Protein AF-A0A416RUB3-F1 (afdb_monomer_lite)

Foldseek 3Di:
DVDDPPPDDPCPLVVVLVVVLVVLVVLLVVLCVVADPVCNVVLVVLSVVLSVLVVVLSVQLVVLVPQFDDCVVLPPVRGPVVSVVVSVVSNVVSVVSVVVSVVSSVVSNCGRVDQQDLLDPCSLVVLVVVLVVLVLVLVLQVQQQVVCVVPVASPPRPSDDPVVRVVLVVLCPDPPNDDSTSDDPVNSVVSVVVSVVSVVVSVVSVLCVQLDADKAAFVQWIWDCDSVVQKGWTAGNDDDDPVLVVLLVVLPWDQDPVVNTTIDGNDLSNQVSQQSRPRRAHPVNDGSNVVSVVSSVVSVVVVVVVVPDPDQKKKWKKAFDDDPVCPVLPLDAPVVCVVVVHALELVRIDTQDMDGDDPPDDPVNVLCCQAPPDDPSGDDHRDHQNMWMWICPPNDIWIWGHGPPGTDTRVVRVDPDDPVVVVCCVVVVVVVPPPPDDDDQDALVVQVVCVVVVHDDDPVSSVVNVVVVVVVVVPPDDDDDDPVVVVVVVVVVVVVVVVVVVVVVVVVD

Sequence (509 aa):
DMNSFSDYKQGSATAEYRHYVDEAVQLAERQKQRVDPMYHDKIDSLLDTYARKLAANMNKGYEIDARVPSILIAGGSNFPTRKKEKQNAARDSNYREWQDIQGLLDKIRSTGMGGISADDPQAVQKLEKKLESLEKSQETMKAVNAYYRKHKTLDGCPHLPPEELEKLKADMASSWHLEDKPFATWALSNNSAEIRRVKDRIKSLSQQKEIGFVGWKFDGGKVEANTEANRLQIFFEDKPDEATREALKSNGFRWSPKAGAWQRQLTSNAYYAADYVKAIAPLTGEKPTELQRAHIRQQKVAAQEQEAPQDKDTFSIYQIKDGNETRDLRFEPYDRLTTTGQRVDPKNYALVYSAPLTPGTSLEDIYTRFNIDHPKDFKGHSLSVSDVVVLHQNGQDTAHYVDSFGYKDVSEFLQPENYLKAAEQTTEQNYNMIDGQINNTPTAAELEEKAKAGEQISLAEYAKALKTDKERGKSAKQEKPSIRAQLKAAKEQTTKKQARQKTQDLERS

Radius of gyration: 44.84 Å; chains: 1; bounding box: 83×82×138 Å

Secondary structure (DSSP, 8-state):
-TT-GGGPPTTHHHHHHHHHHHHHHHHHHHHHHHS-GGGHHHHHHHHHHHHHHHHHHHHHHHHHHTTS--HHHH-TTT--HHHHHHHHHHHHHHHHHHHHHHHHHHHHHHTT-SPPPTT-TTHHHHHHHHHHHHHHHHHHHHHHHHHHHHHSS-TT-TTS-HHHHHHHHHHHHSTT--SSSSS-HHHHHHHHHHHHHHHHHHHHHHHHHHH----EEETTEEEEEETTTTEEEEEESSPPPHHHHHHHHHTT-EEETTTTEEEEE-SHHHHHHHHT-GGG-BTTSS-HHHHHHHHHHHHHHHHHHHSS-S---EEEEEEE-SSSTTGGGTT--HHHHHHTT----GGGEEEEEEEEPPTT--HHHHHHHTTTS--TT--SPPP-TT-EEEEEETTEEEEEEE-SSSEEE-GGGG--S-HHHHHHHHHHGGGGTTSS-------HHHHHHHHHTT----HHHHHHHHHHHHHHTTS----PPPHHHHHHHHHHHHHHHHHHHHHHHTT--

Structure (mmCIF, N/CA/C/O backbone):
data_AF-A0A416RUB3-F1
#
_entry.id   AF-A0A416RUB3-F1
#
loop_
_atom_site.group_PDB
_atom_site.id
_atom_site.type_symbol
_atom_site.label_atom_id
_atom_site.label_alt_id
_atom_site.label_comp_id
_atom_site.label_asym_id
_atom_site.label_entity_id
_atom_site.label_seq_id
_atom_site.pdbx_PDB_ins_code
_atom_site.Cartn_x
_atom_site.Cartn_y
_atom_site.Cartn_z
_atom_site.occupancy
_atom_site.B_iso_or_equiv
_atom_site.auth_seq_id
_atom_site.auth_comp_id
_atom_site.auth_asym_id
_atom_site.auth_atom_id
_atom_site.pdbx_PDB_model_num
ATOM 1 N N . ASP A 1 1 ? -10.770 13.709 -47.943 1.00 42.78 1 ASP A N 1
ATOM 2 C CA . ASP A 1 1 ? -11.535 12.485 -48.267 1.00 42.78 1 ASP A CA 1
ATOM 3 C C . ASP A 1 1 ? -11.924 11.615 -47.064 1.00 42.78 1 ASP A C 1
ATOM 5 O O . ASP A 1 1 ? -11.789 10.405 -47.116 1.00 42.78 1 ASP A O 1
ATOM 9 N N . MET A 1 2 ? -12.467 12.171 -45.971 1.00 39.16 2 MET A N 1
ATOM 10 C CA . MET A 1 2 ? -12.683 11.391 -44.728 1.00 39.16 2 MET A CA 1
ATOM 11 C C . MET A 1 2 ? -13.950 10.513 -44.677 1.00 39.16 2 MET A C 1
ATOM 13 O O . MET A 1 2 ? -14.207 9.919 -43.643 1.00 39.16 2 MET A O 1
ATOM 17 N N . ASN A 1 3 ? -14.752 10.422 -45.743 1.00 51.38 3 ASN A N 1
ATOM 18 C CA . ASN A 1 3 ? -15.963 9.580 -45.778 1.00 51.38 3 ASN A CA 1
ATOM 19 C C . ASN A 1 3 ? -16.254 9.050 -47.199 1.00 51.38 3 ASN A C 1
ATOM 21 O O . ASN A 1 3 ? -17.411 9.007 -47.621 1.00 51.38 3 ASN A O 1
ATOM 25 N N . SER A 1 4 ? -15.216 8.724 -47.980 1.00 53.94 4 SER A N 1
ATOM 26 C CA . SER A 1 4 ? -15.417 8.048 -49.268 1.00 53.94 4 SER A CA 1
ATOM 27 C C . SER A 1 4 ? -15.536 6.541 -49.048 1.00 53.94 4 SER A C 1
ATOM 29 O O . SER A 1 4 ? -14.632 5.917 -48.500 1.00 53.94 4 SER A O 1
ATOM 31 N N . PHE A 1 5 ? -16.636 5.945 -49.508 1.00 57.16 5 PHE A N 1
ATOM 32 C CA . PHE A 1 5 ? -16.803 4.488 -49.529 1.00 57.16 5 PHE A CA 1
ATOM 33 C C . PHE A 1 5 ? -15.965 3.806 -50.624 1.00 57.16 5 PHE A C 1
ATOM 35 O O . PHE A 1 5 ? -15.869 2.582 -50.618 1.00 57.16 5 PHE A O 1
ATOM 42 N N . SER A 1 6 ? -15.357 4.569 -51.546 1.00 64.56 6 SER A N 1
ATOM 43 C CA . SER A 1 6 ? -14.573 4.023 -52.668 1.00 64.56 6 SER A CA 1
ATOM 44 C C . SER A 1 6 ? -13.384 3.175 -52.221 1.00 64.56 6 SER A C 1
ATOM 46 O O . SER A 1 6 ? -13.027 2.222 -52.907 1.00 64.56 6 SER A O 1
ATOM 48 N N . ASP A 1 7 ? -12.812 3.497 -51.059 1.00 69.38 7 ASP A N 1
ATOM 49 C CA . ASP A 1 7 ? -11.554 2.911 -50.589 1.00 69.38 7 ASP A CA 1
ATOM 50 C C . ASP A 1 7 ? -11.778 1.914 -49.438 1.00 69.38 7 ASP A C 1
ATOM 52 O O . ASP A 1 7 ? -10.824 1.420 -48.826 1.00 69.38 7 ASP A O 1
ATOM 56 N N . TYR A 1 8 ? -13.041 1.604 -49.117 1.00 73.50 8 TYR A N 1
ATOM 57 C CA . TYR A 1 8 ? -13.368 0.680 -48.038 1.00 73.50 8 TYR A CA 1
ATOM 58 C C . TYR A 1 8 ? -12.961 -0.753 -48.401 1.00 73.50 8 TYR A C 1
ATOM 60 O O . TYR A 1 8 ? -13.481 -1.360 -49.337 1.00 73.50 8 TYR A O 1
ATOM 68 N N . LYS A 1 9 ? -12.057 -1.328 -47.604 1.00 81.75 9 LYS A N 1
ATOM 69 C CA . LYS A 1 9 ? -11.673 -2.741 -47.692 1.00 81.75 9 LYS A CA 1
ATOM 70 C C . LYS A 1 9 ? -12.522 -3.565 -46.729 1.00 81.75 9 LYS A C 1
ATOM 72 O O . LYS A 1 9 ? -12.533 -3.288 -45.532 1.00 81.75 9 LYS A O 1
ATOM 77 N N . GLN A 1 10 ? -13.202 -4.597 -47.229 1.00 84.06 10 GLN A N 1
ATOM 78 C CA . GLN A 1 10 ? -13.990 -5.501 -46.388 1.00 84.06 10 GLN A CA 1
ATOM 79 C C . GLN A 1 10 ? -13.133 -6.065 -45.242 1.00 84.06 10 GLN A C 1
ATOM 81 O O . GLN A 1 10 ? -12.032 -6.562 -45.464 1.00 84.06 10 GLN A O 1
ATOM 86 N N . GLY A 1 11 ? -13.641 -5.973 -44.011 1.00 86.62 11 GLY A N 1
ATOM 87 C CA . GLY A 1 11 ? -12.942 -6.447 -42.812 1.00 86.62 11 GLY A CA 1
ATOM 88 C C . GLY A 1 11 ? -11.912 -5.474 -42.225 1.00 86.62 11 GLY A C 1
ATOM 89 O O . GLY A 1 11 ? -11.350 -5.783 -41.176 1.00 86.62 11 GLY A O 1
ATOM 90 N N . SER A 1 12 ? -11.697 -4.297 -42.826 1.00 86.31 12 SER A N 1
ATOM 91 C CA . SER A 1 12 ? -10.766 -3.279 -42.308 1.00 86.31 12 SER A CA 1
ATOM 92 C C . SER A 1 12 ? -11.101 -2.839 -40.881 1.00 86.31 12 SER A C 1
ATOM 94 O O . SER A 1 12 ? -10.216 -2.815 -40.037 1.00 86.31 12 SER A O 1
ATOM 96 N N . ALA A 1 13 ? -12.380 -2.598 -40.582 1.00 85.06 13 ALA A N 1
ATOM 97 C CA . ALA A 1 13 ? -12.861 -2.224 -39.248 1.00 85.06 13 ALA A CA 1
ATOM 98 C C . ALA A 1 13 ? -12.567 -3.300 -38.186 1.00 85.06 13 ALA A C 1
ATOM 100 O O . ALA A 1 13 ? -12.165 -3.007 -37.063 1.00 85.06 13 ALA A O 1
ATOM 101 N N . THR A 1 14 ? -12.739 -4.576 -38.545 1.00 90.62 14 THR A N 1
ATOM 102 C CA . THR A 1 14 ? -12.417 -5.696 -37.651 1.00 90.62 14 THR A CA 1
ATOM 103 C C . THR A 1 14 ? -10.909 -5.842 -37.466 1.00 90.62 14 THR A C 1
ATOM 105 O O . THR A 1 14 ? -10.464 -6.171 -36.369 1.00 90.62 14 THR A O 1
ATOM 108 N N . ALA A 1 15 ? -10.120 -5.600 -38.514 1.00 92.50 15 ALA A N 1
ATOM 109 C CA . ALA A 1 15 ? -8.663 -5.602 -38.430 1.00 92.50 15 ALA A CA 1
ATOM 110 C C . ALA A 1 15 ? -8.142 -4.456 -37.547 1.00 92.50 15 ALA A C 1
ATOM 112 O O . ALA A 1 15 ? -7.266 -4.686 -36.721 1.00 92.50 15 ALA A O 1
ATOM 113 N N . GLU A 1 16 ? -8.724 -3.262 -37.661 1.00 91.44 16 GLU A N 1
ATOM 114 C CA . GLU A 1 16 ? -8.408 -2.099 -36.825 1.00 91.44 16 GLU A CA 1
ATOM 115 C C . GLU A 1 16 ? -8.725 -2.364 -35.347 1.00 91.44 16 GLU A C 1
ATOM 117 O O . GLU A 1 16 ? -7.877 -2.157 -34.482 1.00 91.44 16 GLU A O 1
ATOM 122 N N . TYR A 1 17 ? -9.906 -2.915 -35.051 1.00 95.00 17 TYR A N 1
ATOM 123 C CA . TYR A 1 17 ? -10.250 -3.338 -33.693 1.00 95.00 17 TYR A CA 1
ATOM 124 C C . TYR A 1 17 ? -9.244 -4.352 -33.130 1.00 95.00 17 TYR A C 1
ATOM 126 O O . TYR A 1 17 ? -8.765 -4.188 -32.007 1.00 95.00 17 TYR A O 1
ATOM 134 N N . ARG A 1 18 ? -8.908 -5.392 -33.909 1.00 95.38 18 ARG A N 1
ATOM 135 C CA . ARG A 1 18 ? -7.937 -6.417 -33.494 1.00 95.38 18 ARG A CA 1
ATOM 136 C C . ARG A 1 18 ? -6.575 -5.810 -33.203 1.00 95.38 18 ARG A C 1
ATOM 138 O O . ARG A 1 18 ? -6.026 -6.100 -32.154 1.00 95.38 18 ARG A O 1
ATOM 145 N N . HIS A 1 19 ? -6.094 -4.915 -34.062 1.00 96.31 19 HIS A N 1
ATOM 146 C CA . HIS A 1 19 ? -4.828 -4.222 -33.854 1.00 96.31 19 HIS A CA 1
ATOM 147 C C . HIS A 1 19 ? -4.777 -3.514 -32.491 1.00 96.31 19 HIS A C 1
ATOM 149 O O . HIS A 1 19 ? -3.844 -3.727 -31.722 1.00 96.31 19 HIS A O 1
ATOM 155 N N . TYR A 1 20 ? -5.804 -2.730 -32.147 1.00 96.62 20 TYR A N 1
ATOM 156 C CA . TYR A 1 20 ? -5.862 -2.057 -30.845 1.00 96.62 20 TYR A CA 1
ATOM 157 C C . TYR A 1 20 ? -5.912 -3.032 -29.662 1.00 96.62 20 TYR A C 1
ATOM 159 O O . TYR A 1 20 ? -5.293 -2.786 -28.626 1.00 96.62 20 TYR A O 1
ATOM 167 N N . VAL A 1 21 ? -6.646 -4.138 -29.796 1.00 97.50 21 VAL A N 1
ATOM 168 C CA . VAL A 1 21 ? -6.705 -5.166 -28.749 1.00 97.50 21 VAL A CA 1
ATOM 169 C C . VAL A 1 21 ? -5.360 -5.876 -28.603 1.00 97.50 21 VAL A C 1
ATOM 171 O O . VAL A 1 21 ? -4.909 -6.050 -27.476 1.00 97.50 21 VAL A O 1
ATOM 174 N N . ASP A 1 22 ? -4.688 -6.219 -29.698 1.00 97.81 22 ASP A N 1
ATOM 175 C CA . ASP A 1 22 ? -3.379 -6.878 -29.682 1.00 97.81 22 ASP A CA 1
ATOM 176 C C . ASP A 1 22 ? -2.316 -5.982 -29.022 1.00 97.81 22 ASP A C 1
ATOM 178 O O . ASP A 1 22 ? -1.547 -6.439 -28.172 1.00 97.81 22 ASP A O 1
ATOM 182 N N . GLU A 1 23 ? -2.316 -4.678 -29.319 1.00 97.62 23 GLU A N 1
ATOM 183 C CA . GLU A 1 23 ? -1.459 -3.705 -28.628 1.00 97.62 23 GLU A CA 1
ATOM 184 C C . GLU A 1 23 ? -1.760 -3.633 -27.123 1.00 97.62 23 GLU A C 1
ATOM 186 O O . GLU A 1 23 ? -0.842 -3.571 -26.295 1.00 97.62 23 GLU A O 1
ATOM 191 N N . ALA A 1 24 ? -3.042 -3.661 -26.749 1.00 97.69 24 ALA A N 1
ATOM 192 C CA . ALA A 1 24 ? -3.467 -3.662 -25.354 1.00 97.69 24 ALA A CA 1
ATOM 193 C C . ALA A 1 24 ? -3.074 -4.961 -24.625 1.00 97.69 24 ALA A C 1
ATOM 195 O O . ALA A 1 24 ? -2.669 -4.903 -23.462 1.00 97.69 24 ALA A O 1
ATOM 196 N N . VAL A 1 25 ? -3.122 -6.114 -25.301 1.00 98.12 25 VAL A N 1
ATOM 197 C CA . VAL A 1 25 ? -2.654 -7.410 -24.780 1.00 98.12 25 VAL A CA 1
ATOM 198 C C . VAL A 1 25 ? -1.153 -7.352 -24.507 1.00 98.12 25 VAL A C 1
ATOM 200 O O . VAL A 1 25 ? -0.727 -7.611 -23.383 1.00 98.12 25 VAL A O 1
ATOM 203 N N . GLN A 1 26 ? -0.348 -6.907 -25.474 1.00 97.88 26 GLN A N 1
ATOM 204 C CA . GLN A 1 26 ? 1.101 -6.758 -25.285 1.00 97.88 26 GLN A CA 1
ATOM 205 C C . GLN A 1 26 ? 1.442 -5.769 -24.163 1.00 97.88 26 GLN A C 1
ATOM 207 O O . GLN A 1 26 ? 2.443 -5.910 -23.454 1.00 97.88 26 GLN A O 1
ATOM 212 N N . LEU A 1 27 ? 0.640 -4.715 -24.000 1.00 97.31 27 LEU A N 1
ATOM 213 C CA . LEU A 1 27 ? 0.781 -3.781 -22.888 1.00 97.31 27 LEU A CA 1
ATOM 214 C C . LEU A 1 27 ? 0.504 -4.460 -21.540 1.00 97.31 27 LEU A C 1
ATOM 216 O O . LEU A 1 27 ? 1.281 -4.280 -20.601 1.00 97.31 27 LEU A O 1
ATOM 220 N N . ALA A 1 28 ? -0.572 -5.240 -21.453 1.00 97.38 28 ALA A N 1
ATOM 221 C CA . ALA A 1 28 ? -0.940 -5.992 -20.260 1.00 97.38 28 ALA A CA 1
ATOM 222 C C . ALA A 1 28 ? 0.127 -7.035 -19.893 1.00 97.38 28 ALA A C 1
ATOM 224 O O . ALA A 1 28 ? 0.545 -7.089 -18.738 1.00 97.38 28 ALA A O 1
ATOM 225 N N . GLU A 1 29 ? 0.633 -7.800 -20.861 1.00 97.38 29 GLU A N 1
ATOM 226 C CA . GLU A 1 29 ? 1.697 -8.792 -20.657 1.00 97.38 29 GLU A CA 1
ATOM 227 C C . GLU A 1 29 ? 2.987 -8.154 -20.136 1.00 97.38 29 GLU A C 1
ATOM 229 O O . GLU A 1 29 ? 3.530 -8.588 -19.117 1.00 97.38 29 GLU A O 1
ATOM 234 N N . ARG A 1 30 ? 3.441 -7.064 -20.772 1.00 96.50 30 ARG A N 1
ATOM 235 C CA . ARG A 1 30 ? 4.598 -6.294 -20.290 1.00 96.50 30 ARG A CA 1
ATOM 236 C C . ARG A 1 30 ? 4.393 -5.793 -18.869 1.00 96.50 30 ARG A C 1
ATOM 238 O O . ARG A 1 30 ? 5.337 -5.781 -18.084 1.00 96.50 30 ARG A O 1
ATOM 245 N N . GLN A 1 31 ? 3.178 -5.372 -18.524 1.00 95.25 31 GLN A N 1
ATOM 246 C CA . GLN A 1 31 ? 2.897 -4.930 -17.168 1.00 95.25 31 GLN A CA 1
ATOM 247 C C . GLN A 1 31 ? 2.936 -6.092 -16.174 1.00 95.25 31 GLN A C 1
ATOM 249 O O . GLN A 1 31 ? 3.585 -5.961 -15.139 1.00 95.25 31 GLN A O 1
ATOM 254 N N . LYS A 1 32 ? 2.325 -7.240 -16.491 1.00 95.06 32 LYS A N 1
ATOM 255 C CA . LYS A 1 32 ? 2.342 -8.444 -15.642 1.00 95.06 32 LYS A CA 1
ATOM 256 C C . LYS A 1 32 ? 3.753 -8.944 -15.336 1.00 95.06 32 LYS A C 1
ATOM 258 O O . LYS A 1 32 ? 3.987 -9.412 -14.231 1.00 95.06 32 LYS A O 1
ATOM 263 N N . GLN A 1 33 ? 4.696 -8.802 -16.268 1.00 93.94 33 GLN A N 1
ATOM 264 C CA . GLN A 1 33 ? 6.107 -9.147 -16.038 1.00 93.94 33 GLN A CA 1
ATOM 265 C C . GLN A 1 33 ? 6.789 -8.248 -14.995 1.00 93.94 33 GLN A C 1
ATOM 267 O O . GLN A 1 33 ? 7.763 -8.654 -14.367 1.00 93.94 33 GLN A O 1
ATOM 272 N N . ARG A 1 34 ? 6.304 -7.014 -14.819 1.00 89.38 34 ARG A N 1
ATOM 273 C CA . ARG A 1 34 ? 6.899 -6.012 -13.921 1.00 89.38 34 ARG A CA 1
ATOM 274 C C . ARG A 1 34 ? 6.270 -6.001 -12.535 1.00 89.38 34 ARG A C 1
ATOM 276 O O . ARG A 1 34 ? 6.876 -5.468 -11.608 1.00 89.38 34 ARG A O 1
ATOM 283 N N . VAL A 1 35 ? 5.052 -6.518 -12.408 1.00 87.25 35 VAL A N 1
ATOM 284 C CA . VAL A 1 35 ? 4.259 -6.427 -11.182 1.00 87.25 35 VAL A CA 1
ATOM 285 C C . VAL A 1 35 ? 3.971 -7.796 -10.596 1.00 87.25 35 VAL A C 1
ATOM 287 O O . VAL A 1 35 ? 3.972 -8.816 -11.279 1.00 87.25 35 VAL A O 1
ATOM 290 N N . ASP A 1 36 ? 3.695 -7.790 -9.301 1.00 82.25 36 ASP A N 1
ATOM 291 C CA . ASP A 1 36 ? 3.348 -8.983 -8.544 1.00 82.25 36 ASP A CA 1
ATOM 292 C C . ASP A 1 36 ? 2.110 -9.713 -9.124 1.00 82.25 36 ASP A C 1
ATOM 294 O O . ASP A 1 36 ? 1.165 -9.031 -9.551 1.00 82.25 36 ASP A O 1
ATOM 298 N N . PRO A 1 37 ? 2.076 -11.065 -9.102 1.00 87.44 37 PRO A N 1
ATOM 299 C CA . PRO A 1 37 ? 0.938 -11.868 -9.559 1.00 87.44 37 PRO A CA 1
ATOM 300 C C . PRO A 1 37 ? -0.424 -11.444 -9.004 1.00 87.44 37 PRO A C 1
ATOM 302 O O . PRO A 1 37 ? -1.426 -11.551 -9.705 1.00 87.44 37 PRO A O 1
ATOM 305 N N . MET A 1 38 ? -0.476 -10.873 -7.796 1.00 82.81 38 MET A N 1
ATOM 306 C CA . MET A 1 38 ? -1.710 -10.349 -7.199 1.00 82.81 38 MET A CA 1
ATOM 307 C C . MET A 1 38 ? -2.434 -9.316 -8.087 1.00 82.81 38 MET A C 1
ATOM 309 O O . MET A 1 38 ? -3.649 -9.149 -7.990 1.00 82.81 38 MET A O 1
ATOM 313 N N . TYR A 1 39 ? -1.714 -8.596 -8.953 1.00 87.50 39 TYR A N 1
ATOM 314 C CA . TYR A 1 39 ? -2.305 -7.591 -9.841 1.00 87.50 39 TYR A CA 1
ATOM 315 C C . TYR A 1 39 ? -2.749 -8.145 -11.199 1.00 87.50 39 TYR A C 1
ATOM 317 O O . TYR A 1 39 ? -3.373 -7.406 -11.965 1.00 87.50 39 TYR A O 1
ATOM 325 N N . HIS A 1 40 ? -2.440 -9.405 -11.520 1.00 92.56 40 HIS A N 1
ATOM 326 C CA . HIS A 1 40 ? -2.672 -9.971 -12.852 1.00 92.56 40 HIS A CA 1
ATOM 327 C C . HIS A 1 40 ? -4.162 -10.034 -13.186 1.00 92.56 40 HIS A C 1
ATOM 329 O O . HIS A 1 40 ? -4.552 -9.506 -14.226 1.00 92.56 40 HIS A O 1
ATOM 335 N N . ASP A 1 41 ? -4.999 -10.509 -12.260 1.00 92.50 41 ASP A N 1
ATOM 336 C CA . ASP A 1 41 ? -6.459 -10.554 -12.437 1.00 92.50 41 ASP A CA 1
ATOM 337 C C . ASP A 1 41 ? -7.054 -9.163 -12.683 1.00 92.50 41 ASP A C 1
ATOM 339 O O . ASP A 1 41 ? -7.954 -8.968 -13.502 1.00 92.50 41 ASP A O 1
ATOM 343 N N . LYS A 1 42 ? -6.526 -8.148 -11.988 1.00 92.31 42 LYS A N 1
ATOM 344 C CA . LYS A 1 42 ? -6.963 -6.763 -12.176 1.00 92.31 42 LYS A CA 1
ATOM 345 C C . LYS A 1 42 ? -6.574 -6.253 -13.560 1.00 92.31 42 LYS A C 1
ATOM 347 O O . LYS A 1 42 ? -7.397 -5.608 -14.208 1.00 92.31 42 LYS A O 1
ATOM 352 N N . ILE A 1 43 ? -5.352 -6.529 -14.008 1.00 96.19 43 ILE A N 1
ATOM 353 C CA . ILE A 1 43 ? -4.885 -6.169 -15.351 1.00 96.19 43 ILE A CA 1
ATOM 354 C C . ILE A 1 43 ? -5.765 -6.840 -16.413 1.00 96.19 43 ILE A C 1
ATOM 356 O O . ILE A 1 43 ? -6.227 -6.155 -17.325 1.00 96.19 43 ILE A O 1
ATOM 360 N N . ASP A 1 44 ? -6.085 -8.122 -16.244 1.00 97.25 44 ASP A N 1
ATOM 361 C CA . ASP A 1 44 ? -6.962 -8.863 -17.156 1.00 97.25 44 ASP A CA 1
ATOM 362 C C . ASP A 1 44 ? -8.379 -8.298 -17.186 1.00 97.25 44 ASP A C 1
ATOM 364 O O . ASP A 1 44 ? -8.941 -8.081 -18.258 1.00 97.25 44 ASP A O 1
ATOM 368 N N . SER A 1 45 ? -8.935 -7.952 -16.024 1.00 96.88 45 SER A N 1
ATOM 369 C CA . SER A 1 45 ? -10.259 -7.327 -15.948 1.00 96.88 45 SER A CA 1
ATOM 370 C C . SER A 1 45 ? -10.316 -5.967 -16.661 1.00 96.88 45 SER A C 1
ATOM 372 O O . SER A 1 45 ? -11.333 -5.612 -17.268 1.00 96.88 45 SER A O 1
ATOM 374 N N . LEU A 1 46 ? -9.222 -5.196 -16.614 1.00 97.56 46 LEU A N 1
ATOM 375 C CA . LEU A 1 46 ? -9.106 -3.912 -17.305 1.00 97.56 46 LEU A CA 1
ATOM 376 C C . LEU A 1 46 ? -8.981 -4.106 -18.816 1.00 97.56 46 LEU A C 1
ATOM 378 O O . LEU A 1 46 ? -9.635 -3.379 -19.563 1.00 97.56 46 LEU A O 1
ATOM 382 N N . LEU A 1 47 ? -8.187 -5.087 -19.249 1.00 98.12 47 LEU A N 1
ATOM 383 C CA . LEU A 1 47 ? -8.024 -5.447 -20.654 1.00 98.12 47 LEU A CA 1
ATOM 384 C C . LEU A 1 47 ? -9.347 -5.924 -21.267 1.00 98.12 47 LEU A C 1
ATOM 386 O O . LEU A 1 47 ? -9.745 -5.433 -22.322 1.00 98.12 47 LEU A O 1
ATOM 390 N N . ASP A 1 48 ? -10.073 -6.803 -20.577 1.00 97.94 48 ASP A N 1
ATOM 391 C CA . ASP A 1 48 ? -11.391 -7.271 -21.013 1.00 97.94 48 ASP A CA 1
ATOM 392 C C . ASP A 1 48 ? -12.400 -6.112 -21.101 1.00 97.94 48 ASP A C 1
ATOM 394 O O . ASP A 1 48 ? -13.119 -5.948 -22.092 1.00 97.94 48 ASP A O 1
ATOM 398 N N . THR A 1 49 ? -12.399 -5.223 -20.102 1.00 97.94 49 THR A N 1
ATOM 399 C CA . THR A 1 49 ? -13.242 -4.019 -20.124 1.00 97.94 49 THR A CA 1
ATOM 400 C C . THR A 1 49 ? -12.889 -3.102 -21.299 1.00 97.94 49 THR A C 1
ATOM 402 O O . THR A 1 49 ? -13.797 -2.564 -21.938 1.00 97.94 49 THR A O 1
ATOM 405 N N . TYR A 1 50 ? -11.599 -2.925 -21.597 1.00 98.31 50 TYR A N 1
ATOM 406 C CA . TYR A 1 50 ? -11.122 -2.144 -22.737 1.00 98.31 50 TYR A CA 1
ATOM 407 C C . TYR A 1 50 ? -11.611 -2.740 -24.056 1.00 98.31 50 TYR A C 1
ATOM 409 O O . TYR A 1 50 ? -12.289 -2.049 -24.814 1.00 98.31 50 TYR A O 1
ATOM 417 N N . ALA A 1 51 ? -11.359 -4.031 -24.287 1.00 97.88 51 ALA A N 1
ATOM 418 C CA . ALA A 1 51 ? -11.736 -4.718 -25.517 1.00 97.88 51 ALA A CA 1
ATOM 419 C C . ALA A 1 51 ? -13.250 -4.651 -25.767 1.00 97.88 51 ALA A C 1
ATOM 421 O O . ALA A 1 51 ? -13.689 -4.377 -26.888 1.00 97.88 51 ALA A O 1
ATOM 422 N N . ARG A 1 52 ? -14.061 -4.841 -24.719 1.00 98.06 52 ARG A N 1
ATOM 423 C CA . ARG A 1 52 ? -15.525 -4.792 -24.814 1.00 98.06 52 ARG A CA 1
ATOM 424 C C . ARG A 1 52 ? -16.045 -3.385 -25.105 1.00 98.06 52 ARG A C 1
ATOM 426 O O . ARG A 1 52 ? -16.901 -3.213 -25.972 1.00 98.06 52 ARG A O 1
ATOM 433 N N . LYS A 1 53 ? -15.546 -2.375 -24.383 1.00 97.94 53 LYS A N 1
ATOM 434 C CA . LYS A 1 53 ? -15.985 -0.986 -24.572 1.00 97.94 53 LYS A CA 1
ATOM 435 C C . LYS A 1 53 ? -15.522 -0.416 -25.907 1.00 97.94 53 LYS A C 1
ATOM 437 O O . LYS A 1 53 ? -16.302 0.271 -26.557 1.00 97.94 53 LYS A O 1
ATOM 442 N N . LEU A 1 54 ? -14.302 -0.736 -26.337 1.00 97.69 54 LEU A N 1
ATOM 443 C CA . LEU A 1 54 ? -13.779 -0.311 -27.632 1.00 97.69 54 LEU A CA 1
ATOM 444 C C . LEU A 1 54 ? -14.649 -0.843 -28.775 1.00 97.69 54 LEU A C 1
ATOM 446 O O . LEU A 1 54 ? -15.059 -0.065 -29.631 1.00 97.69 54 LEU A O 1
ATOM 450 N N . ALA A 1 55 ? -15.012 -2.130 -28.743 1.00 96.44 55 ALA A N 1
ATOM 451 C CA . ALA A 1 55 ? -15.903 -2.716 -29.745 1.00 96.44 55 ALA A CA 1
ATOM 452 C C . ALA A 1 55 ? -17.261 -1.996 -29.797 1.00 96.44 55 ALA A C 1
ATOM 454 O O . ALA A 1 55 ? -17.748 -1.648 -30.874 1.00 96.44 55 ALA A O 1
ATOM 455 N N . ALA A 1 56 ? -17.867 -1.738 -28.632 1.00 97.12 56 ALA A N 1
ATOM 456 C CA . ALA A 1 56 ? -19.140 -1.026 -28.544 1.00 97.12 56 ALA A CA 1
ATOM 457 C C . ALA A 1 56 ? -19.041 0.408 -29.094 1.00 97.12 56 ALA A C 1
ATOM 459 O O . ALA A 1 56 ? -19.902 0.827 -29.867 1.00 97.12 56 ALA A O 1
ATOM 460 N N . ASN A 1 57 ? -17.977 1.133 -28.746 1.00 97.44 57 ASN A N 1
ATOM 461 C CA . ASN A 1 57 ? -17.745 2.509 -29.176 1.00 97.44 57 ASN A CA 1
ATOM 462 C C . ASN A 1 57 ? -17.448 2.623 -30.683 1.00 97.44 57 ASN A C 1
ATOM 464 O O . ASN A 1 57 ? -17.989 3.508 -31.345 1.00 97.44 57 ASN A O 1
ATOM 468 N N . MET A 1 58 ? -16.663 1.702 -31.256 1.00 94.94 58 MET A N 1
ATOM 469 C CA . MET A 1 58 ? -16.410 1.656 -32.704 1.00 94.94 58 MET A CA 1
ATOM 470 C C . MET A 1 58 ? -17.699 1.368 -33.482 1.00 94.94 58 MET A C 1
ATOM 472 O O . MET A 1 58 ? -18.047 2.110 -34.401 1.00 94.94 58 MET A O 1
ATOM 476 N N . ASN A 1 59 ? -18.468 0.357 -33.059 1.00 94.38 59 ASN A N 1
ATOM 477 C CA . ASN A 1 59 ? -19.771 0.049 -33.656 1.00 94.38 59 ASN A CA 1
ATOM 478 C C . ASN A 1 59 ? -20.735 1.238 -33.564 1.00 94.38 59 ASN A C 1
ATOM 480 O O . ASN A 1 59 ? -21.451 1.538 -34.522 1.00 94.38 59 ASN A O 1
ATOM 484 N N . LYS A 1 60 ? -20.728 1.951 -32.430 1.00 95.62 60 LYS A N 1
ATOM 485 C CA . LYS A 1 60 ? -21.534 3.158 -32.250 1.00 95.62 60 LYS A CA 1
ATOM 486 C C . LYS A 1 60 ? -21.087 4.292 -33.169 1.00 95.62 60 LYS A C 1
ATOM 488 O O . LYS A 1 60 ? -21.947 4.978 -33.720 1.00 95.62 60 LYS A O 1
ATOM 493 N N . GLY A 1 61 ? -19.783 4.459 -33.376 1.00 94.56 61 GLY A N 1
ATOM 494 C CA . GLY A 1 61 ? -19.217 5.392 -34.349 1.00 94.56 61 GLY A CA 1
ATOM 495 C C . GLY A 1 61 ? -19.756 5.140 -35.758 1.00 94.56 61 GLY A C 1
ATOM 496 O O . GLY A 1 61 ? -20.338 6.045 -36.357 1.00 94.56 61 GLY A O 1
ATOM 497 N N . TYR A 1 62 ? -19.690 3.891 -36.232 1.00 91.31 62 TYR A N 1
ATOM 498 C CA . TYR A 1 62 ? -20.226 3.514 -37.546 1.00 91.31 62 TYR A CA 1
ATOM 499 C C . TYR A 1 62 ? -21.743 3.747 -37.657 1.00 91.31 62 TYR A C 1
ATOM 501 O O . TYR A 1 62 ? -22.219 4.270 -38.667 1.00 91.31 62 TYR A O 1
ATOM 509 N N . GLU A 1 63 ? -22.513 3.433 -36.609 1.00 92.88 63 GLU A N 1
ATOM 510 C CA . GLU A 1 63 ? -23.950 3.740 -36.558 1.00 92.88 63 GLU A CA 1
ATOM 511 C C . GLU A 1 63 ? -24.206 5.253 -36.649 1.00 92.88 63 GLU A C 1
ATOM 513 O O . GLU A 1 63 ? -25.111 5.683 -37.364 1.00 92.88 63 GLU A O 1
ATOM 518 N N . ILE A 1 64 ? -23.424 6.074 -35.935 1.00 92.69 64 ILE A N 1
ATOM 519 C CA . ILE A 1 64 ? -23.541 7.537 -35.957 1.00 92.69 64 ILE A CA 1
ATOM 520 C C . ILE A 1 64 ? -23.261 8.066 -37.358 1.00 92.69 64 ILE A C 1
ATOM 522 O O . ILE A 1 64 ? -24.045 8.881 -37.854 1.00 92.69 64 ILE A O 1
ATOM 526 N N . ASP A 1 65 ? -22.196 7.606 -38.008 1.00 88.69 65 ASP A N 1
ATOM 527 C CA . ASP A 1 65 ? -21.790 8.092 -39.327 1.00 88.69 65 ASP A CA 1
ATOM 528 C C . ASP A 1 65 ? -22.819 7.765 -40.420 1.00 88.69 65 ASP A C 1
ATOM 530 O O . ASP A 1 65 ? -23.048 8.593 -41.304 1.00 88.69 65 ASP A O 1
ATOM 534 N N . ALA A 1 66 ? -23.564 6.664 -40.283 1.00 88.88 66 ALA A N 1
ATOM 535 C CA . ALA A 1 66 ? -24.639 6.283 -41.202 1.00 88.88 66 ALA A CA 1
ATOM 536 C C . ALA A 1 66 ? -25.937 7.120 -41.082 1.00 88.88 66 ALA A C 1
ATOM 538 O O . ALA A 1 66 ? -26.814 7.026 -41.941 1.00 88.88 66 ALA A O 1
ATOM 539 N N . ARG A 1 67 ? -26.104 7.953 -40.040 1.00 90.38 67 ARG A N 1
ATOM 540 C CA . ARG A 1 67 ? -27.385 8.647 -39.747 1.00 90.38 67 ARG A CA 1
ATOM 541 C C . ARG A 1 67 ? -27.797 9.720 -40.749 1.00 90.38 67 ARG A C 1
ATOM 543 O O . ARG A 1 67 ? -28.988 10.026 -40.849 1.00 90.38 67 ARG A O 1
ATOM 550 N N . VAL A 1 68 ? -26.836 10.381 -41.392 1.00 89.62 68 VAL A N 1
ATOM 551 C CA . VAL A 1 68 ? -27.095 11.547 -42.248 1.00 89.62 68 VAL A CA 1
ATOM 552 C C . VAL A 1 68 ? -26.355 11.383 -43.572 1.00 89.62 68 VAL A C 1
ATOM 554 O O . VAL A 1 68 ? -25.130 11.259 -43.549 1.00 89.62 68 VAL A O 1
ATOM 557 N N . PRO A 1 69 ? -27.061 11.418 -44.719 1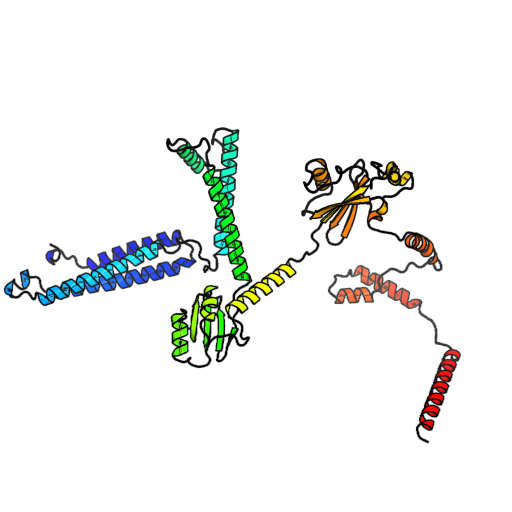.00 85.12 69 PRO A N 1
ATOM 558 C CA . PRO A 1 69 ? -26.426 11.316 -46.028 1.00 85.12 69 PRO A CA 1
ATOM 559 C C . PRO A 1 69 ? -25.497 12.508 -46.286 1.00 85.12 69 PRO A C 1
ATOM 561 O O . PRO A 1 69 ? -25.698 13.601 -45.754 1.00 85.12 69 PRO A O 1
ATOM 564 N N . SER A 1 70 ? -24.480 12.306 -47.124 1.00 82.38 70 SER A N 1
ATOM 565 C CA . SER A 1 70 ? -23.561 13.376 -47.528 1.00 82.38 70 SER A CA 1
ATOM 566 C C . SER A 1 70 ? -24.302 14.512 -48.241 1.00 82.38 70 SER A C 1
ATOM 568 O O . SER A 1 70 ? -25.266 14.274 -48.969 1.00 82.38 70 SER A O 1
ATOM 570 N N . ILE A 1 71 ? -23.810 15.746 -48.096 1.00 85.19 71 ILE A N 1
ATOM 571 C CA . ILE A 1 71 ? -24.309 16.903 -48.853 1.00 85.19 71 ILE A CA 1
ATOM 572 C C . ILE A 1 71 ? -24.180 16.699 -50.369 1.00 85.19 71 ILE A C 1
ATOM 574 O O . ILE A 1 71 ? -25.003 17.204 -51.122 1.00 85.19 71 ILE A O 1
ATOM 578 N N . LEU A 1 72 ? -23.203 15.897 -50.808 1.00 84.38 72 LEU A N 1
ATOM 579 C CA . LEU A 1 72 ? -23.030 15.520 -52.213 1.00 84.38 72 LEU A CA 1
ATOM 580 C C . LEU A 1 72 ? -24.159 14.612 -52.724 1.00 84.38 72 LEU A C 1
ATOM 582 O O . LEU A 1 72 ? -24.463 14.630 -53.908 1.00 84.38 72 LEU A O 1
ATOM 586 N N . ILE A 1 73 ? -24.783 13.834 -51.833 1.00 83.62 73 ILE A N 1
ATOM 587 C CA . ILE A 1 73 ? -25.898 12.932 -52.156 1.00 83.62 73 ILE A CA 1
ATOM 588 C C . ILE A 1 73 ? -27.234 13.675 -52.037 1.00 83.62 73 ILE A C 1
ATOM 590 O O . ILE A 1 73 ? -28.088 13.565 -52.908 1.00 83.62 73 ILE A O 1
ATOM 594 N N . ALA A 1 74 ? -27.431 14.427 -50.950 1.00 83.38 74 ALA A N 1
ATOM 595 C CA . ALA A 1 74 ? -28.691 15.120 -50.683 1.00 83.38 74 ALA A CA 1
ATOM 596 C C . ALA A 1 74 ? -28.844 16.434 -51.472 1.00 83.38 74 ALA A C 1
ATOM 598 O O . ALA A 1 74 ? -29.965 16.895 -51.660 1.00 83.38 74 ALA A O 1
ATOM 599 N N . GLY A 1 75 ? -27.744 17.044 -51.926 1.00 86.62 75 GLY A N 1
ATOM 600 C CA . GLY A 1 75 ? -27.726 18.396 -52.487 1.00 86.62 75 GLY A CA 1
ATOM 601 C C . GLY A 1 75 ? -27.866 19.481 -51.408 1.00 86.62 75 GLY A C 1
ATOM 602 O O . GLY A 1 75 ? -28.466 19.266 -50.354 1.00 86.62 75 GLY A O 1
ATOM 603 N N . GLY A 1 76 ? -27.313 20.673 -51.660 1.00 87.62 76 GLY A N 1
ATOM 604 C CA . GLY A 1 76 ? -27.257 21.758 -50.666 1.00 87.62 76 GLY A CA 1
ATOM 605 C C . GLY A 1 76 ? -28.627 22.211 -50.146 1.00 87.62 76 GLY A C 1
ATOM 606 O O . GLY A 1 76 ? -28.772 22.482 -48.958 1.00 87.62 76 GLY A O 1
ATOM 607 N N . SER A 1 77 ? -29.648 22.229 -51.008 1.00 84.50 77 SER A N 1
ATOM 608 C CA . SER A 1 77 ? -31.000 22.694 -50.663 1.00 84.50 77 SER A CA 1
ATOM 609 C C . SER A 1 77 ? -31.830 21.683 -49.858 1.00 84.50 77 SER A C 1
ATOM 611 O O . SER A 1 77 ? -32.724 22.094 -49.127 1.00 84.50 77 SER A O 1
ATOM 613 N N . ASN A 1 78 ? -31.534 20.381 -49.958 1.00 86.44 78 ASN A N 1
ATOM 614 C CA . ASN A 1 78 ? -32.276 19.302 -49.282 1.00 86.44 78 ASN A CA 1
ATOM 615 C C . ASN A 1 78 ? -31.489 18.675 -48.115 1.00 86.44 78 ASN A C 1
ATOM 617 O O . ASN A 1 78 ? -31.920 17.681 -47.523 1.00 86.44 78 ASN A O 1
ATOM 621 N N . PHE A 1 79 ? -30.328 19.234 -47.764 1.00 90.38 79 PHE A N 1
ATOM 622 C CA . PHE A 1 79 ? -29.490 18.707 -46.695 1.00 90.38 79 PHE A CA 1
ATOM 623 C C . PHE A 1 79 ? -30.130 18.924 -45.309 1.00 90.38 79 PHE A C 1
ATOM 625 O O . PHE A 1 79 ? -30.454 20.055 -44.939 1.00 90.38 79 PHE A O 1
ATOM 632 N N . PRO A 1 80 ? -30.293 17.874 -44.480 1.00 90.00 80 PRO A N 1
ATOM 633 C CA . PRO A 1 80 ? -30.967 17.997 -43.192 1.00 90.00 80 PRO A CA 1
ATOM 634 C C . PRO A 1 80 ? -30.024 18.543 -42.101 1.00 90.00 80 PRO A C 1
ATOM 636 O O . PRO A 1 80 ? -29.576 17.800 -41.222 1.00 90.00 80 PRO A O 1
ATOM 639 N N . THR A 1 81 ? -29.761 19.855 -42.110 1.00 90.44 81 THR A N 1
ATOM 640 C CA . THR A 1 81 ? -28.797 20.538 -41.218 1.00 90.44 81 THR A CA 1
ATOM 641 C C . THR A 1 81 ? -28.992 20.208 -39.737 1.00 90.44 81 THR A C 1
ATOM 643 O O . THR A 1 81 ? -28.058 19.755 -39.082 1.00 90.44 81 THR A O 1
ATOM 646 N N . ARG A 1 82 ? -30.224 20.293 -39.214 1.00 92.94 82 ARG A N 1
ATOM 647 C CA . ARG A 1 82 ? -30.514 19.960 -37.802 1.00 92.94 82 ARG A CA 1
ATOM 648 C C . ARG A 1 82 ? -30.204 18.500 -37.443 1.00 92.94 82 ARG A C 1
ATOM 650 O O . ARG A 1 82 ? -29.837 18.201 -36.309 1.00 92.94 82 ARG A O 1
ATOM 657 N N . LYS A 1 83 ? -30.366 17.557 -38.383 1.00 91.69 83 LYS A N 1
ATOM 658 C CA . LYS A 1 83 ? -29.976 16.152 -38.156 1.00 91.69 83 LYS A CA 1
ATOM 659 C C . LYS A 1 83 ? -28.454 16.008 -38.171 1.00 91.69 83 LYS A C 1
ATOM 661 O O . LYS A 1 83 ? -27.927 15.240 -37.370 1.00 91.69 83 LYS A O 1
ATOM 666 N N . LYS A 1 84 ? -27.753 16.762 -39.026 1.00 93.31 84 LYS A N 1
ATOM 667 C CA . LYS A 1 84 ? -26.284 16.791 -39.060 1.00 93.31 84 LYS A CA 1
ATOM 668 C C . LYS A 1 84 ? -25.689 17.351 -37.771 1.00 93.31 84 LYS A C 1
ATOM 670 O O . LYS A 1 84 ? -24.754 16.761 -37.247 1.00 93.31 84 LYS A O 1
ATOM 675 N N . GLU A 1 85 ? -26.260 18.420 -37.226 1.00 93.56 85 GLU A N 1
ATOM 676 C CA . GLU A 1 85 ? -25.860 18.973 -35.924 1.00 93.56 85 GLU A CA 1
ATOM 677 C C . GLU A 1 85 ? -25.974 17.918 -34.815 1.00 93.56 85 GLU A C 1
ATOM 679 O O . GLU A 1 85 ? -25.021 17.687 -34.074 1.00 93.56 85 GLU A O 1
ATOM 684 N N . LYS A 1 86 ? -27.097 17.186 -34.761 1.00 95.12 86 LYS A N 1
ATOM 685 C CA . LYS A 1 86 ? -27.276 16.066 -33.820 1.00 95.12 86 LYS A CA 1
ATOM 686 C C . LYS A 1 86 ? -26.297 14.913 -34.066 1.00 95.12 86 LYS A C 1
ATOM 688 O O . LYS A 1 86 ? -25.839 14.299 -33.106 1.00 95.12 86 LYS A O 1
ATOM 693 N N . GLN A 1 87 ? -25.978 14.601 -35.326 1.00 95.12 87 GLN A N 1
ATOM 694 C CA . GLN A 1 87 ? -24.958 13.604 -35.670 1.00 95.12 87 GLN A CA 1
ATOM 695 C C . GLN A 1 87 ? -23.579 14.032 -35.152 1.00 95.12 87 GLN A C 1
ATOM 697 O O . GLN A 1 87 ? -22.888 13.215 -34.554 1.00 95.12 87 GLN A O 1
ATOM 702 N N . ASN A 1 88 ? -23.198 15.298 -35.338 1.00 93.50 88 ASN A N 1
ATOM 703 C CA . ASN A 1 88 ? -21.925 15.829 -34.856 1.00 93.50 88 ASN A CA 1
ATOM 704 C C . ASN A 1 88 ? -21.853 15.796 -33.323 1.00 93.50 88 ASN A C 1
ATOM 706 O O . ASN A 1 88 ? -20.896 15.255 -32.788 1.00 93.50 88 ASN A O 1
ATOM 710 N N . ALA A 1 89 ? -22.902 16.232 -32.620 1.00 95.94 89 ALA A N 1
ATOM 711 C CA . ALA A 1 89 ? -22.953 16.151 -31.157 1.00 95.94 89 ALA A CA 1
ATOM 712 C C . ALA A 1 89 ? -22.840 14.702 -30.632 1.00 95.94 89 ALA A C 1
ATOM 714 O O . ALA A 1 89 ? -22.197 14.438 -29.611 1.00 95.94 89 ALA A O 1
ATOM 715 N N . ALA A 1 90 ? -23.449 13.743 -31.339 1.00 95.56 90 ALA A N 1
ATOM 716 C CA . ALA A 1 90 ? -23.295 12.324 -31.031 1.00 95.56 90 ALA A CA 1
ATOM 717 C C . ALA A 1 90 ? -21.865 11.829 -31.303 1.00 95.56 90 ALA A C 1
ATOM 719 O O . ALA A 1 90 ? -21.334 11.077 -30.488 1.00 95.56 90 ALA A O 1
ATOM 720 N N . ARG A 1 91 ? -21.229 12.274 -32.397 1.00 94.75 91 ARG A N 1
ATOM 721 C CA . ARG A 1 91 ? -19.822 11.970 -32.703 1.00 94.75 91 ARG A CA 1
ATOM 722 C C . ARG A 1 91 ? -18.895 12.508 -31.613 1.00 94.75 91 ARG A C 1
ATOM 724 O O . ARG A 1 91 ? -18.037 11.767 -31.149 1.00 94.75 91 ARG A O 1
ATOM 731 N N . ASP A 1 92 ? -19.121 13.734 -31.145 1.00 95.81 92 ASP A N 1
ATOM 732 C CA . ASP A 1 92 ? -18.330 14.342 -30.069 1.00 95.81 92 ASP A CA 1
ATOM 733 C C . ASP A 1 92 ? -18.446 13.544 -28.766 1.00 95.81 92 ASP A C 1
ATOM 735 O O . ASP A 1 92 ? -17.456 13.318 -28.073 1.00 95.81 92 ASP A O 1
ATOM 739 N N . SER A 1 93 ? -19.649 13.065 -28.442 1.00 96.44 93 SER A N 1
ATOM 740 C CA . SER A 1 93 ? -19.877 12.221 -27.266 1.00 96.44 93 SER A CA 1
ATOM 741 C C . SER A 1 93 ? -19.213 10.846 -27.408 1.00 96.44 93 SER A C 1
ATOM 743 O O . SER A 1 93 ? -18.583 10.379 -26.462 1.00 96.44 93 SER A O 1
ATOM 745 N N . ASN A 1 94 ? -19.281 10.232 -28.595 1.00 97.19 94 ASN A N 1
ATOM 746 C CA . ASN A 1 94 ? -18.593 8.972 -28.891 1.00 97.19 94 ASN A CA 1
ATOM 747 C C . ASN A 1 94 ? -17.069 9.121 -28.790 1.00 97.19 94 ASN A C 1
ATOM 749 O O . ASN A 1 94 ? -16.397 8.238 -28.268 1.00 97.19 94 ASN A O 1
ATOM 753 N N . TYR A 1 95 ? -16.525 10.251 -29.248 1.00 95.50 95 TYR A N 1
ATOM 754 C CA . TYR A 1 95 ? -15.099 10.548 -29.144 1.00 95.50 95 TYR A CA 1
ATOM 755 C C . TYR A 1 95 ? -14.648 10.745 -27.691 1.00 95.50 95 TYR A C 1
ATOM 757 O O . TYR A 1 95 ? -13.599 10.236 -27.306 1.00 95.50 95 TYR A O 1
ATOM 765 N N . ARG A 1 96 ? -15.451 11.410 -26.849 1.00 97.00 96 ARG A N 1
ATOM 766 C CA . ARG A 1 96 ? -15.161 11.509 -25.405 1.00 97.00 96 ARG A CA 1
ATOM 767 C C . ARG A 1 96 ? -15.138 10.136 -24.735 1.00 97.00 96 ARG A C 1
ATOM 769 O O . ARG A 1 96 ? -14.211 9.838 -23.994 1.00 97.00 96 ARG A O 1
ATOM 776 N N . GLU A 1 97 ? -16.108 9.276 -25.042 1.00 96.75 97 GLU A N 1
ATOM 777 C CA . GLU A 1 97 ? -16.100 7.898 -24.538 1.00 96.75 97 GLU A CA 1
ATOM 778 C C . GLU A 1 97 ? -14.871 7.123 -25.038 1.00 96.75 97 GLU A C 1
ATOM 780 O O . GLU A 1 97 ? -14.256 6.388 -24.269 1.00 96.75 97 GLU A O 1
ATOM 785 N N . TRP A 1 98 ? -14.460 7.320 -26.294 1.00 96.56 98 TRP A N 1
ATOM 786 C CA . TRP A 1 98 ? -13.226 6.733 -26.815 1.00 96.56 98 TRP A CA 1
ATOM 787 C C . TRP A 1 98 ? -11.995 7.182 -26.013 1.00 96.56 98 TRP A C 1
ATOM 789 O O . TRP A 1 98 ? -11.164 6.346 -25.665 1.00 96.56 98 TRP A O 1
ATOM 799 N N . GLN A 1 99 ? -11.899 8.465 -25.644 1.00 96.56 99 GLN A N 1
ATOM 800 C CA . GLN A 1 99 ? -10.827 8.966 -24.774 1.00 96.56 99 GLN A CA 1
ATOM 801 C C . GLN A 1 99 ? -10.846 8.288 -23.394 1.00 96.56 99 GLN A C 1
ATOM 803 O O . GLN A 1 99 ? -9.800 7.862 -22.902 1.00 96.56 99 GLN A O 1
ATOM 808 N N . ASP A 1 100 ? -12.027 8.110 -22.799 1.00 96.00 100 ASP A N 1
ATOM 809 C CA . ASP A 1 100 ? -12.176 7.396 -21.525 1.00 96.00 100 ASP A CA 1
ATOM 810 C C . ASP A 1 100 ? -11.761 5.918 -21.635 1.00 96.00 100 ASP A C 1
ATOM 812 O O . ASP A 1 100 ? -11.188 5.352 -20.696 1.00 96.00 100 ASP A O 1
ATOM 816 N N . ILE A 1 101 ? -12.033 5.286 -22.783 1.00 97.06 101 ILE A N 1
ATOM 817 C CA . ILE A 1 101 ? -11.596 3.921 -23.098 1.00 97.06 101 ILE A CA 1
ATOM 818 C C . ILE A 1 101 ? -10.071 3.864 -23.194 1.00 97.06 101 ILE A C 1
ATOM 820 O O . ILE A 1 101 ? -9.476 2.980 -22.580 1.00 97.06 101 ILE A O 1
ATOM 824 N N . GLN A 1 102 ? -9.421 4.816 -23.872 1.00 96.25 102 GLN A N 1
ATOM 825 C CA . GLN A 1 102 ? -7.953 4.884 -23.906 1.00 96.25 102 GLN A CA 1
ATOM 826 C C . GLN A 1 102 ? -7.354 5.056 -22.504 1.00 96.25 102 GLN A C 1
ATOM 828 O O . GLN A 1 102 ? -6.352 4.418 -22.183 1.00 96.25 102 GLN A O 1
ATOM 833 N N . GLY A 1 103 ? -8.023 5.795 -21.613 1.00 96.62 103 GLY A N 1
ATOM 834 C CA . GLY A 1 103 ? -7.629 5.906 -20.205 1.00 96.62 103 GLY A CA 1
ATOM 835 C C . GLY A 1 103 ? -7.601 4.570 -19.440 1.00 96.62 103 GLY A C 1
ATOM 836 O O . GLY A 1 103 ? -6.992 4.480 -18.371 1.00 96.62 103 GLY A O 1
ATOM 837 N N . LEU A 1 104 ? -8.217 3.495 -19.955 1.00 97.00 104 LEU A N 1
ATOM 838 C CA . LEU A 1 104 ? -8.050 2.145 -19.398 1.00 97.00 104 LEU A CA 1
ATOM 839 C C . LEU A 1 104 ? -6.643 1.590 -19.647 1.00 97.00 104 LEU A C 1
ATOM 841 O O . LEU A 1 104 ? -6.116 0.899 -18.776 1.00 97.00 104 LEU A O 1
ATOM 845 N N . LEU A 1 105 ? -6.002 1.932 -20.768 1.00 97.31 105 LEU A N 1
ATOM 846 C CA . LEU A 1 105 ? -4.617 1.540 -21.045 1.00 97.31 105 LEU A CA 1
ATOM 847 C C . LEU A 1 105 ? -3.650 2.197 -20.054 1.00 97.31 105 LEU A C 1
ATOM 849 O O . LEU A 1 105 ? -2.719 1.551 -19.575 1.00 97.31 105 LEU A O 1
ATOM 853 N N . ASP A 1 106 ? -3.904 3.447 -19.668 1.00 95.69 106 ASP A N 1
ATOM 854 C CA . ASP A 1 106 ? -3.124 4.134 -18.630 1.00 95.69 106 ASP A CA 1
ATOM 855 C C . ASP A 1 106 ? -3.322 3.498 -17.249 1.00 95.69 106 ASP A C 1
ATOM 857 O O . ASP A 1 106 ? -2.377 3.360 -16.462 1.00 95.69 106 ASP A O 1
ATOM 861 N N . LYS A 1 107 ? -4.540 3.030 -16.951 1.00 94.94 107 LYS A N 1
ATOM 862 C CA . LYS A 1 107 ? -4.809 2.242 -15.738 1.00 94.94 107 LYS A CA 1
ATOM 863 C C . LYS A 1 107 ? -4.068 0.911 -15.755 1.00 94.94 107 LYS A C 1
ATOM 865 O O . LYS A 1 107 ? -3.554 0.514 -14.711 1.00 94.94 107 LYS A O 1
ATOM 870 N N . ILE A 1 108 ? -3.965 0.243 -16.905 1.00 95.69 108 ILE A N 1
ATOM 871 C CA . ILE A 1 108 ? -3.135 -0.961 -17.045 1.00 95.69 108 ILE A CA 1
ATOM 872 C C . ILE A 1 108 ? -1.673 -0.606 -16.744 1.00 95.69 108 ILE A C 1
ATOM 874 O O . ILE A 1 108 ? -1.101 -1.188 -15.829 1.00 95.69 108 ILE A O 1
ATOM 878 N N . ARG A 1 109 ? -1.104 0.418 -17.398 1.00 94.56 109 ARG A N 1
ATOM 879 C CA . ARG A 1 109 ? 0.295 0.866 -17.191 1.00 94.56 109 ARG A CA 1
ATOM 880 C C . ARG A 1 109 ? 0.634 1.208 -15.741 1.00 94.56 109 ARG A C 1
ATOM 882 O O . ARG A 1 109 ? 1.757 0.984 -15.301 1.00 94.56 109 ARG A O 1
ATOM 889 N N . SER A 1 110 ? -0.307 1.803 -15.015 1.00 92.50 110 SER A N 1
ATOM 890 C CA . SER A 1 110 ? -0.095 2.267 -13.638 1.00 92.50 110 SER A CA 1
ATOM 891 C C . SER A 1 110 ? -0.419 1.217 -12.572 1.00 92.50 110 SER A C 1
ATOM 893 O O . SER A 1 110 ? 0.018 1.348 -11.425 1.00 92.50 110 SER A O 1
ATOM 895 N N . THR A 1 111 ? -1.160 0.160 -12.915 1.00 90.81 111 THR A N 1
ATOM 896 C CA . THR A 1 111 ? -1.535 -0.888 -11.959 1.00 90.81 111 THR A CA 1
ATOM 897 C C . THR A 1 111 ? -0.288 -1.604 -11.445 1.00 90.81 111 THR A C 1
ATOM 899 O O . THR A 1 111 ? 0.508 -2.103 -12.229 1.00 90.81 111 THR A O 1
ATOM 902 N N . GLY A 1 112 ? -0.109 -1.647 -10.121 1.00 83.19 112 GLY A N 1
ATOM 903 C CA . GLY A 1 112 ? 1.043 -2.285 -9.471 1.00 83.19 112 GLY A CA 1
ATOM 904 C C . GLY A 1 112 ? 2.336 -1.454 -9.463 1.00 83.19 112 GLY A C 1
ATOM 905 O O . GLY A 1 112 ? 3.324 -1.909 -8.901 1.00 83.19 112 GLY A O 1
ATOM 906 N N . MET A 1 113 ? 2.329 -0.234 -10.021 1.00 83.81 113 MET A N 1
ATOM 907 C CA . MET A 1 113 ? 3.487 0.683 -10.015 1.00 83.81 113 MET A CA 1
ATOM 908 C C . MET A 1 113 ? 3.506 1.651 -8.823 1.00 83.81 113 MET A C 1
ATOM 910 O O . MET A 1 113 ? 4.458 2.413 -8.654 1.00 83.81 113 MET A O 1
ATOM 914 N N . GLY A 1 114 ? 2.437 1.673 -8.024 1.00 79.81 114 GLY A N 1
ATOM 915 C CA . GLY A 1 114 ? 2.358 2.494 -6.819 1.00 79.81 114 GLY A CA 1
ATOM 916 C C . GLY A 1 114 ? 3.278 1.987 -5.706 1.00 79.81 114 GLY A C 1
ATOM 917 O O . GLY A 1 114 ? 3.797 0.873 -5.755 1.00 79.81 114 GLY A O 1
ATOM 918 N N . GLY A 1 115 ? 3.451 2.795 -4.658 1.00 79.38 115 GLY A N 1
ATOM 919 C CA . GLY A 1 115 ? 4.099 2.321 -3.435 1.00 79.38 115 GLY A CA 1
ATOM 920 C C . GLY A 1 115 ? 3.356 1.120 -2.836 1.00 79.38 115 GLY A C 1
ATOM 921 O O . GLY A 1 115 ? 2.151 0.971 -3.031 1.00 79.38 115 GLY A O 1
ATOM 922 N N . ILE A 1 116 ? 4.071 0.280 -2.080 1.00 83.12 116 ILE A N 1
ATOM 923 C CA . ILE A 1 116 ? 3.484 -0.871 -1.372 1.00 83.12 116 ILE A CA 1
ATOM 924 C C . ILE A 1 116 ? 2.321 -0.358 -0.516 1.00 83.12 116 ILE A C 1
ATOM 926 O O . ILE A 1 116 ? 2.542 0.529 0.305 1.00 83.12 116 ILE A O 1
ATOM 930 N N . SER A 1 117 ? 1.096 -0.837 -0.738 1.00 82.50 117 SER A N 1
ATOM 931 C CA . SER A 1 117 ? -0.075 -0.390 0.029 1.00 82.50 117 SER A CA 1
ATOM 932 C C . SER A 1 117 ? -0.063 -0.996 1.432 1.00 82.50 117 SER A C 1
ATOM 934 O O . SER A 1 117 ? 0.425 -2.103 1.614 1.00 82.50 117 SER A O 1
ATOM 936 N N . ALA A 1 118 ? -0.624 -0.290 2.416 1.00 79.81 118 ALA A N 1
ATOM 937 C CA . ALA A 1 118 ? -0.910 -0.864 3.736 1.00 79.81 118 ALA A CA 1
ATOM 938 C C . ALA A 1 118 ? -1.984 -1.966 3.664 1.00 79.81 118 ALA A C 1
ATOM 940 O O . ALA A 1 118 ? -1.968 -2.889 4.467 1.00 79.81 118 ALA A O 1
ATOM 941 N N . ASP A 1 119 ? -2.888 -1.872 2.685 1.00 73.94 119 ASP A N 1
ATOM 942 C CA . ASP A 1 119 ? -3.987 -2.823 2.486 1.00 73.94 119 ASP A CA 1
ATOM 943 C C . ASP A 1 119 ? -3.556 -4.117 1.771 1.00 73.94 119 ASP A C 1
ATOM 945 O O . ASP A 1 119 ? -4.378 -5.009 1.575 1.00 73.94 119 ASP A O 1
ATOM 949 N N . ASP A 1 120 ? -2.301 -4.208 1.318 1.00 77.50 120 ASP A N 1
ATOM 950 C CA . ASP A 1 120 ? -1.773 -5.408 0.667 1.00 77.50 120 ASP A CA 1
ATOM 951 C C . ASP A 1 120 ? -1.528 -6.500 1.734 1.00 77.50 120 ASP A C 1
ATOM 953 O O . ASP A 1 120 ? -0.760 -6.261 2.671 1.00 77.50 120 ASP A O 1
ATOM 957 N N . PRO A 1 121 ? -2.120 -7.707 1.618 1.00 77.62 121 PRO A N 1
ATOM 958 C CA . PRO A 1 121 ? -1.881 -8.801 2.565 1.00 77.62 121 PRO A CA 1
ATOM 959 C C . PRO A 1 121 ? -0.397 -9.162 2.724 1.00 77.62 121 PRO A C 1
ATOM 961 O O . PRO A 1 121 ? 0.027 -9.616 3.791 1.00 77.62 121 PRO A O 1
ATOM 964 N N . GLN A 1 122 ? 0.395 -8.928 1.673 1.00 81.88 122 GLN A N 1
ATOM 965 C CA . GLN A 1 122 ? 1.836 -9.154 1.618 1.00 81.88 122 GLN A CA 1
ATOM 966 C C . GLN A 1 122 ? 2.649 -7.860 1.786 1.00 81.88 122 GLN A C 1
ATOM 968 O O . GLN A 1 122 ? 3.841 -7.842 1.480 1.00 81.88 122 GLN A O 1
ATOM 973 N N . ALA A 1 123 ? 2.049 -6.770 2.284 1.00 86.75 123 ALA A N 1
ATOM 974 C CA . ALA A 1 123 ? 2.731 -5.485 2.460 1.00 86.75 123 ALA A CA 1
ATOM 975 C C . ALA A 1 123 ? 4.037 -5.614 3.256 1.00 86.75 123 ALA A C 1
ATOM 977 O O . ALA A 1 123 ? 5.065 -5.077 2.846 1.00 86.75 123 ALA A O 1
ATOM 978 N N . VAL A 1 124 ? 3.998 -6.349 4.372 1.00 88.19 124 VAL A N 1
ATOM 979 C CA . VAL A 1 124 ? 5.158 -6.577 5.247 1.00 88.19 124 VAL A CA 1
ATOM 980 C C . VAL A 1 124 ? 6.252 -7.346 4.505 1.00 88.19 124 VAL A C 1
ATOM 982 O O . VAL A 1 124 ? 7.362 -6.841 4.400 1.00 88.19 124 VAL A O 1
ATOM 985 N N . GLN A 1 125 ? 5.914 -8.473 3.870 1.00 87.75 125 GLN A N 1
ATOM 986 C CA . GLN A 1 125 ? 6.864 -9.291 3.098 1.00 87.75 125 GLN A CA 1
ATOM 987 C C . GLN A 1 125 ? 7.528 -8.497 1.960 1.00 87.75 125 GLN A C 1
ATOM 989 O O . GLN A 1 125 ? 8.733 -8.582 1.727 1.00 87.75 125 GLN A O 1
ATOM 994 N N . LYS A 1 126 ? 6.752 -7.670 1.249 1.00 87.00 126 LYS A N 1
ATOM 995 C CA . LYS A 1 126 ? 7.273 -6.809 0.175 1.00 87.00 126 LYS A CA 1
ATOM 996 C C . LYS A 1 126 ? 8.200 -5.723 0.718 1.00 87.00 126 LYS A C 1
ATOM 998 O O . LYS A 1 126 ? 9.198 -5.394 0.075 1.00 87.00 126 LYS A O 1
ATOM 1003 N N . LEU A 1 127 ? 7.889 -5.161 1.886 1.00 91.44 127 LEU A N 1
ATOM 1004 C CA . LEU A 1 127 ? 8.756 -4.189 2.550 1.00 91.44 127 LEU A CA 1
ATOM 1005 C C . LEU A 1 127 ? 10.035 -4.838 3.088 1.00 91.44 127 LEU A C 1
ATOM 1007 O O . LEU A 1 127 ? 11.082 -4.210 2.987 1.00 91.44 127 LEU A O 1
ATOM 1011 N N . GLU A 1 128 ? 9.981 -6.073 3.587 1.00 92.44 128 GLU A N 1
ATOM 1012 C CA . GLU A 1 128 ? 11.154 -6.847 4.020 1.00 92.44 128 GLU A CA 1
ATOM 1013 C C . GLU A 1 128 ? 12.097 -7.130 2.849 1.00 92.44 128 GLU A C 1
ATOM 1015 O O . GLU A 1 128 ? 13.283 -6.823 2.926 1.00 92.44 128 GLU A O 1
ATOM 1020 N N . LYS A 1 129 ? 11.571 -7.586 1.706 1.00 90.94 129 LYS A N 1
ATOM 1021 C CA . LYS A 1 129 ? 12.377 -7.764 0.487 1.00 90.94 129 LYS A CA 1
ATOM 1022 C C . LYS A 1 129 ? 12.991 -6.446 0.002 1.00 90.94 129 LYS A C 1
ATOM 1024 O O . LYS A 1 129 ? 14.134 -6.405 -0.457 1.00 90.94 129 LYS A O 1
ATOM 1029 N N . LYS A 1 130 ? 12.241 -5.340 0.102 1.00 91.25 130 LYS A N 1
ATOM 1030 C CA . LYS A 1 130 ? 12.768 -4.000 -0.196 1.00 91.25 130 LYS A CA 1
ATOM 1031 C C . LYS A 1 130 ? 13.892 -3.635 0.776 1.00 91.25 130 LYS A C 1
ATOM 1033 O O . LYS A 1 130 ? 14.905 -3.100 0.340 1.00 91.25 130 LYS A O 1
ATOM 1038 N N . LEU A 1 131 ? 13.711 -3.909 2.065 1.00 94.50 131 LEU A N 1
ATOM 1039 C CA . LEU A 1 131 ? 14.695 -3.638 3.104 1.00 94.50 131 LEU A CA 1
ATOM 1040 C C . LEU A 1 131 ? 16.000 -4.393 2.838 1.00 94.50 131 LEU A C 1
ATOM 1042 O O . LEU A 1 131 ? 17.047 -3.756 2.807 1.00 94.50 131 LEU A O 1
ATOM 1046 N N . GLU A 1 132 ? 15.921 -5.690 2.544 1.00 93.81 132 GLU A N 1
ATOM 1047 C CA . GLU A 1 132 ? 17.075 -6.526 2.198 1.00 93.81 132 GLU A CA 1
ATOM 1048 C C . GLU A 1 132 ? 17.840 -5.953 0.995 1.00 93.81 132 GLU A C 1
ATOM 1050 O O . GLU A 1 132 ? 19.059 -5.786 1.032 1.00 93.81 132 GLU A O 1
ATOM 1055 N N . SER A 1 133 ? 17.124 -5.558 -0.063 1.00 91.44 133 SER A N 1
ATOM 1056 C CA . SER A 1 133 ? 17.742 -4.932 -1.235 1.00 91.44 133 SER A CA 1
ATOM 1057 C C . SER A 1 133 ? 18.426 -3.600 -0.905 1.00 91.44 133 SER A C 1
ATOM 1059 O O . SER A 1 133 ? 19.480 -3.303 -1.473 1.00 91.44 133 SER A O 1
ATOM 1061 N N . LEU A 1 134 ? 17.833 -2.780 -0.032 1.00 92.94 134 LEU A N 1
ATOM 1062 C CA . LEU A 1 134 ? 18.407 -1.497 0.381 1.00 92.94 134 LEU A CA 1
ATOM 1063 C C . LEU A 1 134 ? 19.641 -1.696 1.269 1.00 92.94 134 LEU A C 1
ATOM 1065 O O . LEU A 1 134 ? 20.621 -0.966 1.110 1.00 92.94 134 LEU A O 1
ATOM 1069 N N . GLU A 1 135 ? 19.610 -2.675 2.174 1.00 94.44 135 GLU A N 1
ATOM 1070 C CA . GLU A 1 135 ? 20.732 -3.037 3.047 1.00 94.44 135 GLU A CA 1
ATOM 1071 C C . GLU A 1 135 ? 21.902 -3.588 2.231 1.00 94.44 135 GLU A C 1
ATOM 1073 O O . GLU A 1 135 ? 23.008 -3.056 2.335 1.00 94.44 135 GLU A O 1
ATOM 1078 N N . LYS A 1 136 ? 21.642 -4.524 1.309 1.00 93.62 136 LYS A N 1
ATOM 1079 C CA . LYS A 1 136 ? 22.651 -5.026 0.367 1.00 93.62 136 LYS A CA 1
ATOM 1080 C C . LYS A 1 136 ? 23.271 -3.895 -0.455 1.00 93.62 136 LYS A C 1
ATOM 1082 O O . LYS A 1 136 ? 24.488 -3.821 -0.573 1.00 93.62 136 LYS A O 1
ATOM 1087 N N . SER A 1 137 ? 22.451 -2.981 -0.976 1.00 90.75 137 SER A N 1
ATOM 1088 C CA . SER A 1 137 ? 22.933 -1.799 -1.706 1.00 90.75 137 SER A CA 1
ATOM 1089 C C . SER A 1 137 ? 23.785 -0.875 -0.821 1.00 90.75 137 SER A C 1
ATOM 1091 O O . SER A 1 137 ? 24.809 -0.345 -1.249 1.00 90.75 137 SER A O 1
ATOM 1093 N N . GLN A 1 138 ? 23.419 -0.705 0.453 1.00 93.62 138 GLN A N 1
ATOM 1094 C CA . GLN A 1 138 ? 24.214 0.086 1.393 1.00 93.62 138 GLN A CA 1
ATOM 1095 C C . GLN A 1 138 ? 25.589 -0.534 1.635 1.00 93.62 138 GLN A C 1
ATOM 1097 O O . GLN A 1 138 ? 26.588 0.186 1.704 1.00 93.62 138 GLN A O 1
ATOM 1102 N N . GLU A 1 139 ? 25.637 -1.852 1.800 1.00 94.06 139 GLU A N 1
ATOM 1103 C CA . GLU A 1 139 ? 26.870 -2.601 2.015 1.00 94.06 139 GLU A CA 1
ATOM 1104 C C . GLU A 1 139 ? 27.771 -2.560 0.786 1.00 94.06 139 GLU A C 1
ATOM 1106 O O . GLU A 1 139 ? 28.945 -2.213 0.923 1.00 94.06 139 GLU A O 1
ATOM 1111 N N . THR A 1 140 ? 27.230 -2.805 -0.412 1.00 92.50 140 THR A N 1
ATOM 1112 C CA . THR A 1 140 ? 28.003 -2.723 -1.659 1.00 92.50 140 THR A CA 1
ATOM 1113 C C . THR A 1 140 ? 28.556 -1.318 -1.870 1.00 92.50 140 THR A C 1
ATOM 1115 O O . THR A 1 140 ? 29.759 -1.170 -2.081 1.00 92.50 140 THR A O 1
ATOM 1118 N N . MET A 1 141 ? 27.743 -0.267 -1.707 1.00 92.12 141 MET A N 1
ATOM 1119 C CA . MET A 1 141 ? 28.213 1.117 -1.839 1.00 92.12 141 MET A CA 1
ATOM 1120 C C . MET A 1 141 ? 29.336 1.448 -0.848 1.00 92.12 141 MET A C 1
ATOM 1122 O O . MET A 1 141 ? 30.330 2.085 -1.210 1.00 92.12 141 MET A O 1
ATOM 1126 N N . LYS A 1 142 ? 29.210 1.016 0.414 1.00 92.88 142 LYS A N 1
ATOM 1127 C CA . LYS A 1 142 ? 30.255 1.214 1.430 1.00 92.88 142 LYS A CA 1
ATOM 1128 C C . LYS A 1 142 ? 31.529 0.450 1.085 1.00 92.88 142 LYS A C 1
ATOM 1130 O O . LYS A 1 142 ? 32.607 1.037 1.184 1.00 92.88 142 LYS A O 1
ATOM 1135 N N . ALA A 1 143 ? 31.405 -0.813 0.686 1.00 93.06 143 ALA A N 1
ATOM 1136 C CA . ALA A 1 143 ? 32.522 -1.692 0.366 1.00 93.06 143 ALA A CA 1
ATOM 1137 C C . ALA A 1 143 ? 33.293 -1.202 -0.866 1.00 93.06 143 ALA A C 1
ATOM 1139 O O . ALA A 1 143 ? 34.515 -1.097 -0.822 1.00 93.06 143 ALA A O 1
ATOM 1140 N N . VAL A 1 144 ? 32.591 -0.793 -1.924 1.00 93.00 144 VAL A N 1
ATOM 1141 C CA . VAL A 1 144 ? 33.197 -0.234 -3.143 1.00 93.00 144 VAL A CA 1
ATOM 1142 C C . VAL A 1 144 ? 33.884 1.097 -2.851 1.00 93.00 144 VAL A C 1
ATOM 1144 O O . VAL A 1 144 ? 35.029 1.304 -3.248 1.00 93.00 144 VAL A O 1
ATOM 1147 N N . ASN A 1 145 ? 33.250 1.983 -2.077 1.00 92.50 145 ASN A N 1
ATOM 1148 C CA . ASN A 1 145 ? 33.899 3.222 -1.651 1.00 92.50 145 ASN A CA 1
ATOM 1149 C C . ASN A 1 145 ? 35.123 2.958 -0.760 1.00 92.50 145 ASN A C 1
ATOM 1151 O O . ASN A 1 145 ? 36.109 3.685 -0.846 1.00 92.50 145 ASN A O 1
ATOM 1155 N N . ALA A 1 146 ? 35.082 1.950 0.115 1.00 93.00 146 ALA A N 1
ATOM 1156 C CA . ALA A 1 146 ? 36.232 1.555 0.928 1.00 93.00 146 ALA A CA 1
ATOM 1157 C C . ALA A 1 146 ? 37.372 0.998 0.061 1.00 93.00 146 ALA A C 1
ATOM 1159 O O . ALA A 1 146 ? 38.520 1.406 0.236 1.00 93.00 146 ALA A O 1
ATOM 1160 N N . TYR A 1 147 ? 37.043 0.151 -0.917 1.00 93.00 147 TYR A N 1
ATOM 1161 C CA . TYR A 1 147 ? 37.984 -0.380 -1.898 1.00 93.00 147 TYR A CA 1
ATOM 1162 C C . TYR A 1 147 ? 38.666 0.748 -2.678 1.00 93.00 147 TYR A C 1
ATOM 1164 O O . TYR A 1 147 ? 39.892 0.852 -2.676 1.00 93.00 147 TYR A O 1
ATOM 1172 N N . TYR A 1 148 ? 37.882 1.662 -3.253 1.00 92.00 148 TYR A N 1
ATOM 1173 C CA . TYR A 1 148 ? 38.410 2.787 -4.021 1.00 92.00 148 TYR A CA 1
ATOM 1174 C C . TYR A 1 148 ? 39.274 3.724 -3.169 1.00 92.00 148 TYR A C 1
ATOM 1176 O O . TYR A 1 148 ? 40.315 4.190 -3.624 1.00 92.00 148 TYR A O 1
ATOM 1184 N N . ARG A 1 149 ? 38.914 3.971 -1.901 1.00 89.88 149 ARG A N 1
ATOM 1185 C CA . ARG A 1 149 ? 39.759 4.773 -0.996 1.00 89.88 149 ARG A CA 1
ATOM 1186 C C . ARG A 1 149 ? 41.153 4.171 -0.810 1.00 89.88 149 ARG A C 1
ATOM 1188 O O . ARG A 1 149 ? 42.109 4.935 -0.721 1.00 89.88 149 ARG A O 1
ATOM 1195 N N . LYS A 1 150 ? 41.258 2.838 -0.756 1.00 92.06 150 LYS A N 1
ATOM 1196 C CA . LYS A 1 150 ? 42.520 2.110 -0.557 1.00 92.06 150 LYS A CA 1
ATOM 1197 C C . LYS A 1 150 ? 43.327 1.955 -1.848 1.00 92.06 150 LYS A C 1
ATOM 1199 O O . LYS A 1 150 ? 44.543 2.098 -1.814 1.00 92.06 150 LYS A O 1
ATOM 1204 N N . HIS A 1 151 ? 42.659 1.655 -2.959 1.00 88.56 151 HIS A N 1
ATOM 1205 C CA . HIS A 1 151 ? 43.313 1.255 -4.208 1.00 88.56 151 HIS A CA 1
ATOM 1206 C C . HIS A 1 151 ? 43.347 2.349 -5.278 1.00 88.56 151 HIS A C 1
ATOM 1208 O O . HIS A 1 151 ? 44.121 2.235 -6.220 1.00 88.56 151 HIS A O 1
ATOM 1214 N N . LYS A 1 152 ? 42.526 3.402 -5.149 1.00 88.38 152 LYS A N 1
ATOM 1215 C CA . LYS A 1 152 ? 42.371 4.490 -6.137 1.00 88.38 152 LYS A CA 1
ATOM 1216 C C . LYS A 1 152 ? 42.012 4.017 -7.553 1.00 88.38 152 LYS A C 1
ATOM 1218 O O . LYS A 1 152 ? 42.126 4.769 -8.510 1.00 88.38 152 LYS A O 1
ATOM 1223 N N . THR A 1 153 ? 41.537 2.781 -7.667 1.00 88.25 153 THR A N 1
ATOM 1224 C CA . THR A 1 153 ? 40.994 2.169 -8.878 1.00 88.25 153 THR A CA 1
ATOM 1225 C C . THR A 1 153 ? 39.798 1.293 -8.501 1.00 88.25 153 THR A C 1
ATOM 1227 O O . THR A 1 153 ? 39.614 0.933 -7.334 1.00 88.25 153 THR A O 1
ATOM 1230 N N . LEU A 1 154 ? 38.972 0.978 -9.496 1.00 87.12 154 LEU A N 1
ATOM 1231 C CA . LEU A 1 154 ? 37.896 -0.010 -9.420 1.00 87.12 154 LEU A CA 1
ATOM 1232 C C . LEU A 1 154 ? 38.301 -1.368 -10.024 1.00 87.12 154 LEU A C 1
ATOM 1234 O O . LEU A 1 154 ? 37.520 -2.319 -9.963 1.00 87.12 154 LEU A O 1
ATOM 1238 N N . ASP A 1 155 ? 39.506 -1.477 -10.591 1.00 85.12 155 ASP A N 1
ATOM 1239 C CA . ASP A 1 155 ? 40.009 -2.712 -11.195 1.00 85.12 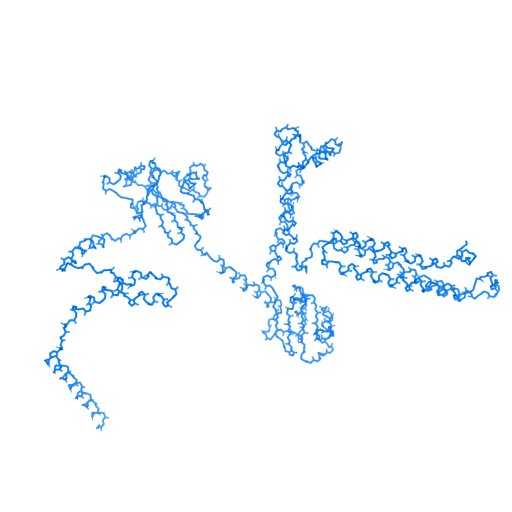155 ASP A CA 1
ATOM 1240 C C . ASP A 1 155 ? 40.202 -3.805 -10.146 1.00 85.12 155 ASP A C 1
ATOM 1242 O O . ASP A 1 155 ? 40.951 -3.632 -9.191 1.00 85.12 155 ASP A O 1
ATOM 1246 N N . GLY A 1 156 ? 39.531 -4.945 -10.329 1.00 81.25 156 GLY A N 1
ATOM 1247 C CA . GLY A 1 156 ? 39.609 -6.069 -9.393 1.00 81.25 156 GLY A CA 1
ATOM 1248 C C . GLY A 1 156 ? 38.779 -5.894 -8.116 1.00 81.25 156 GLY A C 1
ATOM 1249 O O . GLY A 1 156 ? 39.005 -6.620 -7.148 1.00 81.25 156 GLY A O 1
ATOM 1250 N N . CYS A 1 157 ? 37.822 -4.957 -8.084 1.00 86.38 157 CYS A N 1
ATOM 1251 C CA . CYS A 1 157 ? 36.880 -4.843 -6.971 1.00 86.38 157 CYS A CA 1
ATOM 1252 C C . CYS A 1 157 ? 35.958 -6.084 -6.910 1.00 86.38 157 CYS A C 1
ATOM 1254 O O . CYS A 1 157 ? 35.214 -6.326 -7.857 1.00 86.38 157 CYS A O 1
ATOM 1256 N N . PRO A 1 158 ? 35.943 -6.862 -5.808 1.00 87.75 158 PRO A N 1
ATOM 1257 C CA . PRO A 1 158 ? 35.167 -8.105 -5.727 1.00 87.75 158 PRO A CA 1
ATOM 1258 C C . PRO A 1 158 ? 33.685 -7.889 -5.375 1.00 87.75 158 PRO A C 1
ATOM 1260 O O . PRO A 1 158 ? 32.911 -8.841 -5.340 1.00 87.75 158 PRO A O 1
ATOM 1263 N N . HIS A 1 159 ? 33.287 -6.654 -5.056 1.00 86.31 159 HIS A N 1
ATOM 1264 C CA . HIS A 1 159 ? 31.970 -6.341 -4.489 1.00 86.31 159 HIS A CA 1
ATOM 1265 C C . HIS A 1 159 ? 30.904 -5.978 -5.532 1.00 86.31 159 HIS A C 1
ATOM 1267 O O . HIS A 1 159 ? 29.751 -5.763 -5.163 1.00 86.31 159 HIS A O 1
ATOM 1273 N N . LEU A 1 160 ? 31.278 -5.903 -6.812 1.00 87.00 160 LEU A N 1
ATOM 1274 C CA . LEU A 1 160 ? 30.384 -5.629 -7.935 1.00 87.00 160 LEU A CA 1
ATOM 1275 C C . LEU A 1 160 ? 30.731 -6.549 -9.113 1.00 87.00 160 LEU A C 1
ATOM 1277 O O . LEU A 1 160 ? 31.905 -6.877 -9.303 1.00 87.00 160 LEU A O 1
ATOM 1281 N N . PRO A 1 161 ? 29.741 -6.958 -9.924 1.00 88.81 161 PRO A N 1
ATOM 1282 C CA . PRO A 1 161 ? 30.010 -7.694 -11.151 1.00 88.81 161 PRO A CA 1
ATOM 1283 C C . PRO A 1 161 ? 30.746 -6.808 -12.177 1.00 88.81 161 PRO A C 1
ATOM 1285 O O . PRO A 1 161 ? 30.583 -5.584 -12.158 1.00 88.81 161 PRO A O 1
ATOM 1288 N N . PRO A 1 162 ? 31.508 -7.400 -13.121 1.00 86.94 162 PRO A N 1
ATOM 1289 C CA . PRO A 1 162 ? 32.300 -6.642 -14.094 1.00 86.94 162 PRO A CA 1
ATOM 1290 C C . PRO A 1 162 ? 31.485 -5.631 -14.909 1.00 86.94 162 PRO A C 1
ATOM 1292 O O . PRO A 1 162 ? 31.941 -4.518 -15.139 1.00 86.94 162 PRO A O 1
ATOM 1295 N N . GLU A 1 163 ? 30.255 -5.982 -15.292 1.00 88.81 163 GLU A N 1
ATOM 1296 C CA . GLU A 1 163 ? 29.371 -5.082 -16.043 1.00 88.81 163 GLU A CA 1
ATOM 1297 C C . GLU A 1 163 ? 29.015 -3.812 -15.249 1.00 88.81 163 GLU A C 1
ATOM 1299 O O . GLU A 1 163 ? 29.003 -2.712 -15.799 1.00 88.81 163 GLU A O 1
ATOM 1304 N N . GLU A 1 164 ? 28.741 -3.945 -13.949 1.00 87.31 164 GLU A N 1
ATOM 1305 C CA . GLU A 1 164 ? 28.419 -2.803 -13.085 1.00 87.31 164 GLU A CA 1
ATOM 1306 C C . GLU A 1 164 ? 29.657 -1.959 -12.780 1.00 87.31 164 GLU A C 1
ATOM 1308 O O . GLU A 1 164 ? 29.551 -0.737 -12.690 1.00 87.31 164 GLU A O 1
ATOM 1313 N N . LEU A 1 165 ? 30.834 -2.583 -12.682 1.00 89.06 165 LEU A N 1
ATOM 1314 C CA . LEU A 1 165 ? 32.099 -1.864 -12.536 1.00 89.06 165 LEU A CA 1
ATOM 1315 C C . LEU A 1 165 ? 32.398 -0.990 -13.752 1.00 89.06 165 LEU A C 1
ATOM 1317 O O . LEU A 1 165 ? 32.768 0.167 -13.575 1.00 89.06 165 LEU A O 1
ATOM 1321 N N . GLU A 1 166 ? 32.210 -1.501 -14.970 1.00 88.88 166 GLU A N 1
ATOM 1322 C CA . GLU A 1 166 ? 32.438 -0.716 -16.188 1.00 88.88 166 GLU A CA 1
ATOM 1323 C C . GLU A 1 166 ? 31.456 0.455 -16.309 1.00 88.88 166 GLU A C 1
ATOM 1325 O O . GLU A 1 166 ? 31.866 1.567 -16.647 1.00 88.88 166 GLU A O 1
ATOM 1330 N N . LYS A 1 167 ? 30.183 0.258 -15.939 1.00 88.88 167 LYS A N 1
ATOM 1331 C CA . LYS A 1 167 ? 29.211 1.362 -15.847 1.00 88.88 167 LYS A CA 1
ATOM 1332 C C . LYS A 1 167 ? 29.647 2.409 -14.826 1.00 88.88 167 LYS A C 1
ATOM 1334 O O . LYS A 1 167 ? 29.656 3.594 -15.135 1.00 88.88 167 LYS A O 1
ATOM 1339 N N . LEU A 1 168 ? 30.068 1.975 -13.638 1.00 89.19 168 LEU A N 1
ATOM 1340 C CA . LEU A 1 168 ? 30.498 2.880 -12.575 1.00 89.19 168 LEU A CA 1
ATOM 1341 C C . LEU A 1 168 ? 31.758 3.667 -12.965 1.00 89.19 168 LEU A C 1
ATOM 1343 O O . LEU A 1 168 ? 31.840 4.859 -12.692 1.00 89.19 168 LEU A O 1
ATOM 1347 N N . LYS A 1 169 ? 32.717 3.033 -13.650 1.00 89.81 169 LYS A N 1
ATOM 1348 C CA . LYS A 1 169 ? 33.894 3.714 -14.214 1.00 89.81 169 LYS A CA 1
ATOM 1349 C C . LYS A 1 169 ? 33.500 4.747 -15.271 1.00 89.81 169 LYS A C 1
ATOM 1351 O O . LYS A 1 169 ? 34.031 5.855 -15.251 1.00 89.81 169 LYS A O 1
ATOM 1356 N N . ALA A 1 170 ? 32.582 4.398 -16.174 1.00 89.12 170 ALA A N 1
ATOM 1357 C CA . ALA A 1 170 ? 32.091 5.313 -17.202 1.00 89.12 170 ALA A CA 1
ATOM 1358 C C . ALA A 1 170 ? 31.377 6.527 -16.586 1.00 89.12 170 ALA A C 1
ATOM 1360 O O . ALA A 1 170 ? 31.639 7.660 -16.991 1.00 89.12 170 ALA A O 1
ATOM 1361 N N . ASP A 1 171 ? 30.549 6.303 -15.563 1.00 87.12 171 ASP A N 1
ATOM 1362 C CA . ASP A 1 171 ? 29.887 7.369 -14.809 1.00 87.12 171 ASP A CA 1
ATOM 1363 C C . ASP A 1 171 ? 30.912 8.270 -14.108 1.00 87.12 171 ASP A C 1
ATOM 1365 O O . ASP A 1 171 ? 30.813 9.491 -14.199 1.00 87.12 171 ASP A O 1
ATOM 1369 N N . MET A 1 172 ? 31.944 7.690 -13.484 1.00 88.06 172 MET A N 1
ATOM 1370 C CA . MET A 1 172 ? 33.022 8.454 -12.847 1.00 88.06 172 MET A CA 1
ATOM 1371 C C . MET A 1 172 ? 33.850 9.285 -13.836 1.00 88.06 172 MET A C 1
ATOM 1373 O O . MET A 1 172 ? 34.338 10.352 -13.471 1.00 88.06 172 MET A O 1
ATOM 1377 N N . ALA A 1 173 ? 34.024 8.807 -15.071 1.00 87.25 173 ALA A N 1
ATOM 1378 C CA . ALA A 1 173 ? 34.741 9.520 -16.128 1.00 87.25 173 ALA A CA 1
ATOM 1379 C C . ALA A 1 173 ? 33.904 10.638 -16.781 1.00 87.25 173 ALA A C 1
ATOM 1381 O O . ALA A 1 173 ? 34.434 11.439 -17.555 1.00 87.25 173 ALA A O 1
ATOM 1382 N N . SER A 1 174 ? 32.601 10.700 -16.492 1.00 87.00 174 SER A N 1
ATOM 1383 C CA . SER A 1 174 ? 31.711 11.738 -17.002 1.00 87.00 174 SER A CA 1
ATOM 1384 C C . SER A 1 174 ? 32.103 13.115 -16.472 1.00 87.00 174 SER A C 1
ATOM 1386 O O . SER A 1 174 ? 32.336 13.301 -15.279 1.00 87.00 174 SER A O 1
ATOM 1388 N N . SER A 1 175 ? 32.067 14.129 -17.341 1.00 79.25 175 SER A N 1
ATOM 1389 C CA . SER A 1 175 ? 32.328 15.531 -16.975 1.00 79.25 175 SER A CA 1
ATOM 1390 C C . SER A 1 175 ? 31.355 16.092 -15.930 1.00 79.25 175 SER A C 1
ATOM 1392 O O . SER A 1 175 ? 31.602 17.151 -15.362 1.00 79.25 175 SER A O 1
ATOM 1394 N N . TRP A 1 176 ? 30.225 15.414 -15.719 1.00 79.31 176 TRP A N 1
ATOM 1395 C CA . TRP A 1 176 ? 29.187 15.790 -14.760 1.00 79.31 176 TRP A CA 1
ATOM 1396 C C . TRP A 1 176 ? 29.344 15.105 -13.398 1.00 79.31 176 TRP A C 1
ATOM 1398 O O . TRP A 1 176 ? 28.548 15.364 -12.493 1.00 79.31 176 TRP A O 1
ATOM 1408 N N . HIS A 1 177 ? 30.346 14.236 -13.233 1.00 78.50 177 HIS A N 1
ATOM 1409 C CA . HIS A 1 177 ? 30.621 13.582 -11.959 1.00 78.50 177 HIS A CA 1
ATOM 1410 C C . HIS A 1 177 ? 31.340 14.543 -11.012 1.00 78.50 177 HIS A C 1
ATOM 1412 O O . HIS A 1 177 ? 32.438 15.019 -11.288 1.00 78.50 177 HIS A O 1
ATOM 1418 N N . LEU A 1 178 ? 30.691 14.869 -9.895 1.00 74.81 178 LEU A N 1
ATOM 1419 C CA . LEU A 1 178 ? 31.107 15.981 -9.036 1.00 74.81 178 LEU A CA 1
ATOM 1420 C C . LEU A 1 178 ? 32.101 15.578 -7.930 1.00 74.81 178 LEU A C 1
ATOM 1422 O O . LEU A 1 178 ? 32.715 16.447 -7.316 1.00 74.81 178 LEU A O 1
ATOM 1426 N N . GLU A 1 179 ? 32.236 14.285 -7.622 1.00 77.31 179 GLU A N 1
ATOM 1427 C CA . GLU A 1 179 ? 33.006 13.800 -6.468 1.00 77.31 179 GLU A CA 1
ATOM 1428 C C . GLU A 1 179 ? 34.058 12.754 -6.880 1.00 77.31 179 GLU A C 1
ATOM 1430 O O . GLU A 1 179 ? 33.754 11.835 -7.630 1.00 77.31 179 GLU A O 1
ATOM 1435 N N . ASP A 1 180 ? 35.274 12.808 -6.320 1.00 81.88 180 ASP A N 1
ATOM 1436 C CA . ASP A 1 180 ? 36.321 11.780 -6.525 1.00 81.88 180 ASP A CA 1
ATOM 1437 C C . ASP A 1 180 ? 36.064 10.521 -5.672 1.00 81.88 180 ASP A C 1
ATOM 1439 O O . ASP A 1 180 ? 36.813 10.152 -4.761 1.00 81.88 180 ASP A O 1
ATOM 1443 N N . LYS A 1 181 ? 34.908 9.897 -5.895 1.00 86.56 181 LYS A N 1
ATOM 1444 C CA . LYS A 1 181 ? 34.541 8.598 -5.330 1.00 86.56 181 LYS A CA 1
ATOM 1445 C C . LYS A 1 181 ? 33.462 7.928 -6.186 1.00 86.56 181 LYS A C 1
ATOM 1447 O O . LYS A 1 181 ? 32.675 8.638 -6.810 1.00 86.56 181 LYS A O 1
ATOM 1452 N N . PRO A 1 182 ? 33.383 6.587 -6.172 1.00 89.00 182 PRO A N 1
ATOM 1453 C CA . PRO A 1 182 ? 32.412 5.852 -6.975 1.00 89.00 182 PRO A CA 1
ATOM 1454 C C . PRO A 1 182 ? 30.967 6.150 -6.576 1.00 89.00 182 PRO A C 1
ATOM 1456 O O . PRO A 1 182 ? 30.161 6.549 -7.407 1.00 89.00 182 PRO A O 1
ATOM 1459 N N . PHE A 1 183 ? 30.643 6.029 -5.286 1.00 90.25 183 PHE A N 1
ATOM 1460 C CA . PHE A 1 183 ? 29.315 6.350 -4.773 1.00 90.25 183 PHE A CA 1
ATOM 1461 C C . PHE A 1 183 ? 29.332 7.623 -3.940 1.00 90.25 183 PHE A C 1
ATOM 1463 O O . PHE A 1 183 ? 30.103 7.765 -2.983 1.00 90.25 183 PHE A O 1
ATOM 1470 N N . ALA A 1 184 ? 28.421 8.531 -4.270 1.00 89.31 184 ALA A N 1
ATOM 1471 C CA . ALA A 1 184 ? 28.328 9.822 -3.623 1.00 89.31 184 ALA A CA 1
ATOM 1472 C C . ALA A 1 184 ? 27.928 9.738 -2.137 1.00 89.31 184 ALA A C 1
ATOM 1474 O O . ALA A 1 184 ? 27.201 8.834 -1.713 1.00 89.31 184 ALA A O 1
ATOM 1475 N N . THR A 1 185 ? 28.351 10.713 -1.321 1.00 87.38 185 THR A N 1
ATOM 1476 C CA . THR A 1 185 ? 28.012 10.714 0.122 1.00 87.38 185 THR A CA 1
ATOM 1477 C C . THR A 1 185 ? 26.506 10.874 0.335 1.00 87.38 185 THR A C 1
ATOM 1479 O O . THR A 1 185 ? 25.923 10.215 1.199 1.00 87.38 185 THR A O 1
ATOM 1482 N N . TRP A 1 186 ? 25.857 11.724 -0.465 1.00 87.56 186 TRP A N 1
ATOM 1483 C CA . TRP A 1 186 ? 24.412 11.932 -0.385 1.00 87.56 186 TRP A CA 1
ATOM 1484 C C . TRP A 1 186 ? 23.632 10.659 -0.742 1.00 87.56 186 TRP A C 1
ATOM 1486 O O . TRP A 1 186 ? 22.596 10.408 -0.133 1.00 87.56 186 TRP A O 1
ATOM 1496 N N . ALA A 1 187 ? 24.142 9.816 -1.649 1.00 88.56 187 ALA A N 1
ATOM 1497 C CA . ALA A 1 187 ? 23.490 8.565 -2.038 1.00 88.56 187 ALA A CA 1
ATOM 1498 C C . ALA A 1 187 ? 23.441 7.575 -0.863 1.00 88.56 187 ALA A C 1
ATOM 1500 O O . ALA A 1 187 ? 22.379 7.048 -0.533 1.00 88.56 187 ALA A O 1
ATOM 1501 N N . LEU A 1 188 ? 24.564 7.417 -0.153 1.00 90.44 188 LEU A N 1
ATOM 1502 C CA . LEU A 1 188 ? 24.653 6.617 1.075 1.00 90.44 188 LEU A CA 1
ATOM 1503 C C . LEU A 1 188 ? 23.737 7.142 2.190 1.00 90.44 188 LEU A C 1
ATOM 1505 O O . LEU A 1 188 ? 23.118 6.351 2.907 1.00 90.44 188 LEU A O 1
ATOM 1509 N N . SER A 1 189 ? 23.663 8.468 2.349 1.00 89.69 189 SER A N 1
ATOM 1510 C CA . SER A 1 189 ? 22.791 9.110 3.338 1.00 89.69 189 SER A CA 1
ATOM 1511 C C . SER A 1 189 ? 21.314 8.866 3.014 1.00 89.69 189 SER A C 1
ATOM 1513 O O . SER A 1 189 ? 20.573 8.357 3.857 1.00 89.69 189 SER A O 1
ATOM 1515 N N . ASN A 1 190 ? 20.906 9.114 1.768 1.00 90.25 190 ASN A N 1
ATOM 1516 C CA . ASN A 1 190 ? 19.538 8.909 1.293 1.00 90.25 190 ASN A CA 1
ATOM 1517 C C . ASN A 1 190 ? 19.096 7.451 1.441 1.00 90.25 190 ASN A C 1
ATOM 1519 O O . ASN A 1 190 ? 18.001 7.194 1.944 1.00 90.25 190 ASN A O 1
ATOM 1523 N N . ASN A 1 191 ? 19.960 6.502 1.072 1.00 88.81 191 ASN A N 1
ATOM 1524 C CA . ASN A 1 191 ? 19.674 5.081 1.225 1.00 88.81 191 ASN A CA 1
ATOM 1525 C C . ASN A 1 191 ? 19.532 4.694 2.706 1.00 88.81 191 ASN A C 1
ATOM 1527 O O . ASN A 1 191 ? 18.566 4.038 3.083 1.00 88.81 191 ASN A O 1
ATOM 1531 N N . SER A 1 192 ? 20.407 5.195 3.587 1.00 91.38 192 SER A N 1
ATOM 1532 C CA . SER A 1 192 ? 20.277 4.964 5.034 1.00 91.38 192 SER A CA 1
ATOM 1533 C C . SER A 1 192 ? 18.984 5.541 5.630 1.00 91.38 192 SER A C 1
ATOM 1535 O O . SER A 1 192 ? 18.368 4.922 6.500 1.00 91.38 192 SER A O 1
ATOM 1537 N N . ALA A 1 193 ? 18.532 6.699 5.139 1.00 91.44 193 ALA A N 1
ATOM 1538 C CA . ALA A 1 193 ? 17.270 7.302 5.546 1.00 91.44 193 ALA A CA 1
ATOM 1539 C C . ALA A 1 193 ? 16.061 6.504 5.030 1.00 91.44 193 ALA A C 1
ATOM 1541 O O . ALA A 1 193 ? 15.054 6.400 5.729 1.00 91.44 193 ALA A O 1
ATOM 1542 N N . GLU A 1 194 ? 16.140 5.937 3.824 1.00 89.31 194 GLU A N 1
ATOM 1543 C CA . GLU A 1 194 ? 15.118 5.027 3.294 1.00 89.31 194 GLU A CA 1
ATOM 1544 C C . GLU A 1 194 ? 15.060 3.719 4.095 1.00 89.31 194 GLU A C 1
ATOM 1546 O O . GLU A 1 194 ? 13.969 3.314 4.482 1.00 89.31 194 GLU A O 1
ATOM 1551 N N . ILE A 1 195 ? 16.204 3.109 4.432 1.00 91.56 195 ILE A N 1
ATOM 1552 C CA . ILE A 1 195 ? 16.282 1.910 5.289 1.00 91.56 195 ILE A CA 1
ATOM 1553 C C . ILE A 1 195 ? 15.536 2.141 6.606 1.00 91.56 195 ILE A C 1
ATOM 1555 O O . ILE A 1 195 ? 14.687 1.335 6.983 1.00 91.56 195 ILE A O 1
ATOM 1559 N N . ARG A 1 196 ? 15.802 3.264 7.289 1.00 94.44 196 ARG A N 1
ATOM 1560 C CA . ARG A 1 196 ? 15.103 3.625 8.537 1.00 94.44 196 ARG A CA 1
ATOM 1561 C C . ARG A 1 196 ? 13.594 3.746 8.323 1.00 94.44 196 ARG A C 1
ATOM 1563 O O . ARG A 1 196 ? 12.831 3.099 9.029 1.00 94.44 196 ARG A O 1
ATOM 1570 N N . ARG A 1 197 ? 13.169 4.486 7.291 1.00 93.25 197 ARG A N 1
ATOM 1571 C CA . ARG A 1 197 ? 11.747 4.650 6.944 1.00 93.25 197 ARG A CA 1
ATOM 1572 C C . ARG A 1 197 ? 11.052 3.317 6.660 1.00 93.25 197 ARG A C 1
ATOM 1574 O O . ARG A 1 197 ? 9.914 3.128 7.078 1.00 93.25 197 ARG A O 1
ATOM 1581 N N . VAL A 1 198 ? 11.714 2.395 5.960 1.00 92.12 198 VAL A N 1
ATOM 1582 C CA . VAL A 1 198 ? 11.166 1.064 5.664 1.00 92.12 198 VAL A CA 1
ATOM 1583 C C . VAL A 1 198 ? 11.068 0.219 6.936 1.00 92.12 198 VAL A C 1
ATOM 1585 O O . VAL A 1 198 ? 10.017 -0.379 7.154 1.00 92.12 198 VAL A O 1
ATOM 1588 N N . LYS A 1 199 ? 12.085 0.227 7.811 1.00 93.75 199 LYS A N 1
ATOM 1589 C CA . LYS A 1 199 ? 12.038 -0.459 9.118 1.00 93.75 199 LYS A CA 1
ATOM 1590 C C . LYS A 1 199 ? 10.891 0.049 9.992 1.00 93.75 199 LYS A C 1
ATOM 1592 O O . LYS A 1 199 ? 10.099 -0.752 10.487 1.00 93.75 199 LYS A O 1
ATOM 1597 N N . ASP A 1 200 ? 10.750 1.367 10.118 1.00 93.19 200 ASP A N 1
ATOM 1598 C CA . ASP A 1 200 ? 9.664 1.984 10.890 1.00 93.19 200 ASP A CA 1
ATOM 1599 C C . ASP A 1 200 ? 8.291 1.612 10.319 1.00 93.19 200 ASP A C 1
ATOM 1601 O O . ASP A 1 200 ? 7.346 1.318 11.054 1.00 93.19 200 ASP A O 1
ATOM 1605 N N . ARG A 1 201 ? 8.187 1.564 8.987 1.00 93.00 201 ARG A N 1
ATOM 1606 C CA . ARG A 1 201 ? 6.963 1.171 8.297 1.00 93.00 201 ARG A CA 1
ATOM 1607 C C . ARG A 1 201 ? 6.614 -0.303 8.506 1.00 93.00 201 ARG A C 1
ATOM 1609 O O . ARG A 1 201 ? 5.450 -0.591 8.766 1.00 93.00 201 ARG A O 1
ATOM 1616 N N . ILE A 1 202 ? 7.586 -1.213 8.414 1.00 92.69 202 ILE A N 1
ATOM 1617 C CA . ILE A 1 202 ? 7.402 -2.647 8.701 1.00 92.69 202 ILE A CA 1
ATOM 1618 C C . ILE A 1 202 ? 6.883 -2.820 10.125 1.00 92.69 202 ILE A C 1
ATOM 1620 O O . ILE A 1 202 ? 5.838 -3.437 10.319 1.00 92.69 202 ILE A O 1
ATOM 1624 N N . LYS A 1 203 ? 7.550 -2.190 11.099 1.00 91.06 203 LYS A N 1
ATOM 1625 C CA . LYS A 1 203 ? 7.148 -2.226 12.507 1.00 91.06 203 LYS A CA 1
ATOM 1626 C C . LYS A 1 203 ? 5.722 -1.718 12.704 1.00 91.06 203 LYS A C 1
ATOM 1628 O O . LYS A 1 203 ? 4.921 -2.372 13.361 1.00 91.06 203 LYS A O 1
ATOM 1633 N N . SER A 1 204 ? 5.379 -0.573 12.111 1.00 88.06 204 SER A N 1
ATOM 1634 C CA . SER A 1 204 ? 4.028 -0.016 12.216 1.00 88.06 204 SER A CA 1
ATOM 1635 C C . SER A 1 204 ? 2.965 -0.947 11.629 1.00 88.06 204 SER A C 1
ATOM 1637 O O . SER A 1 204 ? 1.877 -1.036 12.191 1.00 88.06 204 SER A O 1
ATOM 1639 N N . LEU A 1 205 ? 3.241 -1.602 10.498 1.00 88.00 205 LEU A N 1
ATOM 1640 C CA . LEU A 1 205 ? 2.276 -2.493 9.851 1.00 88.00 205 LEU A CA 1
ATOM 1641 C C . LEU A 1 205 ? 2.147 -3.836 10.576 1.00 88.00 205 LEU A C 1
ATOM 1643 O O . LEU A 1 205 ? 1.027 -4.327 10.695 1.00 88.00 205 LEU A O 1
ATOM 1647 N N . SER A 1 206 ? 3.241 -4.404 11.102 1.00 86.94 206 SER A N 1
ATOM 1648 C CA . SER A 1 206 ? 3.171 -5.626 11.923 1.00 86.94 206 SER A CA 1
ATOM 1649 C C . SER A 1 206 ? 2.364 -5.363 13.193 1.00 86.94 206 SER A C 1
ATOM 1651 O O . SER A 1 206 ? 1.390 -6.066 13.442 1.00 86.94 206 SER A O 1
ATOM 1653 N N . GLN A 1 207 ? 2.658 -4.271 13.907 1.00 84.56 207 GLN A N 1
ATOM 1654 C CA . GLN A 1 207 ? 1.929 -3.905 15.122 1.00 84.56 207 GLN A CA 1
ATOM 1655 C C . GLN A 1 207 ? 0.441 -3.668 14.852 1.00 84.56 207 GLN A C 1
ATOM 1657 O O . GLN A 1 207 ? -0.406 -4.093 15.630 1.00 84.56 207 GLN A O 1
ATOM 1662 N N . GLN A 1 208 ? 0.090 -3.003 13.747 1.00 82.06 208 GLN A N 1
ATOM 1663 C CA . GLN A 1 208 ? -1.316 -2.821 13.371 1.00 82.06 208 GLN A CA 1
ATOM 1664 C C . GLN A 1 208 ? -2.012 -4.149 13.061 1.00 82.06 208 GLN A C 1
ATOM 1666 O O . GLN A 1 208 ? -3.179 -4.313 13.416 1.00 82.06 208 GLN A O 1
ATOM 1671 N N . LYS A 1 209 ? -1.308 -5.089 12.422 1.00 81.69 209 LYS A N 1
ATOM 1672 C CA . LYS A 1 209 ? -1.833 -6.419 12.101 1.00 81.69 209 LYS A CA 1
ATOM 1673 C C . LYS A 1 209 ? -2.021 -7.284 13.350 1.00 81.69 209 LYS A C 1
ATOM 1675 O O . LYS A 1 209 ? -3.024 -7.980 13.434 1.00 81.69 209 LYS A O 1
ATOM 1680 N N . GLU A 1 210 ? -1.093 -7.213 14.302 1.00 82.12 210 GLU A N 1
ATOM 1681 C CA . GLU A 1 210 ? -1.154 -7.932 15.583 1.00 82.12 210 GLU A CA 1
ATOM 1682 C C . GLU A 1 210 ? -2.248 -7.383 16.500 1.00 82.12 210 GLU A C 1
ATOM 1684 O O . GLU A 1 210 ? -3.061 -8.143 17.017 1.00 82.12 210 GLU A O 1
ATOM 1689 N N . ILE A 1 211 ? -2.307 -6.058 16.675 1.00 84.06 211 ILE A N 1
ATOM 1690 C CA . ILE A 1 211 ? -3.308 -5.431 17.545 1.00 84.06 211 ILE A CA 1
ATOM 1691 C C . ILE A 1 211 ? -4.709 -5.586 16.943 1.00 84.06 211 ILE A C 1
ATOM 1693 O O . ILE A 1 211 ? -5.669 -5.868 17.660 1.00 84.06 211 ILE A O 1
ATOM 1697 N N . GLY A 1 212 ? -4.842 -5.392 15.631 1.00 86.56 212 GLY A N 1
ATOM 1698 C CA . GLY A 1 212 ? -6.114 -5.497 14.931 1.00 86.56 212 GLY A CA 1
ATOM 1699 C C . GLY A 1 212 ? -7.144 -4.434 15.333 1.00 86.56 212 GLY A C 1
ATOM 1700 O O . GLY A 1 212 ? -6.856 -3.414 15.968 1.00 86.56 212 GLY A O 1
ATOM 1701 N N . PHE A 1 213 ? -8.380 -4.677 14.912 1.00 90.56 213 PHE A N 1
ATOM 1702 C CA . PHE A 1 213 ? -9.516 -3.779 15.077 1.00 90.56 213 PHE A CA 1
ATOM 1703 C C . PHE A 1 213 ? -10.634 -4.484 15.844 1.00 90.56 213 PHE A C 1
ATOM 1705 O O . PHE A 1 213 ? -10.891 -5.664 15.611 1.00 90.56 213 PHE A O 1
ATOM 1712 N N . VAL A 1 214 ? -11.298 -3.768 16.752 1.00 92.94 214 VAL A N 1
ATOM 1713 C CA . VAL A 1 214 ? -12.330 -4.338 17.629 1.00 92.94 214 VAL A CA 1
ATOM 1714 C C . VAL A 1 214 ? -13.744 -3.995 17.152 1.00 92.94 214 VAL A C 1
ATOM 1716 O O . VAL A 1 214 ? -14.027 -2.858 16.773 1.00 92.94 214 VAL A O 1
ATOM 1719 N N . GLY A 1 215 ? -14.643 -4.980 17.150 1.00 94.12 215 GLY A N 1
ATOM 1720 C CA . GLY A 1 215 ? -16.079 -4.772 16.939 1.00 94.12 215 GLY A CA 1
ATOM 1721 C C . GLY A 1 215 ? -16.813 -4.450 18.244 1.00 94.12 215 GLY A C 1
ATOM 1722 O O . GLY A 1 215 ? -16.269 -4.624 19.332 1.00 94.12 215 GLY A O 1
ATOM 1723 N N . TRP A 1 216 ? -18.064 -4.007 18.157 1.00 96.25 216 TRP A N 1
ATOM 1724 C CA . TRP A 1 216 ? -18.891 -3.735 19.336 1.00 96.25 216 TRP A CA 1
ATOM 1725 C C . TRP A 1 216 ? -20.370 -4.003 19.064 1.00 96.25 216 TRP A C 1
ATOM 1727 O O . TRP A 1 216 ? -20.813 -4.068 17.919 1.00 96.25 216 TRP A O 1
ATOM 1737 N N . LYS A 1 217 ? -21.150 -4.165 20.132 1.00 96.12 217 LYS A N 1
ATOM 1738 C CA . LYS A 1 217 ? -22.614 -4.257 20.061 1.00 96.12 217 LYS A CA 1
ATOM 1739 C C . LYS A 1 217 ? -23.230 -2.893 20.358 1.00 96.12 217 LYS A C 1
ATOM 1741 O O . LYS A 1 217 ? -22.701 -2.152 21.190 1.00 96.12 217 LYS A O 1
ATOM 1746 N N . PHE A 1 218 ? -24.327 -2.583 19.684 1.00 95.12 218 PHE A N 1
ATOM 1747 C CA . PHE A 1 218 ? -25.114 -1.369 19.882 1.00 95.12 218 PHE A CA 1
ATOM 1748 C C . PHE A 1 218 ? -26.602 -1.731 19.935 1.00 95.12 218 PHE A C 1
ATOM 1750 O O . PHE A 1 218 ? -26.976 -2.881 19.704 1.00 95.12 218 PHE A O 1
ATOM 1757 N N . ASP A 1 219 ? -27.449 -0.766 20.274 1.00 92.81 219 ASP A N 1
ATOM 1758 C CA . ASP A 1 219 ? -28.891 -0.994 20.331 1.00 92.81 219 ASP A CA 1
ATOM 1759 C C . ASP A 1 219 ? -29.476 -1.234 18.926 1.00 92.81 219 ASP A C 1
ATOM 1761 O O . ASP A 1 219 ? -29.386 -0.375 18.048 1.00 92.81 219 ASP A O 1
ATOM 1765 N N . GLY A 1 220 ? -30.035 -2.423 18.688 1.00 91.62 220 GLY A N 1
ATOM 1766 C CA . GLY A 1 220 ? -30.555 -2.831 17.378 1.00 91.62 220 GLY A CA 1
ATOM 1767 C C . GLY A 1 220 ? -29.515 -3.387 16.394 1.00 91.62 220 GLY A C 1
ATOM 1768 O O . GLY A 1 220 ? -29.801 -3.472 15.193 1.00 91.62 220 GLY A O 1
ATOM 1769 N N . GLY A 1 221 ? -28.313 -3.771 16.853 1.00 95.00 221 GLY A N 1
ATOM 1770 C CA . GLY A 1 221 ? -27.345 -4.440 15.982 1.00 95.00 221 GLY A CA 1
ATOM 1771 C C . GLY A 1 221 ? -25.926 -4.655 16.522 1.00 95.00 221 GLY A C 1
ATOM 1772 O O . GLY A 1 221 ? -25.628 -4.567 17.715 1.00 95.00 221 GLY A O 1
ATOM 1773 N N . LYS A 1 222 ? -25.004 -4.968 15.603 1.00 96.56 222 LYS A N 1
ATOM 1774 C CA . LYS A 1 222 ? -23.570 -5.137 15.892 1.00 96.56 222 LYS A CA 1
ATOM 1775 C C . LYS A 1 222 ? -22.682 -4.519 14.818 1.00 96.56 222 LYS A C 1
ATOM 1777 O O . LYS A 1 222 ? -23.010 -4.528 13.632 1.00 96.56 222 LYS A O 1
ATOM 1782 N N . VAL A 1 223 ? -21.522 -4.027 15.236 1.00 96.81 223 VAL A N 1
ATOM 1783 C CA . VAL A 1 223 ? -20.427 -3.616 14.359 1.00 96.81 223 VAL A CA 1
ATOM 1784 C C . VAL A 1 223 ? -19.311 -4.649 14.439 1.00 96.81 223 VAL A C 1
ATOM 1786 O O . VAL A 1 223 ? -18.850 -5.004 15.521 1.00 96.81 223 VAL A O 1
ATOM 1789 N N . GLU A 1 224 ? -18.865 -5.121 13.285 1.00 95.94 224 GLU A N 1
ATOM 1790 C CA . GLU A 1 224 ? -17.848 -6.150 13.134 1.00 95.94 224 GLU A CA 1
ATOM 1791 C C . GLU A 1 224 ? -16.660 -5.608 12.334 1.00 95.94 224 GLU A C 1
ATOM 1793 O O . GLU A 1 224 ? -16.813 -5.044 11.246 1.00 95.94 224 GLU A O 1
ATOM 1798 N N . ALA A 1 225 ? -15.459 -5.766 12.886 1.00 94.06 225 ALA A N 1
ATOM 1799 C CA . ALA A 1 225 ? -14.214 -5.426 12.214 1.00 94.06 225 ALA A CA 1
ATOM 1800 C C . ALA A 1 225 ? -13.752 -6.616 11.361 1.00 94.06 225 ALA A C 1
ATOM 1802 O O . ALA A 1 225 ? -12.969 -7.451 11.805 1.00 94.06 225 ALA A O 1
ATOM 1803 N N . ASN A 1 226 ? -14.256 -6.705 10.130 1.00 92.06 226 ASN A N 1
ATOM 1804 C CA . ASN A 1 226 ? -13.924 -7.791 9.218 1.00 92.06 226 ASN A CA 1
ATOM 1805 C C . ASN A 1 226 ? -12.565 -7.526 8.549 1.00 92.06 226 ASN A C 1
ATOM 1807 O O . ASN A 1 226 ? -12.456 -6.746 7.595 1.00 92.06 226 ASN A O 1
ATOM 1811 N N . THR A 1 227 ? -11.524 -8.168 9.077 1.00 87.00 227 THR A N 1
ATOM 1812 C CA . THR A 1 227 ? -10.143 -8.045 8.595 1.00 87.00 227 THR A CA 1
ATOM 1813 C C . THR A 1 227 ? -9.949 -8.687 7.223 1.00 87.00 227 THR A C 1
ATOM 1815 O O . THR A 1 227 ? -9.252 -8.109 6.393 1.00 87.00 227 THR A O 1
ATOM 1818 N N . GLU A 1 228 ? -10.621 -9.806 6.934 1.00 85.19 228 GLU A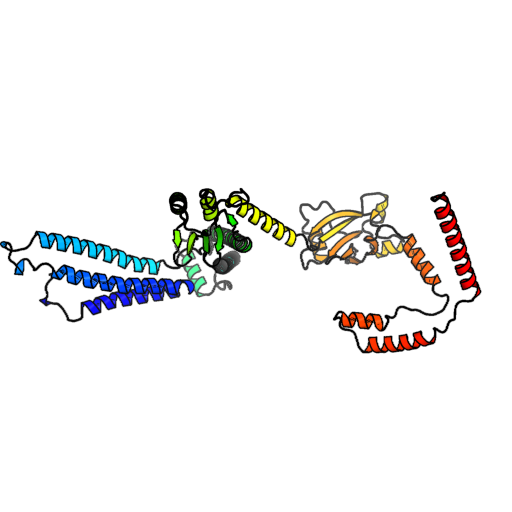 N 1
ATOM 1819 C CA . GLU A 1 228 ? -10.538 -10.508 5.643 1.00 85.19 228 GLU A CA 1
ATOM 1820 C C . GLU A 1 228 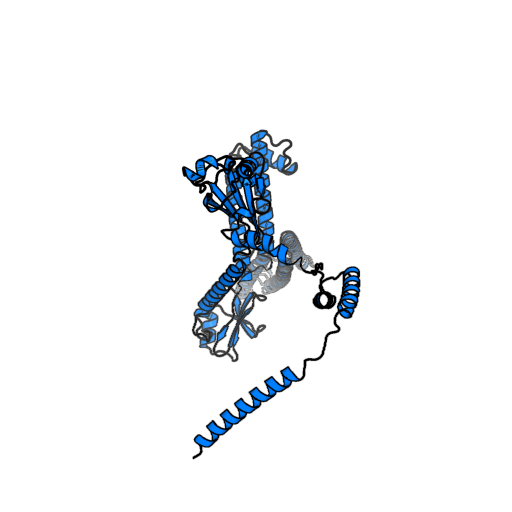? -11.099 -9.665 4.494 1.00 85.19 228 GLU A C 1
ATOM 1822 O O . GLU A 1 228 ? -10.478 -9.520 3.442 1.00 85.19 228 GLU A O 1
ATOM 1827 N N . ALA A 1 229 ? -12.263 -9.048 4.704 1.00 85.31 229 ALA A N 1
ATOM 1828 C CA . ALA A 1 229 ? -12.862 -8.143 3.730 1.00 85.31 229 ALA A CA 1
ATOM 1829 C C . ALA A 1 229 ? -12.219 -6.743 3.745 1.00 85.31 229 ALA A C 1
ATOM 1831 O O . ALA A 1 229 ? -12.527 -5.916 2.878 1.00 85.31 229 ALA A O 1
ATOM 1832 N N . ASN A 1 230 ? -11.365 -6.448 4.734 1.00 89.75 230 ASN A N 1
ATOM 1833 C CA . ASN A 1 230 ? -10.867 -5.109 5.047 1.00 89.75 230 ASN A CA 1
ATOM 1834 C C . ASN A 1 230 ? -12.031 -4.094 5.150 1.00 89.75 230 ASN A C 1
ATOM 1836 O O . ASN A 1 230 ? -12.050 -3.040 4.496 1.00 89.75 230 ASN A O 1
ATOM 1840 N N . ARG A 1 231 ? -13.083 -4.454 5.902 1.00 94.50 231 ARG A N 1
ATOM 1841 C CA . ARG A 1 231 ? -14.301 -3.644 6.084 1.00 94.50 231 ARG A CA 1
ATOM 1842 C C . ARG A 1 231 ? -14.726 -3.560 7.546 1.00 94.50 231 ARG A C 1
ATOM 1844 O O . ARG A 1 231 ? -14.819 -4.570 8.229 1.00 94.50 231 ARG A O 1
ATOM 1851 N N . LEU A 1 232 ? -15.088 -2.356 7.984 1.00 96.06 232 LEU A N 1
ATOM 1852 C CA . LEU A 1 232 ? -15.903 -2.173 9.184 1.00 96.06 232 LEU A CA 1
ATOM 1853 C C . LEU A 1 232 ? -17.368 -2.338 8.771 1.00 96.06 232 LEU A C 1
ATOM 1855 O O . LEU A 1 232 ? -17.872 -1.516 7.999 1.00 96.06 232 LEU A O 1
ATOM 1859 N N . GLN A 1 233 ? -18.007 -3.416 9.216 1.00 96.94 233 GLN A N 1
ATOM 1860 C CA . GLN A 1 233 ? -19.355 -3.813 8.813 1.00 96.94 233 GLN A CA 1
ATOM 1861 C C . GLN A 1 233 ? -20.342 -3.571 9.950 1.00 96.94 233 GLN A C 1
ATOM 1863 O O . GLN A 1 233 ? -20.103 -3.965 11.082 1.00 96.94 233 GLN A O 1
ATOM 1868 N N . ILE A 1 234 ? -21.459 -2.928 9.643 1.00 97.19 234 ILE A N 1
ATOM 1869 C CA . ILE A 1 234 ? -22.534 -2.615 10.578 1.00 97.19 234 ILE A CA 1
ATOM 1870 C C . ILE A 1 234 ? -23.751 -3.433 10.158 1.00 97.19 234 ILE A C 1
ATOM 1872 O O . ILE A 1 234 ? -24.311 -3.229 9.073 1.00 97.19 234 ILE A O 1
ATOM 1876 N N . PHE A 1 235 ? -24.149 -4.340 11.037 1.00 96.75 235 PHE A N 1
ATOM 1877 C CA . PHE A 1 235 ? -25.328 -5.179 10.903 1.00 96.75 235 PHE A CA 1
ATOM 1878 C C . PHE A 1 235 ? -26.425 -4.618 11.800 1.00 96.75 235 PHE A C 1
ATOM 1880 O O . PHE A 1 235 ? -26.222 -4.493 13.005 1.00 96.75 235 PHE A O 1
ATOM 1887 N N . PHE A 1 236 ? -27.567 -4.291 11.204 1.00 95.62 236 PHE A N 1
ATOM 1888 C CA . PHE A 1 236 ? -28.787 -3.951 11.930 1.00 95.62 236 PHE A CA 1
ATOM 1889 C C . PHE A 1 236 ? -29.718 -5.164 11.924 1.00 95.62 236 PHE A C 1
ATOM 1891 O O . PHE A 1 236 ? -29.739 -5.901 10.937 1.00 95.62 236 PHE A O 1
ATOM 1898 N N . GLU A 1 237 ? -30.468 -5.365 13.005 1.00 93.50 237 GLU A N 1
ATOM 1899 C CA . GLU A 1 237 ? -31.490 -6.420 13.085 1.00 93.50 237 GLU A CA 1
ATOM 1900 C C . GLU A 1 237 ? -32.673 -6.106 12.162 1.00 93.50 237 GLU A C 1
ATOM 1902 O O . GLU A 1 237 ? -33.090 -6.950 11.370 1.00 93.50 237 GLU A O 1
ATOM 1907 N N . ASP A 1 238 ? -33.123 -4.851 12.190 1.00 91.19 238 ASP A N 1
ATOM 1908 C CA . ASP A 1 238 ? -34.172 -4.317 11.329 1.00 91.19 238 ASP A CA 1
ATOM 1909 C C . ASP A 1 238 ? -33.648 -3.224 10.397 1.00 91.19 238 ASP A C 1
ATOM 1911 O O . ASP A 1 238 ? -32.549 -2.686 10.547 1.00 91.19 238 ASP A O 1
ATOM 1915 N N . LYS A 1 239 ? -34.454 -2.856 9.397 1.00 92.12 239 LYS A N 1
ATOM 1916 C CA . LYS A 1 239 ? -34.110 -1.757 8.493 1.00 92.12 239 LYS A CA 1
ATOM 1917 C C . LYS A 1 239 ? -34.007 -0.445 9.293 1.00 92.12 239 LYS A C 1
ATOM 1919 O O . LYS A 1 239 ? -35.036 0.018 9.786 1.00 92.12 239 LYS A O 1
ATOM 1924 N N . PRO A 1 240 ? -32.828 0.209 9.345 1.00 92.62 240 PRO A N 1
ATOM 1925 C CA . PRO A 1 240 ? -32.683 1.467 10.064 1.00 92.62 240 PRO A CA 1
ATOM 1926 C C . PRO A 1 240 ? -33.541 2.564 9.425 1.00 92.62 240 PRO A C 1
ATOM 1928 O O . PRO A 1 240 ? -33.782 2.572 8.206 1.00 92.62 240 PRO A O 1
ATOM 1931 N N . ASP A 1 241 ? -33.980 3.506 10.255 1.00 93.56 241 ASP A N 1
ATOM 1932 C CA . ASP A 1 241 ? -34.798 4.643 9.847 1.00 93.56 241 ASP A CA 1
ATOM 1933 C C . ASP A 1 241 ? -34.071 5.557 8.839 1.00 93.56 241 ASP A C 1
ATOM 1935 O O . ASP A 1 241 ? -32.894 5.391 8.504 1.00 93.56 241 ASP A O 1
ATOM 1939 N N . GLU A 1 242 ? -34.798 6.497 8.235 1.00 94.56 242 GLU A N 1
ATOM 1940 C CA . GLU A 1 242 ? -34.226 7.381 7.212 1.00 94.56 242 GLU A CA 1
ATOM 1941 C C . GLU A 1 242 ? -33.093 8.259 7.752 1.00 94.56 242 GLU A C 1
ATOM 1943 O O . GLU A 1 242 ? -32.038 8.328 7.117 1.00 94.56 242 GLU A O 1
ATOM 1948 N N . ALA A 1 243 ? -33.256 8.809 8.958 1.00 94.44 243 ALA A N 1
ATOM 1949 C CA . ALA A 1 243 ? -32.247 9.645 9.597 1.00 94.44 243 ALA A CA 1
ATOM 1950 C C . ALA A 1 243 ? -30.930 8.883 9.830 1.00 94.44 243 ALA A C 1
ATOM 1952 O O . ALA A 1 243 ? -29.852 9.384 9.496 1.00 94.44 243 ALA A O 1
ATOM 1953 N N . THR A 1 244 ? -30.991 7.637 10.314 1.00 93.62 244 THR A N 1
ATOM 1954 C CA . THR A 1 244 ? -29.791 6.805 10.495 1.00 93.62 244 THR A CA 1
ATOM 1955 C C . THR A 1 244 ? -29.127 6.473 9.163 1.00 93.62 244 THR A C 1
ATOM 1957 O O . THR A 1 244 ? -27.901 6.532 9.041 1.00 93.62 244 THR A O 1
ATOM 1960 N N . ARG A 1 245 ? -29.910 6.163 8.122 1.00 95.12 245 ARG A N 1
ATOM 1961 C CA . ARG A 1 245 ? -29.367 5.870 6.784 1.00 95.12 245 ARG A CA 1
ATOM 1962 C C . ARG A 1 245 ? -28.667 7.082 6.170 1.00 95.12 245 ARG A C 1
ATOM 1964 O O . ARG A 1 245 ? -27.645 6.908 5.504 1.00 95.12 245 ARG A O 1
ATOM 1971 N N . GLU A 1 246 ? -29.179 8.290 6.376 1.00 95.62 246 GLU A N 1
ATOM 1972 C CA . GLU A 1 246 ? -28.513 9.523 5.941 1.00 95.62 246 GLU A CA 1
ATOM 1973 C C . GLU A 1 246 ? -27.223 9.787 6.719 1.00 95.62 246 GLU A C 1
ATOM 1975 O O . GLU A 1 246 ? -26.190 10.047 6.098 1.00 95.62 246 GLU A O 1
ATOM 1980 N N . ALA A 1 247 ? -27.245 9.621 8.045 1.00 95.38 247 ALA A N 1
ATOM 1981 C CA . ALA A 1 247 ? -26.059 9.758 8.890 1.00 95.38 247 ALA A CA 1
ATOM 1982 C C . ALA A 1 247 ? -24.947 8.763 8.506 1.00 95.38 247 ALA A C 1
ATOM 1984 O O . ALA A 1 247 ? -23.769 9.120 8.455 1.00 95.38 247 ALA A O 1
ATOM 1985 N N . LEU A 1 248 ? -25.304 7.521 8.173 1.00 95.81 248 LEU A N 1
ATOM 1986 C CA . LEU A 1 248 ? -24.356 6.523 7.672 1.00 95.81 248 LEU A CA 1
ATOM 1987 C C . LEU A 1 248 ? -23.755 6.948 6.326 1.00 95.81 248 LEU A C 1
ATOM 1989 O O . LEU A 1 248 ? -22.537 6.892 6.142 1.00 95.81 248 LEU A O 1
ATOM 1993 N N . LYS A 1 249 ? -24.586 7.414 5.384 1.00 95.62 249 LYS A N 1
ATOM 1994 C CA . LYS A 1 249 ? -24.127 7.853 4.057 1.00 95.62 249 LYS A CA 1
ATOM 1995 C C . LYS A 1 249 ? -23.210 9.072 4.123 1.00 95.62 249 LYS A C 1
ATOM 1997 O O . LYS A 1 249 ? -22.239 9.100 3.357 1.00 95.62 249 LYS A O 1
ATOM 2002 N N . SER A 1 250 ? -23.513 10.044 4.987 1.00 95.31 250 SER A N 1
ATOM 2003 C CA . SER A 1 250 ? -22.712 11.262 5.170 1.00 95.31 250 SER A CA 1
ATOM 2004 C C . SER A 1 250 ? -21.355 10.960 5.811 1.00 95.31 250 SER A C 1
ATOM 2006 O O . SER A 1 250 ? -20.353 11.543 5.411 1.00 95.31 250 SER A O 1
ATOM 2008 N N . ASN A 1 251 ? -21.291 9.955 6.690 1.00 95.69 251 ASN A N 1
ATOM 2009 C CA . ASN A 1 251 ? -20.051 9.445 7.290 1.00 95.69 251 ASN A CA 1
ATOM 2010 C C . ASN A 1 251 ? -19.329 8.379 6.433 1.00 95.69 251 ASN A C 1
ATOM 2012 O O . ASN A 1 251 ? -18.401 7.704 6.892 1.00 95.69 251 ASN A O 1
ATOM 2016 N N . GLY A 1 252 ? -19.730 8.224 5.166 1.00 94.31 252 GLY A N 1
ATOM 2017 C CA . GLY A 1 252 ? -19.032 7.396 4.181 1.00 94.31 252 GLY A CA 1
ATOM 2018 C C . GLY A 1 252 ? -19.329 5.895 4.244 1.00 94.31 252 GLY A C 1
ATOM 2019 O O . GLY A 1 252 ? -18.700 5.130 3.515 1.00 94.31 252 GLY A O 1
ATOM 2020 N N . PHE A 1 253 ? -20.293 5.455 5.053 1.00 96.44 253 PHE A N 1
ATOM 2021 C CA . PHE A 1 253 ? -20.772 4.075 5.018 1.00 96.44 253 PHE A CA 1
ATOM 2022 C C . PHE A 1 253 ? -21.669 3.852 3.791 1.00 96.44 253 PHE A C 1
ATOM 2024 O O . PHE A 1 253 ? -22.442 4.721 3.363 1.00 96.44 253 PHE A O 1
ATOM 2031 N N . ARG A 1 254 ? -21.548 2.671 3.182 1.00 96.69 254 ARG A N 1
ATOM 2032 C CA . ARG A 1 254 ? -22.313 2.262 1.998 1.00 96.69 254 ARG A CA 1
ATOM 2033 C C . ARG A 1 254 ? -22.970 0.911 2.241 1.00 96.69 254 ARG A C 1
ATOM 2035 O O . ARG A 1 254 ? -22.327 -0.005 2.743 1.00 96.69 254 ARG A O 1
ATOM 2042 N N . TRP A 1 255 ? -24.244 0.793 1.875 1.00 96.69 255 TRP A N 1
ATOM 2043 C CA . TRP A 1 255 ? -24.969 -0.472 1.938 1.00 96.69 255 TRP A CA 1
ATOM 2044 C C . TRP A 1 255 ? -24.403 -1.469 0.924 1.00 96.69 255 TRP A C 1
ATOM 2046 O O . TRP A 1 255 ? -24.244 -1.138 -0.252 1.00 96.69 255 TRP A O 1
ATOM 2056 N N . SER A 1 256 ? -24.121 -2.687 1.377 1.00 95.38 256 SER A N 1
ATOM 2057 C CA . SER A 1 256 ? -23.695 -3.803 0.538 1.00 95.38 256 SER A CA 1
ATOM 2058 C C . SER A 1 256 ? -24.781 -4.876 0.517 1.00 95.38 256 SER A C 1
ATOM 2060 O O . SER A 1 256 ? -24.905 -5.613 1.494 1.00 95.38 256 SER A O 1
ATOM 2062 N N . PRO A 1 257 ? -25.536 -5.029 -0.589 1.00 93.81 257 PRO A N 1
ATOM 2063 C CA . PRO A 1 257 ? -26.556 -6.073 -0.700 1.00 93.81 257 PRO A CA 1
ATOM 2064 C C . PRO A 1 257 ? -25.986 -7.485 -0.536 1.00 93.81 257 PRO A C 1
ATOM 2066 O O . PRO A 1 257 ? -26.629 -8.337 0.060 1.00 93.81 257 PRO A O 1
ATOM 2069 N N . LYS A 1 258 ? -24.755 -7.720 -1.018 1.00 93.44 258 LYS A N 1
ATOM 2070 C CA . LYS A 1 258 ? -24.070 -9.017 -0.908 1.00 93.44 258 LYS A CA 1
ATOM 2071 C C . LYS A 1 258 ? -23.696 -9.363 0.536 1.00 93.44 258 LYS A C 1
ATOM 2073 O O . LYS A 1 258 ? -23.706 -10.532 0.892 1.00 93.44 258 LYS A O 1
ATOM 2078 N N . ALA A 1 259 ? -23.330 -8.360 1.335 1.00 91.44 259 ALA A N 1
ATOM 2079 C CA . ALA A 1 259 ? -22.943 -8.560 2.732 1.00 91.44 259 ALA A CA 1
ATOM 2080 C C . ALA A 1 259 ? -24.112 -8.377 3.714 1.00 91.44 259 ALA A C 1
ATOM 2082 O O . ALA A 1 259 ? -23.959 -8.698 4.884 1.00 91.44 259 ALA A O 1
ATOM 2083 N N . GLY A 1 260 ? -25.245 -7.820 3.270 1.00 94.62 260 GLY A N 1
ATOM 2084 C CA . GLY A 1 260 ? -26.367 -7.477 4.148 1.00 94.62 260 GLY A CA 1
ATOM 2085 C C . GLY A 1 260 ? -26.014 -6.436 5.217 1.00 94.62 260 GLY A C 1
ATOM 2086 O O . GLY A 1 260 ? -26.623 -6.430 6.280 1.00 94.62 260 GLY A O 1
ATOM 2087 N N . ALA A 1 261 ? -25.019 -5.580 4.962 1.00 96.19 261 ALA A N 1
ATOM 2088 C CA . ALA A 1 261 ? -24.459 -4.671 5.960 1.00 96.19 261 ALA A CA 1
ATOM 2089 C C . ALA A 1 261 ? -24.117 -3.296 5.381 1.00 96.19 261 ALA A C 1
ATOM 2091 O O . ALA A 1 261 ? -23.770 -3.152 4.201 1.00 96.19 261 ALA A O 1
ATOM 2092 N N . TRP A 1 262 ? -24.146 -2.278 6.240 1.00 97.31 262 TRP A N 1
ATOM 2093 C CA . TRP A 1 262 ? -23.515 -0.991 5.955 1.00 97.31 262 TRP A CA 1
ATOM 2094 C C . TRP A 1 262 ? -22.020 -1.110 6.209 1.00 97.31 262 TRP A C 1
ATOM 2096 O O . TRP A 1 262 ? -21.612 -1.564 7.268 1.00 97.31 262 TRP A O 1
ATOM 2106 N N . GLN A 1 263 ? -21.184 -0.713 5.255 1.00 97.00 263 GLN A N 1
ATOM 2107 C CA . GLN A 1 263 ? -19.746 -0.933 5.370 1.00 97.00 263 GLN A CA 1
ATOM 2108 C C . GLN A 1 263 ? -18.906 0.226 4.842 1.00 97.00 263 GLN A C 1
ATOM 2110 O O . GLN A 1 263 ? -19.327 0.976 3.957 1.00 97.00 263 GLN A O 1
ATOM 2115 N N . ARG A 1 264 ? -17.685 0.335 5.370 1.00 96.06 264 ARG A N 1
ATOM 2116 C CA . ARG A 1 264 ? -16.597 1.188 4.864 1.00 96.06 264 ARG A CA 1
ATOM 2117 C C . ARG A 1 264 ? -15.249 0.489 5.044 1.00 96.06 264 ARG A C 1
ATOM 2119 O O . ARG A 1 264 ? -15.182 -0.529 5.726 1.00 96.06 264 ARG A O 1
ATOM 2126 N N . GLN A 1 265 ? -14.183 1.015 4.442 1.00 92.56 265 GLN A N 1
ATOM 2127 C CA . GLN A 1 265 ? -12.833 0.452 4.589 1.00 92.56 265 GLN A CA 1
ATOM 2128 C C . GLN A 1 265 ? -12.394 0.441 6.061 1.00 92.56 265 GLN A C 1
ATOM 2130 O O . GLN A 1 265 ? -12.571 1.449 6.757 1.00 92.56 265 GLN A O 1
ATOM 2135 N N . LEU A 1 266 ? -11.835 -0.686 6.516 1.00 91.62 266 LEU A N 1
ATOM 2136 C CA . LEU A 1 266 ? -11.389 -0.876 7.894 1.00 91.62 266 LEU A CA 1
ATOM 2137 C C . LEU A 1 266 ? -10.102 -0.077 8.134 1.00 91.62 266 LEU A C 1
ATOM 2139 O O . LEU A 1 266 ? -9.022 -0.427 7.682 1.00 91.62 266 LEU A O 1
ATOM 2143 N N . THR A 1 267 ? -10.242 1.061 8.802 1.00 90.25 267 THR A N 1
ATOM 2144 C CA . THR A 1 267 ? -9.156 2.012 9.074 1.00 90.25 267 THR A CA 1
ATOM 2145 C C . THR A 1 267 ? -9.425 2.695 10.406 1.00 90.25 267 THR A C 1
ATOM 2147 O O . THR A 1 267 ? -10.572 2.739 10.848 1.00 90.25 267 THR A O 1
ATOM 2150 N N . SER A 1 268 ? -8.425 3.341 11.011 1.00 89.56 268 SER A N 1
ATOM 2151 C CA . SER A 1 268 ? -8.659 4.177 12.200 1.00 89.56 268 SER A CA 1
ATOM 2152 C C . SER A 1 268 ? -9.716 5.257 11.936 1.00 89.56 268 SER A C 1
ATOM 2154 O O . SER A 1 268 ? -10.564 5.514 12.783 1.00 89.56 268 SER A O 1
ATOM 2156 N N . ASN A 1 269 ? -9.747 5.824 10.722 1.00 92.56 269 ASN A N 1
ATOM 2157 C CA . ASN A 1 269 ? -10.768 6.790 10.303 1.00 92.56 269 ASN A CA 1
ATOM 2158 C C . ASN A 1 269 ? -12.195 6.205 10.289 1.00 92.56 269 ASN A C 1
ATOM 2160 O O . ASN A 1 269 ? -13.168 6.950 10.360 1.00 92.56 269 ASN A O 1
ATOM 2164 N N . ALA A 1 270 ? -12.346 4.882 10.180 1.00 93.38 270 ALA A N 1
ATOM 2165 C CA . ALA A 1 270 ? -13.651 4.238 10.282 1.00 93.38 270 ALA A CA 1
ATOM 2166 C C . ALA A 1 270 ? -14.254 4.349 11.682 1.00 93.38 270 ALA A C 1
ATOM 2168 O O . ALA A 1 270 ? -15.456 4.571 11.789 1.00 93.38 270 ALA A O 1
ATOM 2169 N N . TYR A 1 271 ? -13.421 4.287 12.722 1.00 94.38 271 TYR A N 1
ATOM 2170 C CA . TYR A 1 271 ? -13.843 4.468 14.111 1.00 94.38 271 TYR A CA 1
ATOM 2171 C C . TYR A 1 271 ? -14.208 5.925 14.391 1.00 94.38 271 TYR A C 1
ATOM 2173 O O . TYR A 1 271 ? -15.289 6.188 14.905 1.00 94.38 271 TYR A O 1
ATOM 2181 N N . TYR A 1 272 ? -13.394 6.874 13.917 1.00 94.94 272 TYR A N 1
ATOM 2182 C CA . TYR A 1 272 ? -13.731 8.300 14.001 1.00 94.94 272 TYR A CA 1
ATOM 2183 C C . TYR A 1 272 ? -15.061 8.628 13.319 1.00 94.94 272 TYR A C 1
ATOM 2185 O O . TYR A 1 272 ? -15.859 9.388 13.849 1.00 94.94 272 TYR A O 1
ATOM 2193 N N . ALA A 1 273 ? -15.330 8.046 12.151 1.00 95.19 273 ALA A N 1
ATOM 2194 C CA . ALA A 1 273 ? -16.608 8.239 11.477 1.00 95.19 273 ALA A CA 1
ATOM 2195 C C . ALA A 1 273 ? -17.776 7.552 12.197 1.00 95.19 273 ALA A C 1
ATOM 2197 O O . ALA A 1 273 ? -18.896 8.058 12.157 1.00 95.19 273 ALA A O 1
ATOM 2198 N N . ALA A 1 274 ? -17.526 6.415 12.852 1.00 94.94 274 ALA A N 1
ATOM 2199 C CA . ALA A 1 274 ? -18.524 5.739 13.669 1.00 94.94 274 ALA A CA 1
ATOM 2200 C C . ALA A 1 274 ? -18.904 6.562 14.911 1.00 94.94 274 ALA A C 1
ATOM 2202 O O . ALA A 1 274 ? -20.075 6.565 15.278 1.00 94.94 274 ALA A O 1
ATOM 2203 N N . ASP A 1 275 ? -17.972 7.330 15.492 1.00 94.75 275 ASP A N 1
ATOM 2204 C CA . ASP A 1 275 ? -18.256 8.227 16.626 1.00 94.75 275 ASP A CA 1
ATOM 2205 C C . ASP A 1 275 ? -19.374 9.245 16.319 1.00 94.75 275 ASP A C 1
ATOM 2207 O O . ASP A 1 275 ? -20.096 9.669 17.223 1.00 94.75 275 ASP A O 1
ATOM 2211 N N . TYR A 1 276 ? -19.532 9.649 15.052 1.00 93.38 276 TYR A N 1
ATOM 2212 C CA . TYR A 1 276 ? -20.549 10.620 14.630 1.00 93.38 276 TYR A CA 1
ATOM 2213 C C . TYR A 1 276 ? -21.926 9.997 14.361 1.00 93.38 276 TYR A C 1
ATOM 2215 O O . TYR A 1 276 ? -22.906 10.727 14.194 1.00 93.38 276 TYR A O 1
ATOM 2223 N N . VAL A 1 277 ? -22.035 8.667 14.326 1.00 93.75 277 VAL A N 1
ATOM 2224 C CA . VAL A 1 277 ? -23.294 7.963 14.059 1.00 93.75 277 VAL A CA 1
ATOM 2225 C C . VAL A 1 277 ? -23.885 7.478 15.384 1.00 93.75 277 VAL A C 1
ATOM 2227 O O . VAL A 1 277 ? -23.591 6.389 15.863 1.00 93.75 277 VAL A O 1
ATOM 2230 N N . LYS A 1 278 ? -24.768 8.287 15.981 1.00 91.81 278 LYS A N 1
ATOM 2231 C CA . LYS A 1 278 ? -25.369 7.991 17.299 1.00 91.81 278 LYS A CA 1
ATOM 2232 C C . LYS A 1 278 ? -26.115 6.653 17.355 1.00 91.81 278 LYS A C 1
ATOM 2234 O O . LYS A 1 278 ? -26.090 5.994 18.384 1.00 91.81 278 LYS A O 1
ATOM 2239 N N . ALA A 1 279 ? -26.742 6.249 16.251 1.00 92.12 279 ALA A N 1
ATOM 2240 C CA . ALA A 1 279 ? -27.514 5.009 16.164 1.00 92.12 279 ALA A CA 1
ATOM 2241 C C . ALA A 1 279 ? -26.667 3.733 16.306 1.00 92.12 279 ALA A C 1
ATOM 2243 O O . ALA A 1 279 ? -27.224 2.669 16.522 1.00 92.12 279 ALA A O 1
ATOM 2244 N N . ILE A 1 280 ? -25.339 3.826 16.174 1.00 93.06 280 ILE A N 1
ATOM 2245 C CA . ILE A 1 280 ? -24.422 2.687 16.336 1.00 93.06 280 ILE A CA 1
ATOM 2246 C C . ILE A 1 280 ? -23.519 2.850 17.562 1.00 93.06 280 ILE A C 1
ATOM 2248 O O . ILE A 1 280 ? -22.461 2.222 17.641 1.00 93.06 280 ILE A O 1
ATOM 2252 N N . ALA A 1 281 ? -23.902 3.722 18.499 1.00 93.38 281 ALA A N 1
ATOM 2253 C CA . ALA A 1 281 ? -23.142 3.948 19.717 1.00 93.38 281 ALA A CA 1
ATOM 2254 C C . ALA A 1 281 ? -23.028 2.643 20.534 1.00 93.38 281 ALA A C 1
ATOM 2256 O O . ALA A 1 281 ? -24.030 1.947 20.713 1.00 93.38 281 ALA A O 1
ATOM 2257 N N . PRO A 1 282 ? -21.831 2.292 21.031 1.00 93.81 282 PRO A N 1
ATOM 2258 C CA . PRO A 1 282 ? -21.646 1.115 21.866 1.00 93.81 282 PRO A CA 1
ATOM 2259 C C . PRO A 1 282 ? -22.558 1.105 23.094 1.00 93.81 282 PRO A C 1
ATOM 2261 O O . PRO A 1 282 ? -22.759 2.134 23.737 1.00 93.81 282 PRO A O 1
ATOM 2264 N N . LEU A 1 283 ? -23.030 -0.084 23.484 1.00 92.12 283 LEU A N 1
ATOM 2265 C CA . LEU A 1 283 ? -23.841 -0.266 24.700 1.00 92.12 283 LEU A CA 1
ATOM 2266 C C . LEU A 1 283 ? -23.111 0.150 25.989 1.00 92.12 283 LEU A C 1
ATOM 2268 O O . LEU A 1 283 ? -23.749 0.424 26.999 1.00 92.12 283 LEU A O 1
ATOM 2272 N N . THR A 1 284 ? -21.779 0.205 25.959 1.00 87.75 284 THR A N 1
ATOM 2273 C CA . THR A 1 284 ? -20.951 0.671 27.080 1.00 87.75 284 THR A CA 1
ATOM 2274 C C . THR A 1 284 ? -21.062 2.179 27.318 1.00 87.75 284 THR A C 1
ATOM 2276 O O . THR A 1 284 ? -20.639 2.653 28.367 1.00 87.75 284 THR A O 1
ATOM 2279 N N . GLY A 1 285 ? -21.613 2.943 26.365 1.00 85.38 285 GLY A N 1
ATOM 2280 C CA . GLY A 1 285 ? -21.686 4.408 26.414 1.00 85.38 285 GLY A CA 1
ATOM 2281 C C . GLY A 1 285 ? -20.384 5.120 26.025 1.00 85.38 285 GLY A C 1
ATOM 2282 O O . GLY A 1 285 ? -20.374 6.342 25.883 1.00 85.38 285 GLY A O 1
ATOM 2283 N N . GLU A 1 286 ? -19.299 4.372 25.817 1.00 89.69 286 GLU A N 1
ATOM 2284 C CA . GLU A 1 286 ? -18.020 4.886 25.321 1.00 89.69 286 GLU A CA 1
ATOM 2285 C C . GLU A 1 286 ? -18.074 5.151 23.814 1.00 89.69 286 GLU A C 1
ATOM 2287 O O . GLU A 1 286 ? -18.884 4.574 23.083 1.00 89.69 286 GLU A O 1
ATOM 2292 N N . LYS A 1 287 ? -17.175 6.000 23.311 1.00 93.12 287 LYS A N 1
ATOM 2293 C CA . LYS A 1 287 ? -17.059 6.206 21.862 1.00 93.12 287 LYS A CA 1
ATOM 2294 C C . LYS A 1 287 ? -16.361 5.014 21.191 1.00 93.12 287 LYS A C 1
ATOM 2296 O O . LYS A 1 287 ? -15.397 4.490 21.754 1.00 93.12 287 LYS A O 1
ATOM 2301 N N . PRO A 1 288 ? -16.734 4.630 19.956 1.00 93.31 288 PRO A N 1
ATOM 2302 C CA . PRO A 1 288 ? -15.992 3.643 19.166 1.00 93.31 288 PRO A CA 1
ATOM 2303 C C . PRO A 1 288 ? -14.470 3.861 19.145 1.00 93.31 288 PRO A C 1
ATOM 2305 O O . PRO A 1 288 ? -13.696 2.914 19.296 1.00 93.31 288 PRO A O 1
ATOM 2308 N N . THR A 1 289 ? -14.010 5.109 19.015 1.00 93.44 289 THR A N 1
ATOM 2309 C CA . THR A 1 289 ? -12.571 5.425 19.059 1.00 93.44 289 THR A CA 1
ATOM 2310 C C . THR A 1 289 ? -11.928 5.118 20.418 1.00 93.44 289 THR A C 1
ATOM 2312 O O . THR A 1 289 ? -10.757 4.735 20.476 1.00 93.44 289 THR A O 1
ATOM 2315 N N . GLU A 1 290 ? -12.656 5.286 21.520 1.00 92.62 290 GLU A N 1
ATOM 2316 C CA . GLU A 1 290 ? -12.166 4.988 22.871 1.00 92.62 290 GLU A CA 1
ATOM 2317 C C . GLU A 1 290 ? -12.047 3.482 23.092 1.00 92.62 290 GLU A C 1
ATOM 2319 O O . GLU A 1 290 ? -11.002 3.040 23.569 1.00 92.62 290 GLU A O 1
ATOM 2324 N N . LEU A 1 291 ? -13.018 2.699 22.610 1.00 92.06 291 LEU A N 1
ATOM 2325 C CA . LEU A 1 291 ? -12.941 1.236 22.598 1.00 92.06 291 LEU A CA 1
ATOM 2326 C C . LEU A 1 291 ? -11.700 0.740 21.852 1.00 92.06 291 LEU A C 1
ATOM 2328 O O . LEU A 1 291 ? -10.936 -0.071 22.376 1.00 92.06 291 LEU A O 1
ATOM 2332 N N . GLN A 1 292 ? -11.436 1.277 20.657 1.00 92.44 292 GLN A N 1
ATOM 2333 C CA . GLN A 1 292 ? -10.244 0.903 19.894 1.00 92.44 292 GLN A CA 1
ATOM 2334 C C . GLN A 1 292 ? -8.951 1.301 20.626 1.00 92.44 292 GLN A C 1
ATOM 2336 O O . GLN A 1 292 ? -7.970 0.559 20.603 1.00 92.44 292 GLN A O 1
ATOM 2341 N N . ARG A 1 293 ? -8.917 2.455 21.304 1.00 92.12 293 ARG A N 1
ATOM 2342 C CA . ARG A 1 293 ? -7.753 2.878 22.105 1.00 92.12 293 ARG A CA 1
ATOM 2343 C C . ARG A 1 293 ? -7.546 1.998 23.332 1.00 92.12 293 ARG A C 1
ATOM 2345 O O . ARG A 1 293 ? -6.397 1.698 23.650 1.00 92.12 293 ARG A O 1
ATOM 2352 N N . ALA A 1 294 ? -8.618 1.607 24.014 1.00 90.94 294 ALA A N 1
ATOM 2353 C CA . ALA A 1 294 ? -8.567 0.690 25.145 1.00 90.94 294 ALA A CA 1
ATOM 2354 C C . ALA A 1 294 ? -8.040 -0.681 24.703 1.00 90.94 294 ALA A C 1
ATOM 2356 O O . ALA A 1 294 ? -7.092 -1.178 25.306 1.00 90.94 294 ALA A O 1
ATOM 2357 N N . HIS A 1 295 ? -8.545 -1.208 23.584 1.00 90.81 295 HIS A N 1
ATOM 2358 C CA . HIS A 1 295 ? -8.050 -2.436 22.955 1.00 90.81 295 HIS A CA 1
ATOM 2359 C C . HIS A 1 295 ? -6.553 -2.354 22.625 1.00 90.81 295 HIS A C 1
ATOM 2361 O O . HIS A 1 295 ? -5.778 -3.215 23.030 1.00 90.81 295 HIS A O 1
ATOM 2367 N N . ILE A 1 296 ? -6.107 -1.263 21.986 1.00 89.19 296 ILE A N 1
ATOM 2368 C CA . ILE A 1 296 ? -4.679 -1.031 21.705 1.00 89.19 296 ILE A CA 1
ATOM 2369 C C . ILE A 1 296 ? -3.848 -1.011 22.997 1.00 89.19 296 ILE A C 1
ATOM 2371 O O . ILE A 1 296 ? -2.751 -1.563 23.025 1.00 89.19 296 ILE A O 1
ATOM 2375 N N . ARG A 1 297 ? -4.327 -0.354 24.062 1.00 89.94 297 ARG A N 1
ATOM 2376 C CA . ARG A 1 297 ? -3.613 -0.298 25.349 1.00 89.94 297 ARG A CA 1
ATOM 2377 C C . ARG A 1 297 ? -3.509 -1.679 25.986 1.00 89.94 297 ARG A C 1
ATOM 2379 O O . ARG A 1 297 ? -2.420 -2.037 26.409 1.00 89.94 297 ARG A O 1
ATOM 2386 N N . GLN A 1 298 ? -4.598 -2.443 26.011 1.00 88.06 298 GLN A N 1
ATOM 2387 C CA . GLN A 1 298 ? -4.617 -3.800 26.558 1.00 88.06 298 GLN A CA 1
ATOM 2388 C C . GLN A 1 298 ? -3.657 -4.720 25.805 1.00 88.06 298 GLN A C 1
ATOM 2390 O O . GLN A 1 298 ? -2.846 -5.384 26.435 1.00 88.06 298 GLN A O 1
ATOM 2395 N N . GLN A 1 299 ? -3.673 -4.690 24.469 1.00 85.81 299 GLN A N 1
ATOM 2396 C CA . GLN A 1 299 ? -2.746 -5.477 23.651 1.00 85.81 299 GLN A CA 1
ATOM 2397 C C . GLN A 1 299 ? -1.285 -5.065 23.869 1.00 85.81 299 GLN A C 1
ATOM 2399 O O . GLN A 1 299 ? -0.409 -5.917 23.953 1.00 85.81 299 GLN A O 1
ATOM 2404 N N . LYS A 1 300 ? -1.004 -3.763 24.024 1.00 84.31 300 LYS A N 1
ATOM 2405 C CA . LYS A 1 300 ? 0.352 -3.286 24.338 1.00 84.31 300 LYS A CA 1
ATOM 2406 C C . LYS A 1 300 ? 0.828 -3.719 25.720 1.00 84.31 300 LYS A C 1
ATOM 2408 O O . LYS A 1 300 ? 1.990 -4.077 25.847 1.00 84.31 300 LYS A O 1
ATOM 2413 N N . VAL A 1 301 ? -0.040 -3.665 26.730 1.00 85.62 301 VAL A N 1
ATOM 2414 C CA . VAL A 1 301 ? 0.283 -4.138 28.084 1.00 85.62 301 VAL A CA 1
ATOM 2415 C C . VAL A 1 301 ? 0.515 -5.645 28.062 1.00 85.62 301 VAL A C 1
ATOM 2417 O O . VAL A 1 301 ? 1.550 -6.086 28.536 1.00 85.62 301 VAL A O 1
ATOM 2420 N N . ALA A 1 302 ? -0.356 -6.416 27.409 1.00 81.25 302 ALA A N 1
ATOM 2421 C CA . ALA A 1 302 ? -0.183 -7.858 27.259 1.00 81.25 302 ALA A CA 1
ATOM 2422 C C . ALA A 1 302 ? 1.120 -8.220 26.521 1.00 81.25 302 ALA A C 1
ATOM 2424 O O . ALA A 1 302 ? 1.836 -9.117 26.953 1.00 81.25 302 ALA A O 1
ATOM 2425 N N . ALA A 1 303 ? 1.472 -7.496 25.453 1.00 74.81 303 ALA A N 1
ATOM 2426 C CA . ALA A 1 303 ? 2.744 -7.682 24.753 1.00 74.81 303 ALA A CA 1
ATOM 2427 C C . ALA A 1 303 ? 3.953 -7.323 25.638 1.00 74.81 303 ALA A C 1
ATOM 2429 O O . ALA A 1 303 ? 4.952 -8.029 25.626 1.00 74.81 303 ALA A O 1
ATOM 2430 N N . GLN A 1 304 ? 3.858 -6.261 26.447 1.00 69.75 304 GLN A N 1
ATOM 2431 C CA . GLN A 1 304 ? 4.907 -5.873 27.400 1.00 69.75 304 GLN A CA 1
ATOM 2432 C C . GLN A 1 304 ? 5.040 -6.842 28.578 1.00 69.75 304 GLN A C 1
ATOM 2434 O O . GLN A 1 304 ? 6.144 -7.032 29.069 1.00 69.75 304 GLN A O 1
ATOM 2439 N N . GLU A 1 305 ? 3.947 -7.451 29.033 1.00 69.06 305 GLU A N 1
ATOM 2440 C CA . GLU A 1 305 ? 3.955 -8.498 30.060 1.00 69.06 305 GLU A CA 1
ATOM 2441 C C . GLU A 1 305 ? 4.517 -9.816 29.511 1.00 69.06 305 GLU A C 1
ATOM 2443 O O . GLU A 1 305 ? 5.196 -10.538 30.234 1.00 69.06 305 GLU A O 1
ATOM 2448 N N . GLN A 1 306 ? 4.305 -10.103 28.223 1.00 59.56 306 GLN A N 1
ATOM 2449 C CA . GLN A 1 306 ? 4.965 -11.208 27.519 1.00 59.56 306 GLN A CA 1
ATOM 2450 C C . GLN A 1 306 ? 6.461 -10.941 27.265 1.00 59.56 306 GLN A C 1
ATOM 2452 O O . GLN A 1 306 ? 7.251 -11.880 27.280 1.00 59.56 306 GLN A O 1
ATOM 2457 N N . GLU A 1 307 ? 6.859 -9.679 27.068 1.00 54.34 307 GLU A N 1
ATOM 2458 C CA . GLU A 1 307 ? 8.260 -9.228 26.965 1.00 54.34 307 GLU A CA 1
ATOM 2459 C C . GLU A 1 307 ? 8.898 -8.854 28.322 1.00 54.34 307 GLU A C 1
ATOM 2461 O O . GLU A 1 307 ? 10.060 -8.427 28.362 1.00 54.34 307 GLU A O 1
ATOM 2466 N N . ALA A 1 308 ? 8.174 -9.000 29.440 1.00 46.69 308 ALA A N 1
ATOM 2467 C CA . ALA A 1 308 ? 8.738 -8.846 30.779 1.00 46.69 308 ALA A CA 1
ATOM 2468 C C . ALA A 1 308 ? 9.911 -9.829 30.926 1.00 46.69 308 ALA A C 1
ATOM 2470 O O . ALA A 1 308 ? 9.856 -10.913 30.343 1.00 46.69 308 ALA A O 1
ATOM 2471 N N . PRO A 1 309 ? 10.998 -9.462 31.629 1.00 45.50 309 PRO A N 1
ATOM 2472 C CA . PRO A 1 309 ? 12.253 -10.192 31.541 1.00 45.50 309 PRO A CA 1
ATOM 2473 C C . PRO A 1 309 ? 12.054 -11.639 32.000 1.00 45.50 309 PRO A C 1
ATOM 2475 O O . PRO A 1 309 ? 12.020 -11.923 33.191 1.00 45.50 309 PRO A O 1
ATOM 2478 N N . GLN A 1 310 ? 11.960 -12.561 31.045 1.00 50.41 310 GLN A N 1
ATOM 2479 C CA . GLN A 1 310 ? 12.577 -13.866 31.220 1.00 50.41 310 GLN A CA 1
ATOM 2480 C C . GLN A 1 310 ? 14.057 -13.570 31.449 1.00 50.41 310 GLN A C 1
ATOM 2482 O O . GLN A 1 310 ? 14.614 -12.823 30.640 1.00 50.41 310 GLN A O 1
ATOM 2487 N N . ASP A 1 311 ? 14.608 -14.033 32.578 1.00 54.12 311 ASP A N 1
ATOM 2488 C CA . ASP A 1 311 ? 15.988 -13.827 33.047 1.00 54.12 311 ASP A CA 1
ATOM 2489 C C . ASP A 1 311 ? 16.919 -13.371 31.924 1.00 54.12 311 ASP A C 1
ATOM 2491 O O . ASP A 1 311 ? 17.437 -14.170 31.145 1.00 54.12 311 ASP A O 1
ATOM 2495 N N . LYS A 1 312 ? 17.091 -12.051 31.782 1.00 62.44 312 LYS A N 1
ATOM 2496 C CA . LYS A 1 312 ? 18.168 -11.563 30.932 1.00 62.44 312 LYS A CA 1
ATOM 2497 C C . LYS A 1 312 ? 19.424 -11.878 31.705 1.00 62.44 312 LYS A C 1
ATOM 2499 O O . LYS A 1 312 ? 19.614 -11.308 32.779 1.00 62.44 312 LYS A O 1
ATOM 2504 N N . ASP A 1 313 ? 20.246 -12.762 31.154 1.00 84.75 313 ASP A N 1
ATOM 2505 C CA . ASP A 1 313 ? 21.560 -13.028 31.704 1.00 84.75 313 ASP A CA 1
ATOM 2506 C C . ASP A 1 313 ? 22.261 -11.682 31.964 1.00 84.75 313 ASP A C 1
ATOM 2508 O O . ASP A 1 313 ? 22.262 -10.787 31.112 1.00 84.75 313 ASP A O 1
ATOM 2512 N N . THR A 1 314 ? 22.798 -11.486 33.161 1.00 89.81 314 THR A N 1
ATOM 2513 C CA . THR A 1 314 ? 23.509 -10.260 33.558 1.00 89.81 314 THR A CA 1
ATOM 2514 C C . THR A 1 314 ? 24.863 -10.628 34.141 1.00 89.81 314 THR A C 1
ATOM 2516 O O . THR A 1 314 ? 25.117 -11.779 34.482 1.00 89.81 314 THR A O 1
ATOM 2519 N N . PHE A 1 315 ? 25.762 -9.657 34.243 1.00 91.94 315 PHE A N 1
ATOM 2520 C CA . PHE A 1 315 ? 26.985 -9.816 35.016 1.00 91.94 315 PHE A CA 1
ATOM 2521 C C . PHE A 1 315 ? 27.186 -8.625 35.944 1.00 91.94 315 PHE A C 1
ATOM 2523 O O . PHE A 1 315 ? 26.788 -7.498 35.635 1.00 91.94 315 PHE A O 1
ATOM 2530 N N . SER A 1 316 ? 27.838 -8.889 37.067 1.00 93.56 316 SER A N 1
ATOM 2531 C CA . SER A 1 316 ? 28.117 -7.927 38.124 1.00 93.56 316 SER A CA 1
ATOM 2532 C C . SER A 1 316 ? 29.604 -7.969 38.480 1.00 93.56 316 SER A C 1
ATOM 2534 O O . SER A 1 316 ? 30.192 -9.042 38.575 1.00 93.56 316 SER A O 1
ATOM 2536 N N . ILE A 1 317 ? 30.227 -6.805 38.664 1.00 94.19 317 ILE A N 1
ATOM 2537 C CA . ILE A 1 317 ? 31.644 -6.665 39.028 1.00 94.19 317 ILE A CA 1
ATOM 2538 C C . ILE A 1 317 ? 31.740 -6.126 40.449 1.00 94.19 317 ILE A C 1
ATOM 2540 O O . ILE A 1 317 ? 31.198 -5.061 40.763 1.00 94.19 317 ILE A O 1
ATOM 2544 N N . TYR A 1 318 ? 32.481 -6.848 41.278 1.00 93.50 318 TYR A N 1
ATOM 2545 C CA . TYR A 1 318 ? 32.759 -6.531 42.666 1.00 93.50 318 TYR A CA 1
ATOM 2546 C C . TYR A 1 318 ? 34.248 -6.244 42.841 1.00 93.50 318 TYR A C 1
ATOM 2548 O O . TYR A 1 318 ? 35.086 -7.034 42.411 1.00 93.50 318 TYR A O 1
ATOM 2556 N N . GLN A 1 319 ? 34.568 -5.135 43.503 1.00 93.62 319 GLN A N 1
ATOM 2557 C CA . GLN A 1 319 ? 35.947 -4.739 43.810 1.00 93.62 319 GLN A CA 1
ATOM 2558 C C . GLN A 1 319 ? 36.119 -4.593 45.321 1.00 93.62 319 GLN A C 1
ATOM 2560 O O . GLN A 1 319 ? 35.158 -4.284 46.037 1.00 93.62 319 GLN A O 1
ATOM 2565 N N . ILE A 1 320 ? 37.332 -4.830 45.820 1.00 91.12 320 ILE A N 1
ATOM 2566 C CA . ILE A 1 320 ? 37.638 -4.726 47.250 1.00 91.12 320 ILE A CA 1
ATOM 2567 C C . ILE A 1 320 ? 37.446 -3.281 47.729 1.00 91.12 320 ILE A C 1
ATOM 2569 O O . ILE A 1 320 ? 37.911 -2.327 47.109 1.00 91.12 320 ILE A O 1
ATOM 2573 N N . LYS A 1 321 ? 36.773 -3.113 48.871 1.00 89.62 321 LYS A N 1
ATOM 2574 C CA . LYS A 1 321 ? 36.529 -1.804 49.491 1.00 89.62 321 LYS A CA 1
ATOM 2575 C C . LYS A 1 321 ? 37.828 -1.116 49.886 1.00 89.62 321 LYS A C 1
ATOM 2577 O O . LYS A 1 321 ? 38.751 -1.742 50.411 1.00 89.62 321 LYS A O 1
ATOM 2582 N N . ASP A 1 322 ? 37.838 0.205 49.759 1.00 79.19 322 ASP A N 1
ATOM 2583 C CA . ASP A 1 322 ? 38.948 1.029 50.208 1.00 79.19 322 ASP A CA 1
ATOM 2584 C C . ASP A 1 322 ? 38.990 1.162 51.742 1.00 79.19 322 ASP A C 1
ATOM 2586 O O . ASP A 1 322 ? 38.311 2.000 52.329 1.00 79.19 322 ASP A O 1
ATOM 2590 N N . GLY A 1 323 ? 39.814 0.349 52.409 1.00 79.88 323 GLY A N 1
ATOM 2591 C CA . GLY A 1 323 ? 40.118 0.486 53.836 1.00 79.88 323 GLY A CA 1
ATOM 2592 C C . GLY A 1 323 ? 41.478 -0.095 54.234 1.00 79.88 323 GLY A C 1
ATOM 2593 O O . GLY A 1 323 ? 42.102 -0.826 53.464 1.00 79.88 323 GLY A O 1
ATOM 2594 N N . ASN A 1 324 ? 41.940 0.240 55.446 1.00 74.31 324 ASN A N 1
ATOM 2595 C CA . ASN A 1 324 ? 43.155 -0.349 56.031 1.00 74.31 324 ASN A CA 1
ATOM 2596 C C . ASN A 1 324 ? 42.977 -1.845 56.339 1.00 74.31 324 ASN A C 1
ATOM 2598 O O . ASN A 1 324 ? 43.945 -2.591 56.274 1.00 74.31 324 ASN A O 1
ATOM 2602 N N . GLU A 1 325 ? 41.748 -2.276 56.631 1.00 77.44 325 GLU A N 1
ATOM 2603 C CA . GLU A 1 325 ? 41.396 -3.661 56.986 1.00 77.44 325 GLU A CA 1
ATOM 2604 C C . GLU A 1 325 ? 41.475 -4.626 55.795 1.00 77.44 325 GLU A C 1
ATOM 2606 O O . GLU A 1 325 ? 41.730 -5.811 55.968 1.00 77.44 325 GLU A O 1
ATOM 2611 N N . THR A 1 326 ? 41.300 -4.114 54.575 1.00 81.75 326 THR A N 1
ATOM 2612 C CA . THR A 1 326 ? 41.341 -4.892 53.330 1.00 81.75 326 THR A CA 1
ATOM 2613 C C . THR A 1 326 ? 42.653 -4.715 52.570 1.00 81.75 326 THR A C 1
ATOM 2615 O O . THR A 1 326 ? 42.801 -5.245 51.474 1.00 81.75 326 THR A O 1
ATOM 2618 N N . ARG A 1 327 ? 43.614 -3.954 53.116 1.00 78.81 327 ARG A N 1
ATOM 2619 C CA . ARG A 1 327 ? 44.866 -3.598 52.430 1.00 78.81 327 ARG A CA 1
ATOM 2620 C C . ARG A 1 327 ? 45.684 -4.825 52.029 1.00 78.81 327 ARG A C 1
ATOM 2622 O O . ARG A 1 327 ? 46.215 -4.840 50.925 1.00 78.81 327 ARG A O 1
ATOM 2629 N N . ASP A 1 328 ? 45.727 -5.829 52.897 1.00 79.88 328 ASP A N 1
ATOM 2630 C CA . ASP A 1 328 ? 46.489 -7.065 52.683 1.00 79.88 328 ASP A CA 1
ATOM 2631 C C . ASP A 1 328 ? 45.783 -8.046 51.725 1.00 79.88 328 ASP A C 1
ATOM 2633 O O . ASP A 1 328 ? 46.371 -9.048 51.337 1.00 79.88 328 ASP A O 1
ATOM 2637 N N . LEU A 1 329 ? 44.537 -7.754 51.326 1.00 79.94 329 LEU A N 1
ATOM 2638 C CA . LEU A 1 329 ? 43.744 -8.564 50.391 1.00 79.94 329 LEU A CA 1
ATOM 2639 C C . LEU A 1 329 ? 43.843 -8.070 48.939 1.00 79.94 329 LEU A C 1
ATOM 2641 O O . LEU A 1 329 ? 43.429 -8.771 48.018 1.00 79.94 329 LEU A O 1
ATOM 2645 N N . ARG A 1 330 ? 44.344 -6.849 48.720 1.00 84.06 330 ARG A N 1
ATOM 2646 C CA . ARG A 1 330 ? 44.359 -6.216 47.395 1.00 84.06 330 ARG A CA 1
ATOM 2647 C C . ARG A 1 330 ? 45.472 -6.782 46.533 1.00 84.06 330 ARG A C 1
ATOM 2649 O O . ARG A 1 330 ? 46.624 -6.814 46.954 1.00 84.06 330 ARG A O 1
ATOM 2656 N N . PHE A 1 331 ? 45.125 -7.129 45.297 1.00 84.31 331 PHE A N 1
ATOM 2657 C CA . PHE A 1 331 ? 46.033 -7.723 44.312 1.00 84.31 331 PHE A CA 1
ATOM 2658 C C . PHE A 1 331 ? 46.666 -9.042 44.772 1.00 84.31 331 PHE A C 1
ATOM 2660 O O . PHE A 1 331 ? 47.709 -9.444 44.256 1.00 84.31 331 PHE A O 1
ATOM 2667 N N . GLU A 1 332 ? 46.044 -9.718 45.737 1.00 86.50 332 GLU A N 1
ATOM 2668 C CA . GLU A 1 332 ? 46.559 -10.960 46.293 1.00 86.50 332 GLU A CA 1
ATOM 2669 C C . GLU A 1 332 ? 46.065 -12.157 45.457 1.00 86.50 332 GLU A C 1
ATOM 2671 O O . GLU A 1 332 ? 44.860 -12.300 45.255 1.00 86.50 332 GLU A O 1
ATOM 2676 N N . PRO A 1 333 ? 46.940 -13.031 44.933 1.00 86.94 333 PRO A N 1
ATOM 2677 C CA . PRO A 1 333 ? 46.510 -14.236 44.226 1.00 86.94 333 PRO A CA 1
ATOM 2678 C C . PRO A 1 333 ? 45.708 -15.184 45.126 1.00 86.94 333 PRO A C 1
ATOM 2680 O O . PRO A 1 333 ? 45.948 -15.266 46.336 1.00 86.94 333 PRO A O 1
ATOM 2683 N N . TYR A 1 334 ? 44.796 -15.958 44.535 1.00 85.50 334 TYR A N 1
ATOM 2684 C CA . TYR A 1 334 ? 43.881 -16.820 45.298 1.00 85.50 334 TYR A CA 1
ATOM 2685 C C . TYR A 1 334 ? 44.625 -17.848 46.177 1.00 85.50 334 TYR A C 1
ATOM 2687 O O . TYR A 1 334 ? 44.287 -18.058 47.344 1.00 85.50 334 TYR A O 1
ATOM 2695 N N . ASP A 1 335 ? 45.710 -18.433 45.664 1.00 83.38 335 ASP A N 1
ATOM 2696 C CA . ASP A 1 335 ? 46.534 -19.412 46.390 1.00 83.38 335 ASP A CA 1
ATOM 2697 C C . ASP A 1 335 ? 47.182 -18.828 47.659 1.00 83.38 335 ASP A C 1
ATOM 2699 O O . ASP A 1 335 ? 47.379 -19.523 48.663 1.00 83.38 335 ASP A O 1
ATOM 2703 N N . ARG A 1 336 ? 47.503 -17.531 47.653 1.00 81.25 336 ARG A N 1
ATOM 2704 C CA . ARG A 1 336 ? 48.111 -16.868 48.810 1.00 81.25 336 ARG A CA 1
ATOM 2705 C C . ARG A 1 336 ? 47.065 -16.473 49.848 1.00 81.25 336 ARG A C 1
ATOM 2707 O O . ARG A 1 336 ? 47.348 -16.630 51.033 1.00 81.25 336 ARG A O 1
ATOM 2714 N N . LEU A 1 337 ? 45.856 -16.088 49.424 1.00 82.06 337 LEU A N 1
ATOM 2715 C CA . LEU A 1 337 ? 44.704 -15.904 50.318 1.00 82.06 337 LEU A CA 1
ATOM 2716 C C . LEU A 1 337 ? 44.382 -17.191 51.088 1.00 82.06 337 LEU A C 1
ATOM 2718 O O . LEU A 1 337 ? 44.246 -17.169 52.310 1.00 82.06 337 LEU A O 1
ATOM 2722 N N . THR A 1 338 ? 44.336 -18.333 50.401 1.00 77.44 338 THR A N 1
ATOM 2723 C CA . THR A 1 338 ? 44.040 -19.620 51.053 1.00 77.44 338 THR A CA 1
ATOM 2724 C C . THR A 1 338 ? 45.154 -20.067 52.005 1.00 77.44 338 THR A C 1
ATOM 2726 O O . THR A 1 338 ? 44.869 -20.554 53.101 1.00 77.44 338 THR A O 1
ATOM 2729 N N . THR A 1 339 ? 46.423 -19.841 51.647 1.00 78.94 339 THR A N 1
ATOM 2730 C CA . THR A 1 339 ? 47.585 -20.200 52.483 1.00 78.94 339 THR A CA 1
ATOM 2731 C C . THR A 1 339 ? 47.668 -19.371 53.770 1.00 78.94 339 THR A C 1
ATOM 2733 O O . THR A 1 339 ? 48.094 -19.880 54.807 1.00 78.94 339 THR A O 1
ATOM 2736 N N . THR A 1 340 ? 47.233 -18.108 53.744 1.00 76.44 340 THR A N 1
ATOM 2737 C CA . THR A 1 340 ? 47.158 -17.241 54.934 1.00 76.44 340 THR A CA 1
ATOM 2738 C C . THR A 1 340 ? 45.893 -17.468 55.769 1.00 76.44 340 THR A C 1
ATOM 2740 O O . THR A 1 340 ? 45.692 -16.785 56.774 1.00 76.44 340 THR A O 1
ATOM 2743 N N . GLY A 1 341 ? 45.049 -18.438 55.391 1.00 75.25 341 GLY A N 1
ATOM 2744 C CA . GLY A 1 341 ? 43.787 -18.744 56.068 1.00 75.25 341 GLY A CA 1
ATOM 2745 C C . GLY A 1 341 ? 42.675 -17.726 55.798 1.00 75.25 341 GLY A C 1
ATOM 2746 O O . GLY A 1 341 ? 41.666 -17.725 56.503 1.00 75.25 341 GLY A O 1
ATOM 2747 N N . GLN A 1 342 ? 42.853 -16.859 54.801 1.00 77.69 342 GLN A N 1
ATOM 2748 C CA . GLN A 1 342 ? 41.887 -15.851 54.377 1.00 77.69 342 GLN A CA 1
ATOM 2749 C C . GLN A 1 342 ? 41.012 -16.398 53.237 1.00 77.69 342 GLN A C 1
ATOM 2751 O O . GLN A 1 342 ? 41.334 -17.393 52.586 1.00 77.69 342 GLN A O 1
ATOM 2756 N N . ARG A 1 343 ? 39.848 -15.781 53.018 1.00 81.00 343 ARG A N 1
ATOM 2757 C CA . ARG A 1 343 ? 38.889 -16.173 51.974 1.00 81.00 343 ARG A CA 1
ATOM 2758 C C . ARG A 1 343 ? 38.295 -14.942 51.308 1.00 81.00 343 ARG A C 1
ATOM 2760 O O . ARG A 1 343 ? 38.350 -13.841 51.858 1.00 81.00 343 ARG A O 1
ATOM 2767 N N . VAL A 1 344 ? 37.696 -15.150 50.141 1.00 85.81 344 VAL A N 1
ATOM 2768 C CA . VAL A 1 344 ? 36.968 -14.118 49.399 1.00 85.81 344 VAL A CA 1
ATOM 2769 C C . VAL A 1 344 ? 35.625 -13.859 50.095 1.00 85.81 344 VAL A C 1
ATOM 2771 O O . VAL A 1 344 ? 34.596 -14.417 49.730 1.00 85.81 344 VAL A O 1
ATOM 2774 N N . ASP A 1 345 ? 35.650 -13.056 51.160 1.00 85.25 345 ASP A N 1
ATOM 2775 C CA . ASP A 1 345 ? 34.456 -12.693 51.934 1.00 85.25 345 ASP A CA 1
ATOM 2776 C C . ASP A 1 345 ? 33.703 -11.531 51.256 1.00 85.25 345 ASP A C 1
ATOM 2778 O O . ASP A 1 345 ? 34.279 -10.444 51.123 1.00 85.25 345 ASP A O 1
ATOM 2782 N N . PRO A 1 346 ? 32.415 -11.693 50.892 1.00 85.44 346 PRO A N 1
ATOM 2783 C CA . PRO A 1 346 ? 31.597 -10.644 50.275 1.00 85.44 346 PRO A CA 1
ATOM 2784 C C . PRO A 1 346 ? 31.560 -9.324 51.047 1.00 85.44 346 PRO A C 1
ATOM 2786 O O . PRO A 1 346 ? 31.414 -8.259 50.446 1.00 85.44 346 PRO A O 1
ATOM 2789 N N . LYS A 1 347 ? 31.732 -9.349 52.375 1.00 86.38 347 LYS A N 1
ATOM 2790 C CA . LYS A 1 347 ? 31.755 -8.134 53.205 1.00 86.38 347 LYS A CA 1
ATOM 2791 C C . LYS A 1 347 ? 32.885 -7.181 52.826 1.00 86.38 347 LYS A C 1
ATOM 2793 O O . LYS A 1 347 ? 32.716 -5.963 52.960 1.00 86.38 347 LYS A O 1
ATOM 2798 N N . ASN A 1 348 ? 33.992 -7.716 52.315 1.00 88.19 348 ASN A N 1
ATOM 2799 C CA . ASN A 1 348 ? 35.171 -6.949 51.916 1.00 88.19 348 ASN A CA 1
ATOM 2800 C C . ASN A 1 348 ? 35.020 -6.303 50.533 1.00 88.19 348 ASN A C 1
ATOM 2802 O O . ASN A 1 348 ? 35.848 -5.474 50.161 1.00 88.19 348 ASN A O 1
ATOM 2806 N N . TYR A 1 349 ? 33.953 -6.628 49.801 1.00 91.00 349 TYR A N 1
ATOM 2807 C CA . TYR A 1 349 ? 33.724 -6.190 48.430 1.00 91.00 349 TYR A CA 1
ATOM 2808 C C . TYR A 1 349 ? 32.566 -5.196 48.332 1.00 91.00 349 TYR A C 1
ATOM 2810 O O . TYR A 1 349 ? 31.619 -5.209 49.122 1.00 91.00 349 TYR A O 1
ATOM 2818 N N . ALA A 1 350 ? 32.646 -4.309 47.347 1.00 90.19 350 ALA A N 1
ATOM 2819 C CA . ALA A 1 350 ? 31.565 -3.432 46.926 1.00 90.19 350 ALA A CA 1
ATOM 2820 C C . ALA A 1 350 ? 31.162 -3.776 45.490 1.00 90.19 350 ALA A C 1
ATOM 2822 O O . ALA A 1 350 ? 32.022 -4.019 44.647 1.00 90.19 350 ALA A O 1
ATOM 2823 N N . LEU A 1 351 ? 29.857 -3.777 45.210 1.00 91.31 351 LEU A N 1
ATOM 2824 C CA . LEU A 1 351 ? 29.348 -3.863 43.843 1.00 91.31 351 LEU A CA 1
ATOM 2825 C C . LEU A 1 351 ? 29.656 -2.547 43.123 1.00 91.31 351 LEU A C 1
ATOM 2827 O O . LEU A 1 351 ? 29.186 -1.488 43.539 1.00 91.31 351 LEU A O 1
ATOM 2831 N N . VAL A 1 352 ? 30.432 -2.621 42.047 1.00 91.06 352 VAL A N 1
ATOM 2832 C CA . VAL A 1 352 ? 30.907 -1.447 41.303 1.00 91.06 352 VAL A CA 1
ATOM 2833 C C . VAL A 1 352 ? 30.183 -1.282 39.973 1.00 91.06 352 VAL A C 1
ATOM 2835 O O . VAL A 1 352 ? 29.991 -0.158 39.504 1.00 91.06 352 VAL A O 1
ATOM 2838 N N . TYR A 1 353 ? 29.772 -2.387 39.354 1.00 90.62 353 TYR A N 1
ATOM 2839 C CA . TYR A 1 353 ? 29.122 -2.354 38.050 1.00 90.62 353 TYR A CA 1
ATOM 2840 C C . TYR A 1 353 ? 28.182 -3.540 37.858 1.00 90.62 353 TYR A C 1
ATOM 2842 O O . TYR A 1 353 ? 28.476 -4.632 38.332 1.00 90.62 353 TYR A O 1
ATOM 2850 N N . SER A 1 354 ? 27.078 -3.338 37.140 1.00 90.75 354 SER A N 1
ATOM 2851 C CA . SER A 1 354 ? 26.170 -4.409 36.722 1.00 90.75 354 SER A CA 1
ATOM 2852 C C . SER A 1 354 ? 25.578 -4.079 35.353 1.00 90.75 354 SER A C 1
ATOM 2854 O O . SER A 1 354 ? 25.174 -2.938 35.115 1.00 90.75 354 SER A O 1
ATOM 2856 N N . ALA A 1 355 ? 25.562 -5.050 34.439 1.00 88.56 355 ALA A N 1
ATOM 2857 C CA . ALA A 1 355 ? 25.054 -4.864 33.082 1.00 88.56 355 ALA A CA 1
ATOM 2858 C C . ALA A 1 355 ? 24.492 -6.160 32.469 1.00 88.56 355 ALA A C 1
ATOM 2860 O O . ALA A 1 355 ? 24.840 -7.258 32.907 1.00 88.56 355 ALA A O 1
ATOM 2861 N N . PRO A 1 356 ? 23.649 -6.054 31.421 1.00 88.06 356 PRO A N 1
ATOM 2862 C CA . PRO A 1 356 ? 23.205 -7.209 30.644 1.00 88.06 356 PRO A CA 1
ATOM 2863 C C . PRO A 1 356 ? 24.386 -7.956 30.020 1.00 88.06 356 PRO A C 1
ATOM 2865 O O . PRO A 1 356 ? 25.282 -7.339 29.434 1.00 88.06 356 PRO A O 1
ATOM 2868 N N . LEU A 1 357 ? 24.356 -9.280 30.113 1.00 85.38 357 LEU A N 1
ATOM 2869 C CA . LEU A 1 357 ? 25.308 -10.179 29.489 1.00 85.38 357 LEU A CA 1
ATOM 2870 C C . LEU A 1 357 ? 24.825 -10.501 28.074 1.00 85.38 357 LEU A C 1
ATOM 2872 O O . LEU A 1 357 ? 23.736 -11.032 27.857 1.00 85.38 357 LEU A O 1
ATOM 2876 N N . THR A 1 358 ? 25.627 -10.132 27.082 1.00 83.88 358 THR A N 1
ATOM 2877 C CA . THR A 1 358 ? 25.347 -10.461 25.685 1.00 83.88 358 THR A CA 1
ATOM 2878 C C . THR A 1 358 ? 25.543 -11.964 25.444 1.00 83.88 358 THR A C 1
ATOM 2880 O O . THR A 1 358 ? 26.552 -12.515 25.889 1.00 83.88 358 THR A O 1
ATOM 2883 N N . PRO A 1 359 ? 24.629 -12.650 24.728 1.00 78.19 359 PRO A N 1
ATOM 2884 C CA . PRO A 1 359 ? 24.783 -14.074 24.438 1.00 78.19 359 PRO A CA 1
ATOM 2885 C C . PRO A 1 359 ? 26.127 -14.374 23.759 1.00 78.19 359 PRO A C 1
ATOM 2887 O O . PRO A 1 359 ? 26.473 -13.742 22.761 1.00 78.19 359 PRO A O 1
ATOM 2890 N N . GLY A 1 360 ? 26.886 -15.327 24.308 1.00 77.25 360 GLY A N 1
ATOM 2891 C CA . GLY A 1 360 ? 28.210 -15.717 23.807 1.00 77.25 360 GLY A CA 1
ATOM 2892 C C . GLY A 1 360 ? 29.393 -14.900 24.343 1.00 77.25 360 GLY A C 1
ATOM 2893 O O . GLY A 1 360 ? 30.521 -15.174 23.951 1.00 77.25 360 GLY A O 1
ATOM 2894 N N . THR A 1 361 ? 29.168 -13.924 25.229 1.00 84.56 361 THR A N 1
ATOM 2895 C CA . THR A 1 361 ? 30.247 -13.203 25.929 1.00 84.56 361 THR A CA 1
ATOM 2896 C C . THR A 1 361 ? 30.883 -14.087 27.002 1.00 84.56 361 THR A C 1
ATOM 2898 O O . THR A 1 361 ? 30.185 -14.623 27.861 1.00 84.56 361 THR A O 1
ATOM 2901 N N . SER A 1 362 ? 32.206 -14.230 26.953 1.00 87.31 362 SER A N 1
ATOM 2902 C CA . SER A 1 362 ? 33.011 -14.965 27.933 1.00 87.31 362 SER A CA 1
ATOM 2903 C C . SER A 1 362 ? 33.539 -14.055 29.053 1.00 87.31 362 SER A C 1
ATOM 2905 O O . SER A 1 362 ? 33.515 -12.829 28.939 1.00 87.31 362 SER A O 1
ATOM 2907 N N . LEU A 1 363 ? 34.066 -14.644 30.135 1.00 89.50 363 LEU A N 1
ATOM 2908 C CA . LEU A 1 363 ? 34.761 -13.889 31.190 1.00 89.50 363 LEU A CA 1
ATOM 2909 C C . LEU A 1 363 ? 35.948 -13.081 30.634 1.00 89.50 363 LEU A C 1
ATOM 2911 O O . LEU A 1 363 ? 36.173 -11.957 31.069 1.00 89.50 363 LEU A O 1
ATOM 2915 N N . GLU A 1 364 ? 36.644 -13.603 29.623 1.00 87.31 364 GLU A N 1
ATOM 2916 C CA . GLU A 1 364 ? 37.772 -12.923 28.974 1.00 87.31 364 GLU A CA 1
ATOM 2917 C C . GLU A 1 364 ? 37.329 -11.690 28.167 1.00 87.31 364 GLU A C 1
ATOM 2919 O O . GLU A 1 364 ? 38.015 -10.665 28.131 1.00 87.31 364 GLU A O 1
ATOM 2924 N N . ASP A 1 365 ? 36.141 -11.743 27.562 1.00 88.00 365 ASP A N 1
ATOM 2925 C CA . ASP A 1 365 ? 35.558 -10.587 26.876 1.00 88.00 365 ASP A CA 1
ATOM 2926 C C . ASP A 1 365 ? 35.189 -9.484 27.878 1.00 88.00 365 ASP A C 1
ATOM 2928 O O . ASP A 1 365 ? 35.384 -8.295 27.608 1.00 88.00 365 ASP A O 1
ATOM 2932 N N . ILE A 1 366 ? 34.699 -9.871 29.065 1.00 90.19 366 ILE A N 1
ATOM 2933 C CA . ILE A 1 366 ? 34.469 -8.944 30.180 1.00 90.19 366 ILE A CA 1
ATOM 2934 C C . ILE A 1 366 ? 35.814 -8.362 30.635 1.00 90.19 366 ILE A C 1
ATOM 2936 O O . ILE A 1 366 ? 35.942 -7.141 30.712 1.00 90.19 366 ILE A O 1
ATOM 2940 N N . TYR A 1 367 ? 36.844 -9.186 30.845 1.00 88.81 367 TYR A N 1
ATOM 2941 C CA . TYR A 1 367 ? 38.188 -8.714 31.196 1.00 88.81 367 TYR A CA 1
ATOM 2942 C C . TYR A 1 367 ? 38.710 -7.661 30.218 1.00 88.81 367 TYR A C 1
ATOM 2944 O O . TYR A 1 367 ? 39.131 -6.575 30.621 1.00 88.81 367 TYR A O 1
ATOM 2952 N N . THR A 1 368 ? 38.627 -7.959 28.923 1.00 87.00 368 THR A N 1
ATOM 2953 C CA . THR A 1 368 ? 39.100 -7.089 27.844 1.00 87.00 368 THR A CA 1
ATOM 2954 C C . THR A 1 368 ? 38.340 -5.765 27.837 1.00 87.00 368 THR A C 1
ATOM 2956 O O . THR A 1 368 ? 38.943 -4.689 27.794 1.00 87.00 368 THR A O 1
ATOM 2959 N N . ARG A 1 369 ? 37.009 -5.817 27.958 1.00 89.38 369 ARG A N 1
ATOM 2960 C CA . ARG A 1 369 ? 36.150 -4.628 27.973 1.00 89.38 369 ARG A CA 1
ATOM 2961 C C . ARG A 1 369 ? 36.468 -3.694 29.141 1.00 89.38 369 ARG A C 1
ATOM 2963 O O . ARG A 1 369 ? 36.518 -2.485 28.950 1.00 89.38 369 ARG A O 1
ATOM 2970 N N . PHE A 1 370 ? 36.711 -4.228 30.335 1.00 90.25 370 PHE A N 1
ATOM 2971 C CA . PHE A 1 370 ? 37.003 -3.426 31.531 1.00 90.25 370 PHE A CA 1
ATOM 2972 C C . PHE A 1 370 ? 38.498 -3.125 31.736 1.00 90.25 370 PHE A C 1
ATOM 2974 O O . PHE A 1 370 ? 38.867 -2.613 32.792 1.00 90.25 370 PHE A O 1
ATOM 2981 N N . ASN A 1 371 ? 39.339 -3.383 30.728 1.00 87.50 371 ASN A N 1
ATOM 2982 C CA . ASN A 1 371 ? 40.750 -2.977 30.698 1.00 87.50 371 ASN A CA 1
ATOM 2983 C C . ASN A 1 371 ? 41.114 -2.100 29.485 1.00 87.50 371 ASN A C 1
ATOM 2985 O O . ASN A 1 371 ? 41.989 -1.242 29.593 1.00 87.50 371 ASN A O 1
ATOM 2989 N N . ILE A 1 372 ? 40.464 -2.305 28.335 1.00 83.00 372 ILE A N 1
ATOM 2990 C CA . ILE A 1 372 ? 40.767 -1.595 27.080 1.00 83.00 372 ILE A CA 1
ATOM 2991 C C . ILE A 1 372 ? 39.651 -0.604 26.723 1.00 83.00 372 ILE A C 1
ATOM 2993 O O . ILE A 1 372 ? 39.929 0.560 26.438 1.00 83.00 372 ILE A O 1
ATOM 2997 N N . ASP A 1 373 ? 38.390 -1.039 26.802 1.00 81.44 373 ASP A N 1
ATOM 2998 C CA . ASP A 1 373 ? 37.222 -0.311 26.283 1.00 81.44 373 ASP A CA 1
ATOM 2999 C C . ASP A 1 373 ? 36.198 0.017 27.387 1.00 81.44 373 ASP A C 1
ATOM 3001 O O . ASP A 1 373 ? 35.026 -0.376 27.329 1.00 81.44 373 ASP A O 1
ATOM 3005 N N . HIS A 1 374 ? 36.644 0.745 28.419 1.00 81.38 374 HIS A N 1
ATOM 3006 C CA . HIS A 1 374 ? 35.832 1.026 29.607 1.00 81.38 374 HIS A CA 1
ATOM 3007 C C . HIS A 1 374 ? 34.467 1.664 29.261 1.00 81.38 374 HIS A C 1
ATOM 3009 O O . HIS A 1 374 ? 34.416 2.696 28.576 1.00 81.38 374 HIS A O 1
ATOM 3015 N N . PRO A 1 375 ? 33.347 1.129 29.788 1.00 87.12 375 PRO A N 1
ATOM 3016 C CA . PRO A 1 375 ? 32.048 1.788 29.692 1.00 87.12 375 PRO A CA 1
ATOM 3017 C C . PRO A 1 375 ? 32.075 3.192 30.317 1.00 87.12 375 PRO A C 1
ATOM 3019 O O . PRO A 1 375 ? 32.693 3.413 31.356 1.00 87.12 375 PRO A O 1
ATOM 3022 N N . LYS A 1 376 ? 31.378 4.164 29.713 1.00 85.44 376 LYS A N 1
ATOM 3023 C CA . LYS A 1 376 ? 31.377 5.573 30.181 1.00 85.44 376 LYS A CA 1
ATOM 3024 C C . LYS A 1 376 ? 30.811 5.749 31.598 1.00 85.44 376 LYS A C 1
ATOM 3026 O O . LYS A 1 376 ? 31.116 6.725 32.287 1.00 85.44 376 LYS A O 1
ATOM 3031 N N . ASP A 1 377 ? 29.935 4.838 31.985 1.00 88.00 377 ASP A N 1
ATOM 3032 C CA . ASP A 1 377 ? 29.246 4.744 33.264 1.00 88.00 377 ASP A CA 1
ATOM 3033 C C . ASP A 1 377 ? 30.020 3.922 34.308 1.00 88.00 377 ASP A C 1
ATOM 3035 O O . ASP A 1 377 ? 29.660 3.963 35.481 1.00 88.00 377 ASP A O 1
ATOM 3039 N N . PHE A 1 378 ? 31.113 3.250 33.928 1.00 89.06 378 PHE A N 1
ATOM 3040 C CA . PHE A 1 378 ? 31.973 2.527 34.862 1.00 89.06 378 PHE A CA 1
ATOM 3041 C C . PHE A 1 378 ? 32.769 3.502 35.743 1.00 89.06 378 PHE A C 1
ATOM 3043 O O . PHE A 1 378 ? 33.400 4.440 35.250 1.00 89.06 378 PHE A O 1
ATOM 3050 N N . LYS A 1 379 ? 32.707 3.300 37.065 1.00 85.38 379 LYS A N 1
ATOM 3051 C CA . LYS A 1 379 ? 33.361 4.152 38.079 1.00 85.38 379 LYS A CA 1
ATOM 3052 C C . LYS A 1 379 ? 34.407 3.420 38.923 1.00 85.38 379 LYS A C 1
ATOM 3054 O O . LYS A 1 379 ? 34.983 4.039 39.812 1.00 85.38 379 LYS A O 1
ATOM 3059 N N . GLY A 1 380 ? 34.633 2.138 38.646 1.00 87.12 380 GLY A N 1
ATOM 3060 C CA . GLY A 1 380 ? 35.678 1.332 39.270 1.00 87.12 380 GLY A CA 1
ATOM 3061 C C . GLY A 1 380 ? 37.059 1.557 38.684 1.00 87.12 380 GLY A C 1
ATOM 3062 O O . GLY A 1 380 ? 37.234 2.310 37.723 1.00 87.12 380 GLY A O 1
ATOM 3063 N N . HIS A 1 381 ? 38.036 0.845 39.240 1.00 88.62 381 HIS A N 1
ATOM 3064 C CA . HIS A 1 381 ? 39.331 0.677 38.586 1.00 88.62 381 HIS A CA 1
ATOM 3065 C C . HIS A 1 381 ? 39.271 -0.430 37.530 1.00 88.62 381 HIS A C 1
ATOM 3067 O O . HIS A 1 381 ? 38.338 -1.229 37.508 1.00 88.62 381 HIS A O 1
ATOM 3073 N N . SER A 1 382 ? 40.274 -0.478 36.655 1.00 91.25 382 SER A N 1
ATOM 3074 C CA . SER A 1 382 ? 40.430 -1.556 35.677 1.00 91.25 382 SER A CA 1
ATOM 3075 C C . SER A 1 382 ? 40.420 -2.929 36.350 1.00 91.25 382 SER A C 1
ATOM 3077 O O . SER A 1 382 ? 40.931 -3.072 37.464 1.00 91.25 382 SER A O 1
ATOM 3079 N N . LEU A 1 383 ? 39.819 -3.913 35.681 1.00 90.75 383 LEU A N 1
ATOM 3080 C CA . LEU A 1 383 ? 39.615 -5.243 36.251 1.00 90.75 383 LEU A CA 1
ATOM 3081 C C . LEU A 1 383 ? 40.965 -5.934 36.500 1.00 90.75 383 LEU A C 1
ATOM 3083 O O . LEU A 1 383 ? 41.761 -6.109 35.576 1.00 90.75 383 LEU A O 1
ATOM 3087 N N . SER A 1 384 ? 41.230 -6.316 37.748 1.00 90.25 384 SER A N 1
ATOM 3088 C CA . SER A 1 384 ? 42.560 -6.713 38.224 1.00 90.25 384 SER A CA 1
ATOM 3089 C C . SER A 1 384 ? 42.510 -7.866 39.229 1.00 90.25 384 SER A C 1
ATOM 3091 O O . SER A 1 384 ? 41.434 -8.238 39.693 1.00 90.25 384 SER A O 1
ATOM 3093 N N . VAL A 1 385 ? 43.677 -8.440 39.563 1.00 90.56 385 VAL A N 1
ATOM 3094 C CA . VAL A 1 385 ? 43.783 -9.488 40.595 1.00 90.56 385 VAL A CA 1
ATOM 3095 C C . VAL A 1 385 ? 43.081 -9.008 41.858 1.00 90.56 385 VAL A C 1
ATOM 3097 O O . VAL A 1 385 ? 43.306 -7.869 42.263 1.00 90.56 385 VAL A O 1
ATOM 3100 N N . SER A 1 386 ? 42.283 -9.872 42.484 1.00 89.88 386 SER A N 1
ATOM 3101 C CA . SER A 1 386 ? 41.415 -9.569 43.632 1.00 89.88 386 SER A CA 1
ATOM 3102 C C . SER A 1 386 ? 40.040 -8.979 43.353 1.00 89.88 386 SER A C 1
ATOM 3104 O O . SER A 1 386 ? 39.296 -8.758 44.300 1.00 89.88 386 SER A O 1
ATOM 3106 N N . ASP A 1 387 ? 39.647 -8.815 42.091 1.00 93.69 387 ASP A N 1
ATOM 3107 C CA . ASP A 1 387 ? 38.258 -8.510 41.734 1.00 93.69 387 ASP A CA 1
ATOM 3108 C C . ASP A 1 387 ? 37.416 -9.789 41.579 1.00 93.69 387 ASP A C 1
ATOM 3110 O O . ASP A 1 387 ? 37.940 -10.868 41.299 1.00 93.69 387 ASP A O 1
ATOM 3114 N N . VAL A 1 388 ? 36.093 -9.676 41.726 1.00 93.56 388 VAL A N 1
ATOM 3115 C CA . VAL A 1 388 ? 35.148 -10.789 41.526 1.00 93.56 388 VAL A CA 1
ATOM 3116 C C . VAL A 1 388 ? 34.110 -10.423 40.469 1.00 93.56 388 VAL A C 1
ATOM 3118 O O . VAL A 1 388 ? 33.446 -9.389 40.557 1.00 93.56 388 VAL A O 1
ATOM 3121 N N . VAL A 1 389 ? 33.936 -11.295 39.478 1.00 93.56 389 VAL A N 1
ATOM 3122 C CA . VAL A 1 389 ? 32.897 -11.200 38.448 1.00 93.56 389 VAL A CA 1
ATOM 3123 C C . VAL A 1 389 ? 31.825 -12.245 38.732 1.00 93.56 389 VAL A C 1
ATOM 3125 O O . VAL A 1 389 ? 32.110 -13.438 38.751 1.00 93.56 389 VAL A O 1
ATOM 3128 N N . VAL A 1 390 ? 30.586 -11.807 38.937 1.00 92.88 390 VAL A N 1
ATOM 3129 C CA . VAL A 1 390 ? 29.426 -12.688 39.110 1.00 92.88 390 VAL A CA 1
ATOM 3130 C C . VAL A 1 390 ? 28.631 -12.718 37.813 1.00 92.88 390 VAL A C 1
ATOM 3132 O O . VAL A 1 390 ? 28.238 -11.667 37.311 1.00 92.88 390 VAL A O 1
ATOM 3135 N N . LEU A 1 391 ? 28.407 -13.909 37.264 1.00 91.38 391 LEU A N 1
ATOM 3136 C CA . LEU A 1 391 ? 27.535 -14.133 36.115 1.00 91.38 391 LEU A CA 1
ATOM 3137 C C . LEU A 1 391 ? 26.191 -14.658 36.610 1.00 91.38 391 LEU A C 1
ATOM 3139 O O . LEU A 1 391 ? 26.153 -15.663 37.315 1.00 91.38 391 LEU A O 1
ATOM 3143 N N . HIS A 1 392 ? 25.115 -14.000 36.199 1.00 89.25 392 HIS A N 1
ATOM 3144 C CA . HIS A 1 392 ? 23.738 -14.418 36.417 1.00 89.25 392 HIS A CA 1
ATOM 3145 C C . HIS A 1 392 ? 23.252 -15.003 35.091 1.00 89.25 392 HIS A C 1
ATOM 3147 O O . HIS A 1 39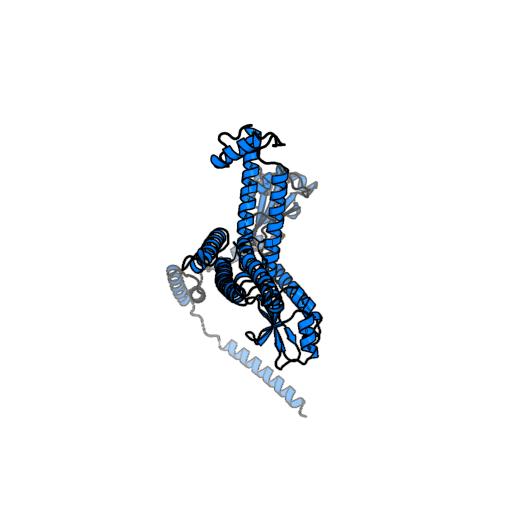2 ? 22.939 -14.239 34.179 1.00 89.25 392 HIS A O 1
ATOM 3153 N N . GLN A 1 393 ? 23.282 -16.328 34.932 1.00 85.12 393 GLN A N 1
ATOM 3154 C CA . GLN A 1 393 ? 22.935 -16.994 33.672 1.00 85.12 393 GLN A CA 1
ATOM 3155 C C . GLN A 1 393 ? 21.945 -18.130 33.895 1.00 85.12 393 GLN A C 1
ATOM 3157 O O . GLN A 1 393 ? 22.171 -18.978 34.753 1.00 85.12 393 GLN A O 1
ATOM 3162 N N . ASN A 1 394 ? 20.880 -18.202 33.093 1.00 73.75 394 ASN A N 1
ATOM 3163 C CA . ASN A 1 394 ? 19.896 -19.298 33.148 1.00 73.75 394 ASN A CA 1
ATOM 3164 C C . ASN A 1 394 ? 19.331 -19.574 34.566 1.00 73.75 394 ASN A C 1
ATOM 3166 O O . ASN A 1 394 ? 19.094 -20.727 34.930 1.00 73.75 394 ASN A O 1
ATOM 3170 N N . GLY A 1 395 ? 19.161 -18.531 35.386 1.00 69.88 395 GLY A N 1
ATOM 3171 C CA . GLY A 1 395 ? 18.688 -18.648 36.772 1.00 69.88 395 GLY A CA 1
ATOM 3172 C C . GLY A 1 395 ? 19.722 -19.181 37.777 1.00 69.88 395 GLY A C 1
ATOM 3173 O O . GLY A 1 395 ? 19.353 -19.503 38.907 1.00 69.88 395 GLY A O 1
ATOM 3174 N N . GLN A 1 396 ? 21.001 -19.285 37.391 1.00 79.56 396 GLN A N 1
ATOM 3175 C CA . GLN A 1 396 ? 22.111 -19.667 38.263 1.00 79.56 396 GLN A CA 1
ATOM 3176 C C . GLN A 1 396 ? 23.172 -18.560 38.333 1.00 79.56 396 GLN A C 1
ATOM 3178 O O . GLN A 1 396 ? 23.624 -18.040 37.312 1.00 79.56 396 GLN A O 1
ATOM 3183 N N . ASP A 1 397 ? 23.618 -18.267 39.554 1.00 87.94 397 ASP A N 1
ATOM 3184 C CA . ASP A 1 397 ? 24.712 -17.337 39.812 1.00 87.94 397 ASP A CA 1
ATOM 3185 C C . ASP A 1 397 ? 26.034 -18.103 39.939 1.00 87.94 397 ASP A C 1
ATOM 3187 O O . ASP A 1 397 ? 26.125 -19.094 40.668 1.00 87.94 397 ASP A O 1
ATOM 3191 N N . THR A 1 398 ? 27.072 -17.636 39.246 1.00 90.44 398 THR A N 1
ATOM 3192 C CA . THR A 1 398 ? 28.444 -18.154 39.380 1.00 90.44 398 THR A CA 1
ATOM 3193 C C . THR A 1 398 ? 29.405 -17.002 39.641 1.00 90.44 398 THR A C 1
ATOM 3195 O O . THR A 1 398 ? 29.343 -15.981 38.959 1.00 90.44 398 THR A O 1
ATOM 3198 N N . ALA A 1 399 ? 30.276 -17.140 40.641 1.00 92.25 399 ALA A N 1
ATOM 3199 C CA . ALA A 1 399 ? 31.229 -16.106 41.031 1.00 92.25 399 ALA A CA 1
ATOM 3200 C C . ALA A 1 399 ? 32.658 -16.516 40.663 1.00 92.25 399 ALA A C 1
ATOM 3202 O O . ALA A 1 399 ? 33.104 -17.613 40.994 1.00 92.25 399 ALA A O 1
ATOM 3203 N N . HIS A 1 400 ? 33.375 -15.612 39.997 1.00 94.12 400 HIS A N 1
ATOM 3204 C CA . HIS A 1 400 ? 34.697 -15.849 39.423 1.00 94.12 400 HIS A CA 1
ATOM 3205 C C . HIS A 1 400 ? 35.682 -14.793 39.919 1.00 94.12 400 HIS A C 1
ATOM 3207 O O . HIS A 1 400 ? 35.559 -13.613 39.595 1.00 94.12 400 HIS A O 1
ATOM 3213 N N . TYR A 1 401 ? 36.667 -15.215 40.701 1.00 92.38 401 TYR A N 1
ATOM 3214 C CA . TYR A 1 401 ? 37.760 -14.390 41.199 1.00 92.38 401 TYR A CA 1
ATOM 3215 C C . TYR A 1 401 ? 38.814 -14.185 40.113 1.00 92.38 401 TYR A C 1
ATOM 3217 O O . TYR A 1 401 ? 39.264 -15.154 39.502 1.00 92.38 401 TYR A O 1
ATOM 3225 N N . VAL A 1 402 ? 39.225 -12.941 39.888 1.00 91.00 402 VAL A N 1
ATOM 3226 C CA . VAL A 1 402 ? 40.292 -12.582 38.950 1.00 91.00 402 VAL A CA 1
ATOM 3227 C C . VAL A 1 402 ? 41.636 -12.890 39.609 1.00 91.00 402 VAL A C 1
ATOM 3229 O O . VAL A 1 402 ? 41.993 -12.287 40.623 1.00 91.00 402 VAL A O 1
ATOM 3232 N N . ASP A 1 403 ? 42.383 -13.832 39.038 1.00 89.25 403 ASP A N 1
ATOM 3233 C CA . ASP A 1 403 ? 43.679 -14.276 39.554 1.00 89.25 403 ASP A CA 1
ATOM 3234 C C . ASP A 1 403 ? 44.828 -13.816 38.637 1.00 89.25 403 ASP A C 1
ATOM 3236 O O . ASP A 1 403 ? 44.621 -13.287 37.546 1.00 89.25 403 ASP A O 1
ATOM 3240 N N . SER A 1 404 ? 46.067 -14.027 39.080 1.00 82.00 404 SER A N 1
ATOM 3241 C CA . SER A 1 404 ? 47.289 -13.743 38.315 1.00 82.00 404 SER A CA 1
ATOM 3242 C C . SER A 1 404 ? 47.304 -14.390 36.924 1.00 82.00 404 SER A C 1
ATOM 3244 O O . SER A 1 404 ? 47.895 -13.837 35.997 1.00 82.00 404 SER A O 1
ATOM 3246 N N . PHE A 1 405 ? 46.621 -15.529 36.771 1.00 78.25 405 PHE A N 1
ATOM 3247 C CA . PHE A 1 405 ? 46.368 -16.185 35.495 1.00 78.25 405 PHE A CA 1
ATOM 3248 C C . PHE A 1 405 ? 44.930 -16.714 35.439 1.00 78.25 405 PHE A C 1
ATOM 3250 O O . PHE A 1 405 ? 44.617 -17.764 36.002 1.00 78.25 405 PHE A O 1
ATOM 3257 N N . GLY A 1 406 ? 44.069 -16.003 34.709 1.00 86.31 406 GLY A N 1
ATOM 3258 C CA . GLY A 1 406 ? 42.681 -16.394 34.472 1.00 86.31 406 GLY A CA 1
ATOM 3259 C C . GLY A 1 406 ? 41.770 -16.178 35.682 1.00 86.31 406 GLY A C 1
ATOM 3260 O O . GLY A 1 406 ? 41.930 -15.222 36.439 1.00 86.31 406 GLY A O 1
ATOM 3261 N N . TYR A 1 407 ? 40.791 -17.071 35.838 1.00 91.25 407 TYR A N 1
ATOM 3262 C CA . TYR A 1 407 ? 39.734 -16.966 36.841 1.00 91.25 407 TYR A CA 1
ATOM 3263 C C . TYR A 1 407 ? 39.695 -18.190 37.757 1.00 91.25 407 TYR A C 1
ATOM 3265 O O . TYR A 1 407 ? 39.945 -19.317 37.314 1.00 91.25 407 TYR A O 1
ATOM 3273 N N . LYS A 1 408 ? 39.331 -17.979 39.024 1.00 90.81 408 LYS A N 1
ATOM 3274 C CA . LYS A 1 408 ? 39.013 -19.045 39.982 1.00 90.81 408 LYS A CA 1
ATOM 3275 C C . LYS A 1 408 ? 37.550 -19.005 40.382 1.00 90.81 408 LYS A C 1
ATOM 3277 O O . LYS A 1 408 ? 37.032 -17.948 40.719 1.00 90.81 408 LYS A O 1
ATOM 3282 N N . ASP A 1 409 ? 36.902 -20.165 40.356 1.00 87.81 409 ASP A N 1
ATOM 3283 C CA . ASP A 1 409 ? 35.544 -20.315 40.875 1.00 87.81 409 ASP A CA 1
ATOM 3284 C C . ASP A 1 409 ? 35.561 -20.074 42.387 1.00 87.81 409 ASP A C 1
ATOM 3286 O O . ASP A 1 409 ? 36.316 -20.721 43.115 1.00 87.81 409 ASP A O 1
ATOM 3290 N N . VAL A 1 410 ? 34.760 -19.108 42.828 1.00 87.12 410 VAL A N 1
ATOM 3291 C CA . VAL A 1 410 ? 34.589 -18.726 44.232 1.00 87.12 410 VAL A CA 1
ATOM 3292 C C . VAL A 1 410 ? 33.112 -18.727 44.582 1.00 87.12 410 VAL A C 1
ATOM 3294 O O . VAL A 1 410 ? 32.549 -17.732 45.035 1.00 87.12 410 VAL A O 1
ATOM 3297 N N . SER A 1 411 ? 32.457 -19.864 44.365 1.00 83.62 411 SER A N 1
ATOM 3298 C CA . SER A 1 411 ? 31.051 -20.075 44.720 1.00 83.62 411 SER A CA 1
ATOM 3299 C C . SER A 1 411 ? 30.719 -19.703 46.178 1.00 83.62 411 SER A C 1
ATOM 3301 O O . SER A 1 411 ? 29.587 -19.308 46.466 1.00 83.62 411 SER A O 1
ATOM 3303 N N . GLU A 1 412 ? 31.690 -19.752 47.104 1.00 80.50 412 GLU A N 1
ATOM 3304 C CA . GLU A 1 412 ? 31.532 -19.257 48.480 1.00 80.50 412 GLU A CA 1
ATOM 3305 C C . GLU A 1 412 ? 31.143 -17.770 48.576 1.00 80.50 412 GLU A C 1
ATOM 3307 O O . GLU A 1 412 ? 30.484 -17.373 49.537 1.00 80.50 412 GLU A O 1
ATOM 3312 N N . PHE A 1 413 ? 31.484 -16.957 47.573 1.00 85.44 413 PHE A N 1
ATOM 3313 C CA . PHE A 1 413 ? 31.172 -15.528 47.515 1.00 85.44 413 PHE A CA 1
ATOM 3314 C C . PHE A 1 413 ? 29.661 -15.247 47.435 1.00 85.44 413 PHE A C 1
ATOM 3316 O O . PHE A 1 413 ? 29.192 -14.169 47.791 1.00 85.44 413 PHE A O 1
ATOM 3323 N N . LEU A 1 414 ? 28.865 -16.217 46.988 1.00 82.38 414 LEU A N 1
ATOM 3324 C CA . LEU A 1 414 ? 27.417 -16.057 46.834 1.00 82.38 414 LEU A CA 1
ATOM 3325 C C . LEU A 1 414 ? 26.632 -16.444 48.098 1.00 82.38 414 LEU A C 1
ATOM 3327 O O . LEU A 1 414 ? 25.412 -16.295 48.129 1.00 82.38 414 LEU A O 1
ATOM 3331 N N . GLN A 1 415 ? 27.302 -16.928 49.152 1.00 71.44 415 GLN A N 1
ATOM 3332 C CA . GLN A 1 415 ? 26.658 -17.416 50.375 1.00 71.44 415 GLN A CA 1
ATOM 3333 C C . GLN A 1 415 ? 26.917 -16.484 51.574 1.00 71.44 415 GLN A C 1
ATOM 3335 O O . GLN A 1 415 ? 27.925 -16.636 52.269 1.00 71.44 415 GLN A O 1
ATOM 3340 N N . PRO A 1 416 ? 26.016 -15.534 51.886 1.00 51.75 416 PRO A N 1
ATOM 3341 C CA . PRO A 1 416 ? 26.144 -14.717 53.084 1.00 51.75 416 PRO A CA 1
ATOM 3342 C C . PRO A 1 416 ? 25.733 -15.520 54.333 1.00 51.75 416 PRO A C 1
ATOM 3344 O O . PRO A 1 416 ? 24.585 -15.923 54.483 1.00 51.75 416 PRO A O 1
ATOM 3347 N N . GLU A 1 417 ? 26.690 -15.717 55.241 1.00 49.50 417 GLU A N 1
ATOM 3348 C CA . GLU A 1 417 ? 26.512 -16.051 56.664 1.00 49.50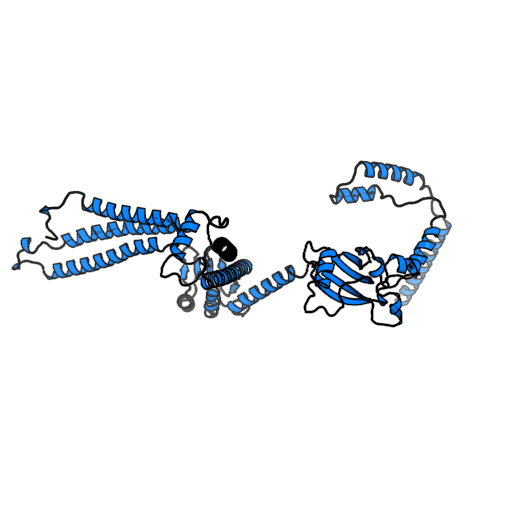 417 GLU A CA 1
ATOM 3349 C C . GLU A 1 417 ? 25.669 -17.294 57.032 1.00 49.50 417 GLU A C 1
ATOM 3351 O O . GLU A 1 417 ? 24.502 -17.185 57.394 1.00 49.50 417 GLU A O 1
ATOM 3356 N N . ASN A 1 418 ? 26.281 -18.486 57.085 1.00 49.44 418 ASN A N 1
ATOM 3357 C CA . ASN A 1 418 ? 25.835 -19.561 57.996 1.00 49.44 418 ASN A CA 1
ATOM 3358 C C . ASN A 1 418 ? 26.932 -20.616 58.233 1.00 49.44 418 ASN A C 1
ATOM 3360 O O . ASN A 1 418 ? 26.792 -21.805 57.949 1.00 49.44 418 ASN A O 1
ATOM 3364 N N . TYR A 1 419 ? 28.055 -20.172 58.793 1.00 47.84 419 TYR A N 1
ATOM 3365 C CA . TYR A 1 419 ? 29.232 -21.009 59.069 1.00 47.84 419 TYR A CA 1
ATOM 3366 C C . TYR A 1 419 ? 28.990 -22.045 60.183 1.00 47.84 419 TYR A C 1
ATOM 3368 O O . TYR A 1 419 ? 29.616 -23.102 60.183 1.00 47.84 419 TYR A O 1
ATOM 3376 N N . LEU A 1 420 ? 28.044 -21.785 61.096 1.00 41.94 420 LEU A N 1
ATOM 3377 C CA . LEU A 1 420 ? 27.653 -22.751 62.130 1.00 41.94 420 LEU A CA 1
ATOM 3378 C C . LEU A 1 420 ? 26.916 -23.952 61.533 1.00 41.94 420 LEU A C 1
ATOM 3380 O O . LEU A 1 420 ? 27.131 -25.070 61.975 1.00 41.94 420 LEU A O 1
ATOM 3384 N N . LYS A 1 421 ? 26.159 -23.766 60.447 1.00 46.06 421 LYS A N 1
ATOM 3385 C CA . LYS A 1 421 ? 25.364 -24.845 59.853 1.00 46.06 421 LYS A CA 1
ATOM 3386 C C . LYS A 1 421 ? 26.207 -25.844 59.058 1.00 46.06 421 LYS A C 1
ATOM 3388 O O . LYS A 1 421 ? 25.873 -27.019 59.036 1.00 46.06 421 LYS A O 1
ATOM 3393 N N . ALA A 1 422 ? 27.309 -25.409 58.441 1.00 45.81 422 ALA A N 1
ATOM 3394 C CA . ALA A 1 422 ? 28.205 -26.293 57.686 1.00 45.81 422 ALA A CA 1
ATOM 3395 C C . ALA A 1 422 ? 29.172 -27.070 58.599 1.00 45.81 422 ALA A C 1
ATOM 3397 O O . ALA A 1 422 ? 29.453 -28.241 58.339 1.00 45.81 422 ALA A O 1
ATOM 3398 N N . ALA A 1 423 ? 29.645 -26.456 59.690 1.00 44.31 423 ALA A N 1
ATOM 3399 C CA . ALA A 1 423 ? 30.435 -27.147 60.712 1.00 44.31 423 ALA A CA 1
ATOM 3400 C C . ALA A 1 423 ? 29.570 -28.107 61.554 1.00 44.31 423 ALA A C 1
ATOM 3402 O O . ALA A 1 423 ? 30.002 -29.224 61.835 1.00 44.31 423 ALA A O 1
ATOM 3403 N N . GLU A 1 424 ? 28.327 -27.728 61.883 1.00 41.56 424 GLU A N 1
ATOM 3404 C CA . GLU A 1 424 ? 27.344 -28.628 62.505 1.00 41.56 424 GLU A CA 1
ATOM 3405 C C . GLU A 1 424 ? 26.912 -29.736 61.539 1.00 41.56 424 GLU A C 1
ATOM 3407 O O . GLU A 1 424 ? 26.936 -30.891 61.925 1.00 41.56 424 GLU A O 1
ATOM 3412 N N . GLN A 1 425 ? 26.658 -29.476 60.251 1.00 45.38 425 GLN A N 1
ATOM 3413 C CA . GLN A 1 425 ? 26.343 -30.551 59.295 1.00 45.38 425 GLN A CA 1
ATOM 3414 C C . GLN A 1 425 ? 27.517 -31.501 59.028 1.00 45.38 425 GLN A C 1
ATOM 3416 O O . GLN A 1 425 ? 27.286 -32.681 58.790 1.00 45.38 425 GLN A O 1
ATOM 3421 N N . THR A 1 426 ? 28.771 -31.044 59.081 1.00 47.59 426 THR A N 1
ATOM 3422 C CA . THR A 1 426 ? 29.940 -31.934 58.922 1.00 47.59 426 THR A CA 1
ATOM 3423 C C . THR A 1 426 ? 30.275 -32.717 60.194 1.00 47.59 426 THR A C 1
ATOM 3425 O O . THR A 1 426 ? 30.812 -33.820 60.099 1.00 47.59 426 THR A O 1
ATOM 3428 N N . THR A 1 427 ? 29.908 -32.216 61.380 1.00 43.31 427 THR A N 1
ATOM 3429 C CA . THR A 1 427 ? 30.041 -32.959 62.648 1.00 43.31 427 THR A CA 1
ATOM 3430 C C . THR A 1 427 ? 28.828 -33.849 62.950 1.00 43.31 427 THR A C 1
ATOM 3432 O O . THR A 1 427 ? 29.005 -34.957 63.454 1.00 43.31 427 THR A O 1
ATOM 3435 N N . GLU A 1 428 ? 27.619 -33.456 62.543 1.00 46.00 428 GLU A N 1
ATOM 3436 C CA . GLU A 1 428 ? 26.386 -34.250 62.648 1.00 46.00 428 GLU A CA 1
ATOM 3437 C C . GLU A 1 428 ? 26.253 -35.305 61.539 1.00 46.00 428 GLU A C 1
ATOM 3439 O O . GLU A 1 428 ? 25.592 -36.323 61.747 1.00 46.00 428 GLU A O 1
ATOM 3444 N N . GLN A 1 429 ? 26.951 -35.172 60.402 1.00 40.81 429 GLN A N 1
ATOM 3445 C CA . GLN A 1 429 ? 27.067 -36.273 59.432 1.00 40.81 429 GLN A CA 1
ATOM 3446 C C . GLN A 1 429 ? 27.789 -37.504 60.006 1.00 40.81 429 GLN A C 1
ATOM 3448 O O . GLN A 1 429 ? 27.545 -38.620 59.547 1.00 40.81 429 GLN A O 1
ATOM 3453 N N . ASN A 1 430 ? 28.605 -37.341 61.053 1.00 40.16 430 ASN A N 1
ATOM 3454 C CA . ASN A 1 430 ? 29.251 -38.460 61.744 1.00 40.16 430 ASN A CA 1
ATOM 3455 C C . ASN A 1 430 ? 28.387 -39.103 62.843 1.00 40.16 430 ASN A C 1
ATOM 3457 O O . ASN A 1 430 ? 28.796 -40.115 63.410 1.00 40.16 430 ASN A O 1
ATOM 3461 N N . TYR A 1 431 ? 27.179 -38.594 63.113 1.00 38.41 431 TYR A N 1
ATOM 3462 C CA . TYR A 1 431 ? 26.249 -39.220 64.065 1.00 38.41 431 TYR A CA 1
ATOM 3463 C C . TYR A 1 431 ? 25.313 -40.267 63.440 1.00 38.41 431 TYR A C 1
ATOM 3465 O O . TYR A 1 431 ? 24.638 -40.989 64.169 1.00 38.41 431 TYR A O 1
ATOM 3473 N N . ASN A 1 432 ? 25.327 -40.434 62.111 1.00 44.50 432 ASN A N 1
ATOM 3474 C CA . ASN A 1 432 ? 24.581 -41.498 61.421 1.00 44.50 432 ASN A CA 1
ATOM 3475 C C . ASN A 1 432 ? 25.414 -42.763 61.136 1.00 44.50 432 ASN A C 1
ATOM 3477 O O . ASN A 1 432 ? 24.926 -43.704 60.513 1.00 44.50 432 ASN A O 1
ATOM 3481 N N . MET A 1 433 ? 26.639 -42.844 61.662 1.00 40.84 433 MET A N 1
ATOM 3482 C CA . MET A 1 433 ? 27.437 -44.076 61.726 1.00 40.84 433 MET A CA 1
ATOM 3483 C C . MET A 1 433 ? 27.129 -44.885 62.995 1.00 40.84 433 MET A C 1
ATOM 3485 O O . MET A 1 433 ? 28.042 -45.337 63.681 1.00 40.84 433 MET A O 1
ATOM 3489 N N . ILE A 1 434 ? 25.848 -45.063 63.331 1.00 45.44 434 ILE A N 1
ATOM 3490 C CA . ILE A 1 434 ? 25.459 -45.873 64.497 1.00 45.44 434 ILE A CA 1
ATOM 3491 C C . ILE A 1 434 ? 24.949 -47.273 64.110 1.00 45.44 434 ILE A C 1
ATOM 3493 O O . ILE A 1 434 ? 24.938 -48.136 64.976 1.00 45.44 434 ILE A O 1
ATOM 3497 N N . ASP A 1 435 ? 24.663 -47.573 62.828 1.00 42.53 435 ASP A N 1
ATOM 3498 C CA . ASP A 1 435 ? 24.259 -48.949 62.441 1.00 42.53 435 ASP A CA 1
ATOM 3499 C C . ASP A 1 435 ? 24.630 -49.428 61.012 1.00 42.53 435 ASP A C 1
ATOM 3501 O O . ASP A 1 435 ? 24.052 -50.374 60.480 1.00 42.53 435 ASP A O 1
ATOM 3505 N N . GLY A 1 436 ? 25.629 -48.821 60.359 1.00 44.03 436 GLY A N 1
ATOM 3506 C CA . GLY A 1 436 ? 26.286 -49.439 59.191 1.00 44.03 436 GLY A CA 1
ATOM 3507 C C . GLY A 1 436 ? 25.443 -49.656 57.917 1.00 44.03 436 GLY A C 1
ATOM 3508 O O . GLY A 1 436 ? 25.773 -50.548 57.135 1.00 44.03 436 GLY A O 1
ATOM 3509 N N . GLN A 1 437 ? 24.397 -48.862 57.648 1.00 42.22 437 GLN A N 1
ATOM 3510 C CA . GLN A 1 437 ? 23.657 -48.909 56.372 1.00 42.22 437 GLN A CA 1
ATOM 3511 C C . GLN A 1 437 ? 23.456 -47.514 55.754 1.00 42.22 437 GLN A C 1
ATOM 3513 O O . GLN A 1 437 ? 22.794 -46.657 56.332 1.00 42.22 437 GLN A O 1
ATOM 3518 N N . ILE A 1 438 ? 23.987 -47.300 54.543 1.00 40.31 438 ILE A N 1
ATOM 3519 C CA . ILE A 1 438 ? 23.740 -46.112 53.708 1.00 40.31 438 ILE A CA 1
ATOM 3520 C C . ILE A 1 438 ? 22.454 -46.358 52.901 1.00 40.31 438 ILE A C 1
ATOM 3522 O O . ILE A 1 438 ? 22.449 -47.182 51.989 1.00 40.31 438 ILE A O 1
ATOM 3526 N N . ASN A 1 439 ? 21.363 -45.653 53.211 1.00 44.53 439 ASN A N 1
ATOM 3527 C CA . ASN A 1 439 ? 20.103 -45.716 52.458 1.00 44.53 439 ASN A CA 1
ATOM 3528 C C . ASN A 1 439 ? 19.873 -44.409 51.688 1.00 44.53 439 ASN A C 1
ATOM 3530 O O . ASN A 1 439 ? 19.385 -43.447 52.263 1.00 44.53 439 ASN A O 1
ATOM 3534 N N . ASN A 1 440 ? 20.193 -44.393 50.391 1.00 54.06 440 ASN A N 1
ATOM 3535 C CA . ASN A 1 440 ? 19.724 -43.373 49.439 1.00 54.06 440 ASN A CA 1
ATOM 3536 C C . ASN A 1 440 ? 19.600 -43.960 48.014 1.00 54.06 440 ASN A C 1
ATOM 3538 O O . ASN A 1 440 ? 20.105 -43.411 47.039 1.00 54.06 440 ASN A O 1
ATOM 3542 N N . THR A 1 441 ? 18.947 -45.121 47.889 1.00 56.75 441 THR A N 1
ATOM 3543 C CA . THR A 1 441 ? 18.551 -45.699 46.592 1.00 56.75 441 THR A CA 1
ATOM 3544 C C . THR A 1 441 ? 17.031 -45.591 46.403 1.00 56.75 441 THR A C 1
ATOM 3546 O O . THR A 1 441 ? 16.304 -46.006 47.316 1.00 56.75 441 THR A O 1
ATOM 3549 N N . PRO A 1 442 ? 16.550 -45.051 45.260 1.00 62.69 442 PRO A N 1
ATOM 3550 C CA . PRO A 1 442 ? 15.126 -44.844 44.996 1.00 62.69 442 PRO A CA 1
ATOM 3551 C C . PRO A 1 442 ? 14.366 -46.170 44.886 1.00 62.69 442 PRO A C 1
ATOM 3553 O O . PRO A 1 442 ? 14.899 -47.182 44.422 1.00 62.69 442 PRO A O 1
ATOM 3556 N N . THR A 1 443 ? 13.117 -46.150 45.335 1.00 70.88 443 THR A N 1
ATOM 3557 C CA . THR A 1 443 ? 12.247 -47.325 45.486 1.00 70.88 443 THR A CA 1
ATOM 3558 C C . THR A 1 443 ? 11.563 -47.648 44.153 1.00 70.88 443 THR A C 1
ATOM 3560 O O . THR A 1 443 ? 11.300 -46.750 43.351 1.00 70.88 443 THR A O 1
ATOM 3563 N N . ALA A 1 444 ? 11.214 -48.912 43.893 1.00 73.88 444 ALA A N 1
ATOM 3564 C CA . ALA A 1 444 ? 10.576 -49.305 42.632 1.00 73.88 444 ALA A CA 1
ATOM 3565 C C . ALA A 1 444 ? 9.252 -48.554 42.384 1.00 73.88 444 ALA A C 1
ATOM 3567 O O . ALA A 1 444 ? 8.966 -48.179 41.252 1.00 73.88 444 ALA A O 1
ATOM 3568 N N . ALA A 1 445 ? 8.486 -48.254 43.438 1.00 71.88 445 ALA A N 1
ATOM 3569 C CA . ALA A 1 445 ? 7.241 -47.489 43.333 1.00 71.88 445 ALA A CA 1
ATOM 3570 C C . ALA A 1 445 ? 7.454 -46.050 42.820 1.00 71.88 445 ALA A C 1
ATOM 3572 O O . ALA A 1 445 ? 6.674 -45.563 42.005 1.00 71.88 445 ALA A O 1
ATOM 3573 N N . GLU A 1 446 ? 8.539 -45.396 43.238 1.00 72.94 446 GLU A N 1
ATOM 3574 C CA . GLU A 1 446 ? 8.868 -44.021 42.835 1.00 72.94 446 GLU A CA 1
ATOM 3575 C C . GLU A 1 446 ? 9.313 -43.965 41.367 1.00 72.94 446 GLU A C 1
ATOM 3577 O O . GLU A 1 446 ? 8.995 -43.023 40.643 1.00 72.94 446 GLU A O 1
ATOM 3582 N N . LEU A 1 447 ? 10.008 -45.005 40.892 1.00 74.50 447 LEU A N 1
ATOM 3583 C CA . LEU A 1 447 ? 10.373 -45.134 39.479 1.00 74.50 447 LEU A CA 1
ATOM 3584 C C . LEU A 1 447 ? 9.157 -45.452 38.592 1.00 74.50 447 LEU A C 1
ATOM 3586 O O . LEU A 1 447 ? 9.107 -45.025 37.441 1.00 74.50 447 LEU A O 1
ATOM 3590 N N . GLU A 1 448 ? 8.151 -46.154 39.115 1.00 76.50 448 GLU A N 1
ATOM 3591 C CA . GLU A 1 448 ? 6.926 -46.476 38.375 1.00 76.50 448 GLU A CA 1
ATOM 3592 C C . GLU A 1 448 ? 5.990 -45.266 38.223 1.00 76.50 448 GLU A C 1
ATOM 3594 O O . GLU A 1 448 ? 5.350 -45.104 37.183 1.00 76.50 448 GLU A O 1
ATOM 3599 N N . GLU A 1 449 ? 5.938 -44.381 39.223 1.00 75.00 449 GLU A N 1
ATOM 3600 C CA . GLU A 1 449 ? 5.232 -43.099 39.107 1.00 75.00 449 GLU A CA 1
ATOM 3601 C C . GLU A 1 449 ? 5.888 -42.174 38.082 1.00 75.00 449 GLU A C 1
ATOM 3603 O O . GLU A 1 449 ? 5.184 -41.583 37.264 1.00 75.00 449 GLU A O 1
ATOM 3608 N N . LYS A 1 450 ? 7.223 -42.123 38.041 1.00 73.31 450 LYS A N 1
ATOM 3609 C CA . LYS A 1 450 ? 7.954 -41.372 37.008 1.00 73.31 450 LYS A CA 1
ATOM 3610 C C . LYS A 1 450 ? 7.693 -41.908 35.601 1.00 73.31 450 LYS A C 1
ATOM 3612 O O . LYS A 1 450 ? 7.456 -41.134 34.677 1.00 73.31 450 LYS A O 1
ATOM 3617 N N . ALA A 1 451 ? 7.613 -43.230 35.447 1.00 73.69 451 ALA A N 1
ATOM 3618 C CA . ALA A 1 451 ? 7.233 -43.842 34.175 1.00 73.69 451 ALA A CA 1
ATOM 3619 C C . ALA A 1 451 ? 5.796 -43.484 33.754 1.00 73.69 451 ALA A C 1
ATOM 3621 O O . ALA A 1 451 ? 5.539 -43.210 32.582 1.00 73.69 451 ALA A O 1
ATOM 3622 N N . LYS A 1 452 ? 4.849 -43.447 34.704 1.00 75.81 452 LYS A N 1
ATOM 3623 C CA . LYS A 1 452 ? 3.456 -43.027 34.453 1.00 75.81 452 LYS A CA 1
ATOM 3624 C C . LYS A 1 452 ? 3.332 -41.536 34.142 1.00 75.81 452 LYS A C 1
ATOM 3626 O O . LYS A 1 452 ? 2.427 -41.158 33.404 1.00 75.81 452 LYS A O 1
ATOM 3631 N N . ALA A 1 453 ? 4.245 -40.717 34.659 1.00 76.50 453 ALA A N 1
ATOM 3632 C CA . ALA A 1 453 ? 4.373 -39.302 34.324 1.00 76.50 453 ALA A CA 1
ATOM 3633 C C . ALA A 1 453 ? 5.007 -39.052 32.938 1.00 76.50 453 ALA A C 1
ATOM 3635 O O . ALA A 1 453 ? 5.125 -37.903 32.520 1.00 76.50 453 ALA A O 1
ATOM 3636 N N . GLY A 1 454 ? 5.371 -40.110 32.198 1.00 65.25 454 GLY A N 1
ATOM 3637 C CA . GLY A 1 454 ? 5.914 -40.022 30.840 1.00 65.25 454 GLY A CA 1
ATOM 3638 C C . GLY A 1 454 ? 7.434 -39.857 30.771 1.00 65.25 454 GLY A C 1
ATOM 3639 O O . GLY A 1 454 ? 7.966 -39.651 29.681 1.00 65.25 454 GLY A O 1
ATOM 3640 N N . GLU A 1 455 ? 8.143 -39.966 31.899 1.00 71.75 455 GLU A N 1
ATOM 3641 C CA . GLU A 1 455 ? 9.606 -39.902 31.943 1.00 71.75 455 GLU A CA 1
ATOM 3642 C C . GLU A 1 455 ? 10.233 -41.248 31.535 1.00 71.75 455 GLU A C 1
ATOM 3644 O O . GLU A 1 455 ? 9.752 -42.326 31.900 1.00 71.75 455 GLU A O 1
ATOM 3649 N N . GLN A 1 456 ? 11.336 -41.211 30.777 1.00 63.72 456 GLN A N 1
ATOM 3650 C CA . GLN A 1 456 ? 12.077 -42.422 30.417 1.00 63.72 456 GLN A CA 1
ATOM 3651 C C . GLN A 1 456 ? 12.827 -42.977 31.633 1.00 63.72 456 GLN A C 1
ATOM 3653 O O . GLN A 1 456 ? 13.780 -42.370 32.115 1.00 63.72 456 GLN A O 1
ATOM 3658 N N . ILE A 1 457 ? 12.437 -44.170 32.087 1.00 78.25 457 ILE A N 1
ATOM 3659 C CA . ILE A 1 457 ? 13.148 -44.922 33.127 1.00 78.25 457 ILE A CA 1
ATOM 3660 C C . ILE A 1 457 ? 13.967 -46.076 32.537 1.00 78.25 457 ILE A C 1
ATOM 3662 O O . ILE A 1 457 ? 13.548 -46.759 31.599 1.00 78.25 457 ILE A O 1
ATOM 3666 N N . SER A 1 458 ? 15.138 -46.336 33.121 1.00 79.62 458 SER A N 1
ATOM 3667 C CA . SER A 1 458 ? 15.980 -47.475 32.752 1.00 79.62 458 SER A CA 1
ATOM 3668 C C . SER A 1 458 ? 15.431 -48.779 33.340 1.00 79.62 458 SER A C 1
ATOM 3670 O O . SER A 1 458 ? 15.347 -48.950 34.558 1.00 79.62 458 SER A O 1
ATOM 3672 N N . LEU A 1 459 ? 15.124 -49.755 32.477 1.00 69.94 459 LEU A N 1
ATOM 3673 C CA . LEU A 1 459 ? 14.673 -51.098 32.883 1.00 69.94 459 LEU A CA 1
ATOM 3674 C C . LEU A 1 459 ? 15.685 -51.816 33.796 1.00 69.94 459 LEU A C 1
ATOM 3676 O O . LEU A 1 459 ? 15.294 -52.618 34.645 1.00 69.94 459 LEU A O 1
ATOM 3680 N N . ALA A 1 460 ? 16.980 -51.517 33.655 1.00 75.81 460 ALA A N 1
ATOM 3681 C CA . ALA A 1 460 ? 18.029 -52.096 34.491 1.00 75.81 460 ALA A CA 1
ATOM 3682 C C . ALA A 1 460 ? 18.036 -51.516 35.917 1.00 75.81 460 ALA A C 1
ATOM 3684 O O . ALA A 1 460 ? 18.316 -52.245 36.872 1.00 75.81 460 ALA A O 1
ATOM 3685 N N . GLU A 1 461 ? 17.704 -50.232 36.077 1.00 73.56 461 GLU A N 1
ATOM 3686 C CA . GLU A 1 461 ? 17.568 -49.590 37.391 1.00 73.56 461 GLU A CA 1
ATOM 3687 C C . GLU A 1 461 ? 16.282 -50.020 38.088 1.00 73.56 461 GLU A C 1
ATOM 3689 O O . GLU A 1 461 ? 16.324 -50.387 39.261 1.00 73.56 461 GLU A O 1
ATOM 3694 N N . TYR A 1 462 ? 15.172 -50.110 37.351 1.00 78.88 462 TYR A N 1
ATOM 3695 C CA . TYR A 1 462 ? 13.906 -50.614 37.886 1.00 78.88 462 TYR A CA 1
ATOM 3696 C C . TYR A 1 462 ? 14.023 -52.074 38.363 1.00 78.88 462 TYR A C 1
ATOM 3698 O O . TYR A 1 462 ? 13.561 -52.428 39.448 1.00 78.88 462 TYR A O 1
ATOM 3706 N N . ALA A 1 463 ? 14.729 -52.929 37.612 1.00 77.44 463 ALA A N 1
ATOM 3707 C CA . ALA A 1 463 ? 14.978 -54.314 38.015 1.00 77.44 463 ALA A CA 1
ATOM 3708 C C . ALA A 1 463 ? 15.886 -54.435 39.255 1.00 77.44 463 ALA A C 1
ATOM 3710 O O . ALA A 1 463 ? 15.713 -55.363 40.051 1.00 77.44 463 ALA A O 1
ATOM 3711 N N . LYS A 1 464 ? 16.850 -53.520 39.436 1.00 75.75 464 LYS A N 1
ATOM 3712 C CA . LYS A 1 464 ? 17.672 -53.452 40.656 1.00 75.75 464 LYS A CA 1
ATOM 3713 C C . LYS A 1 464 ? 16.846 -52.977 41.850 1.00 75.75 464 LYS A C 1
ATOM 3715 O O . LYS A 1 464 ? 16.896 -53.643 42.880 1.00 75.75 464 LYS A O 1
ATOM 3720 N N . ALA A 1 465 ? 16.037 -51.929 41.677 1.00 76.38 465 ALA A N 1
ATOM 3721 C CA . ALA A 1 465 ? 15.138 -51.402 42.703 1.00 76.38 465 ALA A CA 1
ATOM 3722 C C . ALA A 1 465 ? 14.125 -52.461 43.183 1.00 76.38 465 ALA A C 1
ATOM 3724 O O . ALA A 1 465 ? 13.963 -52.678 44.382 1.00 76.38 465 ALA A O 1
ATOM 3725 N N . LEU A 1 466 ? 13.530 -53.231 42.262 1.00 75.56 466 LEU A N 1
ATOM 3726 C CA . LEU A 1 466 ? 12.627 -54.338 42.604 1.00 75.56 466 LEU A CA 1
ATOM 3727 C C . LEU A 1 466 ? 13.307 -55.459 43.398 1.00 75.56 466 LEU A C 1
ATOM 3729 O O . LEU A 1 466 ? 12.666 -56.096 44.236 1.00 75.56 466 LEU A O 1
ATOM 3733 N N . LYS A 1 467 ? 14.590 -55.739 43.135 1.00 71.94 467 LYS A N 1
ATOM 3734 C CA . LYS A 1 467 ? 15.354 -56.730 43.907 1.00 71.94 467 LYS A CA 1
ATOM 3735 C C . LYS A 1 467 ? 15.681 -56.209 45.304 1.00 71.94 467 LYS A C 1
ATOM 3737 O O . LYS A 1 467 ? 15.467 -56.942 46.267 1.00 71.94 467 LYS A O 1
ATOM 3742 N N . THR A 1 468 ? 16.115 -54.954 45.418 1.00 67.44 468 THR A N 1
ATOM 3743 C CA . THR A 1 468 ? 16.418 -54.323 46.709 1.00 67.44 468 THR A CA 1
ATOM 3744 C C . THR A 1 468 ? 15.172 -54.143 47.572 1.00 67.44 468 THR A C 1
ATOM 3746 O O . THR A 1 468 ? 15.237 -54.370 48.775 1.00 67.44 468 THR A O 1
ATOM 3749 N N . ASP A 1 469 ? 14.011 -53.851 46.983 1.00 67.25 469 ASP A N 1
ATOM 3750 C CA . ASP A 1 469 ? 12.747 -53.746 47.724 1.00 67.25 469 ASP A CA 1
ATOM 3751 C C . ASP A 1 469 ? 12.250 -55.112 48.213 1.00 67.25 469 ASP A C 1
ATOM 3753 O O . ASP A 1 469 ? 11.729 -55.236 49.324 1.00 67.25 469 ASP A O 1
ATOM 3757 N N . LYS A 1 470 ? 12.492 -56.179 47.440 1.00 61.69 470 LYS A N 1
ATOM 3758 C CA . LYS A 1 470 ? 12.237 -57.563 47.877 1.00 61.69 470 LYS A CA 1
ATOM 3759 C C . LYS A 1 470 ? 13.136 -57.996 49.036 1.00 61.69 470 LYS A C 1
ATOM 3761 O O . LYS A 1 470 ? 12.728 -58.835 49.838 1.00 61.69 470 LYS A O 1
ATOM 3766 N N . GLU A 1 471 ? 14.351 -57.460 49.110 1.00 55.56 471 GLU A N 1
ATOM 3767 C CA . GLU A 1 471 ? 15.286 -57.698 50.212 1.00 55.56 471 GLU A CA 1
ATOM 3768 C C . GLU A 1 471 ? 14.937 -56.846 51.444 1.00 55.56 471 GLU A C 1
ATOM 3770 O O . GLU A 1 471 ? 14.891 -57.392 52.547 1.00 55.56 471 GLU A O 1
ATOM 3775 N N . ARG A 1 472 ? 14.545 -55.574 51.261 1.00 56.25 472 ARG A N 1
ATOM 3776 C CA . ARG A 1 472 ? 13.993 -54.698 52.317 1.00 56.25 472 ARG A CA 1
ATOM 3777 C C . ARG A 1 472 ? 12.701 -55.258 52.930 1.00 56.25 472 ARG A C 1
ATOM 3779 O O . ARG A 1 472 ? 12.482 -55.141 54.130 1.00 56.25 472 ARG A O 1
ATOM 3786 N N . GLY A 1 473 ? 11.867 -55.941 52.144 1.00 47.94 473 GLY A N 1
ATOM 3787 C CA . GLY A 1 473 ? 10.641 -56.593 52.621 1.00 47.94 473 GLY A CA 1
ATOM 3788 C C . GLY A 1 473 ? 10.853 -57.842 53.493 1.00 47.94 473 GLY A C 1
ATOM 3789 O O . GLY A 1 473 ? 9.901 -58.313 54.115 1.00 47.94 473 GLY A O 1
ATOM 3790 N N . LYS A 1 474 ? 12.074 -58.397 53.576 1.00 45.44 474 LYS A N 1
ATOM 3791 C CA . LYS A 1 474 ? 12.370 -59.561 54.437 1.00 45.44 474 LYS A CA 1
ATOM 3792 C C . LYS A 1 474 ? 12.730 -59.186 55.880 1.00 45.44 474 LYS A C 1
ATOM 3794 O O . LYS A 1 474 ? 12.639 -60.056 56.745 1.00 45.44 474 LYS A O 1
ATOM 3799 N N . SER A 1 475 ? 13.098 -57.933 56.158 1.00 43.31 475 SER A N 1
ATOM 3800 C CA . SER A 1 475 ? 13.510 -57.460 57.493 1.00 43.31 475 SER A CA 1
ATOM 3801 C C . SER A 1 475 ? 12.386 -56.821 58.325 1.00 43.31 475 SER A C 1
ATOM 3803 O O . SER A 1 475 ? 12.590 -56.549 59.504 1.00 43.31 475 SER A O 1
ATOM 3805 N N . ALA A 1 476 ? 11.172 -56.659 57.787 1.00 40.88 476 ALA A N 1
ATOM 3806 C CA . ALA A 1 476 ? 10.016 -56.153 58.533 1.00 40.88 476 ALA A CA 1
ATOM 3807 C C . ALA A 1 476 ? 9.117 -57.291 59.063 1.00 40.88 476 ALA A C 1
ATOM 3809 O O . ALA A 1 476 ? 8.028 -57.552 58.552 1.00 40.88 476 ALA A O 1
ATOM 3810 N N . LYS A 1 477 ? 9.560 -57.976 60.124 1.00 47.94 477 LYS A N 1
ATOM 3811 C CA . LYS A 1 477 ? 8.677 -58.745 61.022 1.00 47.94 477 LYS A CA 1
ATOM 3812 C C . LYS A 1 477 ? 8.759 -58.142 62.427 1.00 47.94 477 LYS A C 1
ATOM 3814 O O . LYS A 1 477 ? 9.601 -58.556 63.209 1.00 47.94 477 LYS A O 1
ATOM 3819 N N . GLN A 1 478 ? 7.873 -57.198 62.747 1.00 36.66 478 GLN A N 1
ATOM 3820 C CA . GLN A 1 478 ? 7.582 -56.730 64.115 1.00 36.66 478 GLN A CA 1
ATOM 3821 C C . GLN A 1 478 ? 6.093 -56.345 64.168 1.00 36.66 478 GLN A C 1
ATOM 3823 O O . GLN A 1 478 ? 5.621 -55.590 63.328 1.00 36.66 478 GLN A O 1
ATOM 3828 N N . GLU A 1 479 ? 5.233 -57.097 64.858 1.00 39.50 479 GLU A N 1
ATOM 3829 C CA . GLU A 1 479 ? 4.926 -57.122 66.305 1.00 39.50 479 GLU A CA 1
ATOM 3830 C C . GLU A 1 479 ? 3.624 -56.352 66.606 1.00 39.50 479 GLU A C 1
ATOM 3832 O O . GLU A 1 479 ? 3.456 -55.184 66.269 1.00 39.50 479 GLU A O 1
ATOM 3837 N N . LYS A 1 480 ? 2.647 -57.054 67.197 1.00 43.66 480 LYS A N 1
ATOM 3838 C CA . LYS A 1 480 ? 1.322 -56.516 67.551 1.00 43.66 480 LYS A CA 1
ATOM 3839 C C . LYS A 1 480 ? 1.419 -55.664 68.830 1.00 43.66 480 LYS A C 1
ATOM 3841 O O . LYS A 1 480 ? 2.131 -56.058 69.752 1.00 43.66 480 LYS A O 1
ATOM 3846 N N . PRO A 1 481 ? 0.656 -54.562 68.956 1.00 49.41 481 PRO A N 1
ATOM 3847 C CA . PRO A 1 481 ? 0.704 -53.698 70.135 1.00 49.41 481 PRO A CA 1
ATOM 3848 C C . PRO A 1 481 ? 0.135 -54.392 71.384 1.00 49.41 481 PRO A C 1
ATOM 3850 O O . PRO A 1 481 ? -0.855 -55.122 71.314 1.00 49.41 481 PRO A O 1
ATOM 3853 N N . SER A 1 482 ? 0.755 -54.150 72.546 1.00 65.94 482 SER A N 1
ATOM 3854 C CA . SER A 1 482 ? 0.401 -54.820 73.803 1.00 65.94 482 SER A CA 1
ATOM 3855 C C . SER A 1 482 ? -0.923 -54.317 74.402 1.00 65.94 482 SER A C 1
ATOM 3857 O O . SER A 1 482 ? -1.256 -53.129 74.365 1.00 65.94 482 SER A O 1
ATOM 3859 N N . ILE A 1 483 ? -1.663 -55.243 75.022 1.00 59.22 483 ILE A N 1
ATOM 3860 C CA . ILE A 1 483 ? -2.998 -55.067 75.630 1.00 59.22 483 ILE A CA 1
ATOM 3861 C C . ILE A 1 483 ? -3.049 -53.890 76.628 1.00 59.22 483 ILE A C 1
ATOM 3863 O O . ILE A 1 483 ? -4.085 -53.246 76.807 1.00 59.22 483 ILE A O 1
ATOM 3867 N N . ARG A 1 484 ? -1.914 -53.542 77.248 1.00 60.44 484 ARG A N 1
ATOM 3868 C CA . ARG A 1 484 ? -1.816 -52.454 78.234 1.00 60.44 484 ARG A CA 1
ATOM 3869 C C . ARG A 1 484 ? -1.984 -51.065 77.604 1.00 60.44 484 ARG A C 1
ATOM 3871 O O . ARG A 1 484 ? -2.534 -50.176 78.252 1.00 60.44 484 ARG A O 1
ATOM 3878 N N . ALA A 1 485 ? -1.569 -50.891 76.346 1.00 64.31 485 ALA A N 1
ATOM 3879 C CA . ALA A 1 485 ? -1.763 -49.645 75.601 1.00 64.31 485 ALA A CA 1
ATOM 3880 C C . ALA A 1 485 ? -3.235 -49.455 75.195 1.00 64.31 485 ALA A C 1
ATOM 3882 O O . ALA A 1 485 ? -3.776 -48.354 75.302 1.00 64.31 485 ALA A O 1
ATOM 3883 N N . GLN A 1 486 ? -3.917 -50.545 74.832 1.00 64.56 486 GLN A N 1
ATOM 3884 C CA . GLN A 1 486 ? -5.332 -50.519 74.449 1.00 64.56 486 GLN A CA 1
ATOM 3885 C C . GLN A 1 486 ? -6.253 -50.225 75.647 1.00 64.56 486 GLN A C 1
ATOM 3887 O O . GLN A 1 486 ? -7.195 -49.441 75.532 1.00 64.56 486 GLN A O 1
ATOM 3892 N N . LEU A 1 487 ? -5.936 -50.762 76.830 1.00 64.69 487 LEU A N 1
ATOM 3893 C CA . LEU A 1 487 ? -6.688 -50.488 78.063 1.00 64.69 487 LEU A CA 1
ATOM 3894 C C . LEU A 1 487 ? -6.570 -49.032 78.541 1.00 64.69 487 LEU A C 1
ATOM 3896 O O . LEU A 1 487 ? -7.524 -48.494 79.107 1.00 64.69 487 LEU A O 1
ATOM 3900 N N . LYS A 1 488 ? -5.426 -48.376 78.309 1.00 69.56 488 LYS A N 1
ATOM 3901 C CA . LYS A 1 488 ? -5.222 -46.970 78.693 1.00 69.56 488 LYS A CA 1
ATOM 3902 C C . LYS A 1 488 ? -6.036 -46.023 77.800 1.00 69.56 488 LYS A C 1
ATOM 3904 O O . LYS A 1 488 ? -6.700 -45.129 78.318 1.00 69.56 488 LYS A O 1
ATOM 3909 N N . ALA A 1 489 ? -6.080 -46.299 76.495 1.00 65.56 489 ALA A N 1
ATOM 3910 C CA . ALA A 1 489 ? -6.887 -45.544 75.535 1.00 65.56 489 ALA A CA 1
ATOM 3911 C C . ALA A 1 489 ? -8.403 -45.695 75.781 1.00 65.56 489 ALA A C 1
ATOM 3913 O O . ALA A 1 489 ? -9.148 -44.719 75.693 1.00 65.56 489 ALA A O 1
ATOM 3914 N N . ALA A 1 490 ? -8.864 -46.892 76.164 1.00 65.94 490 ALA A N 1
ATOM 3915 C CA . ALA A 1 490 ? -10.274 -47.123 76.489 1.00 65.94 490 ALA A CA 1
ATOM 3916 C C . ALA A 1 490 ? -10.724 -46.359 77.752 1.00 65.94 490 ALA A C 1
ATOM 3918 O O . ALA A 1 490 ? -11.829 -45.813 77.784 1.00 65.94 490 ALA A O 1
ATOM 3919 N N . LYS A 1 491 ? -9.855 -46.253 78.771 1.00 67.06 491 LYS A N 1
ATOM 3920 C CA . LYS A 1 491 ? -10.157 -45.526 80.019 1.00 67.06 491 LYS A CA 1
ATOM 3921 C C . LYS A 1 491 ? -10.313 -44.015 79.813 1.00 67.06 491 LYS A C 1
ATOM 3923 O O . LYS A 1 491 ? -11.214 -43.416 80.400 1.00 67.06 491 LYS A O 1
ATOM 3928 N N . GLU A 1 492 ? -9.494 -43.408 78.955 1.00 64.25 492 GLU A N 1
ATOM 3929 C CA . GLU A 1 492 ? -9.584 -41.974 78.631 1.00 64.25 492 GLU A CA 1
ATOM 3930 C C . GLU A 1 492 ? -10.826 -41.613 77.802 1.00 64.25 492 GLU A C 1
ATOM 3932 O O . GLU A 1 492 ? -11.352 -40.503 77.911 1.00 64.25 492 GLU A O 1
ATOM 3937 N N . GLN A 1 493 ? -11.344 -42.548 77.001 1.00 61.75 493 GLN A N 1
ATOM 3938 C CA . GLN A 1 493 ? -12.589 -42.330 76.263 1.00 61.75 493 GLN A CA 1
ATOM 3939 C C . GLN A 1 493 ? -13.827 -42.419 77.167 1.00 61.75 493 GLN A C 1
ATOM 3941 O O . GLN A 1 493 ? -14.776 -41.654 76.977 1.00 61.75 493 GLN A O 1
ATOM 3946 N N . THR A 1 494 ? -13.818 -43.282 78.191 1.00 59.53 494 THR A N 1
ATOM 3947 C CA . THR A 1 494 ? -14.936 -43.386 79.147 1.00 59.53 494 THR A CA 1
ATOM 3948 C C . THR A 1 494 ? -15.086 -42.158 80.051 1.00 59.53 494 THR A C 1
ATOM 3950 O O . THR A 1 494 ? -16.211 -41.713 80.283 1.00 59.53 494 THR A O 1
ATOM 3953 N N . THR A 1 495 ? -13.986 -41.542 80.498 1.00 56.66 495 THR A N 1
ATOM 3954 C CA . THR A 1 495 ? -14.031 -40.330 81.340 1.00 56.66 495 THR A CA 1
ATOM 3955 C C . THR A 1 495 ? -14.497 -39.096 80.565 1.00 56.66 495 THR A C 1
ATOM 3957 O O . THR A 1 495 ? -15.275 -38.299 81.090 1.00 56.66 495 THR A O 1
ATOM 3960 N N . LYS A 1 496 ? -14.129 -38.970 79.281 1.00 56.91 496 LYS A N 1
ATOM 3961 C CA . LYS A 1 496 ? -14.627 -37.889 78.409 1.00 56.91 496 LYS A CA 1
ATOM 3962 C C . LYS A 1 496 ? -16.126 -38.005 78.097 1.00 56.91 496 LYS A C 1
ATOM 3964 O O . LYS A 1 496 ? -16.788 -36.982 77.928 1.00 56.91 496 LYS A O 1
ATOM 3969 N N . LYS A 1 497 ? -16.685 -39.223 78.054 1.00 56.34 497 LYS A N 1
ATOM 3970 C CA . LYS A 1 497 ? -18.126 -39.443 77.819 1.00 56.34 497 LYS A CA 1
ATOM 3971 C C . LYS A 1 497 ? -18.985 -39.080 79.039 1.00 56.34 497 LYS A C 1
ATOM 3973 O O . LYS A 1 497 ? -20.023 -38.448 78.868 1.00 56.34 497 LYS A O 1
ATOM 3978 N N . GLN A 1 498 ? -18.523 -39.393 80.254 1.00 58.19 498 GLN A N 1
ATOM 3979 C CA . GLN A 1 498 ? -19.226 -39.032 81.496 1.00 58.19 498 GLN A CA 1
ATOM 3980 C C . GLN A 1 498 ? -19.215 -37.520 81.774 1.00 58.19 498 GLN A C 1
ATOM 3982 O O . GLN A 1 498 ? -20.207 -36.983 82.264 1.00 58.19 498 GLN A O 1
ATOM 3987 N N . ALA A 1 499 ? -18.138 -36.814 81.408 1.00 56.66 499 ALA A N 1
ATOM 3988 C CA . ALA A 1 499 ? -18.074 -35.357 81.535 1.00 56.66 499 ALA A CA 1
ATOM 3989 C C . ALA A 1 499 ? -19.073 -34.640 80.606 1.00 56.66 499 ALA A C 1
ATOM 3991 O O . ALA A 1 499 ? -19.688 -33.664 81.023 1.00 56.66 499 ALA A O 1
ATOM 3992 N N . ARG A 1 500 ? -19.292 -35.158 79.386 1.00 57.66 500 ARG A N 1
ATOM 3993 C CA . ARG A 1 500 ? -20.257 -34.593 78.422 1.00 57.66 500 ARG A CA 1
ATOM 3994 C C . ARG A 1 500 ? -21.726 -34.825 78.793 1.00 57.66 500 ARG A C 1
ATOM 3996 O O . ARG A 1 500 ? -22.550 -33.964 78.504 1.00 57.66 500 ARG A O 1
ATOM 4003 N N . GLN A 1 501 ? -22.059 -35.949 79.432 1.00 57.09 501 GLN A N 1
ATOM 4004 C CA . GLN A 1 501 ? -23.431 -36.204 79.899 1.00 57.09 501 GLN A CA 1
ATOM 4005 C C . GLN A 1 501 ? -23.806 -35.321 81.097 1.00 57.09 501 GLN A C 1
ATOM 4007 O O . GLN A 1 501 ? -24.885 -34.741 81.104 1.00 57.09 501 GLN A O 1
ATOM 4012 N N . LYS A 1 502 ? -22.885 -35.102 82.049 1.00 55.28 502 LYS A N 1
ATOM 4013 C CA . LYS A 1 502 ? -23.129 -34.201 83.192 1.00 55.28 502 LYS A CA 1
ATOM 4014 C C . LYS A 1 502 ? -23.351 -32.740 82.792 1.00 55.28 502 LYS A C 1
ATOM 4016 O O . LYS A 1 502 ? -24.073 -32.033 83.484 1.00 55.28 502 LYS A O 1
ATOM 4021 N N . THR A 1 503 ? -22.747 -32.291 81.693 1.00 56.00 503 THR A N 1
ATOM 4022 C CA . THR A 1 503 ? -22.972 -30.942 81.156 1.00 56.00 503 THR A CA 1
ATOM 4023 C C . THR A 1 503 ? -24.300 -30.808 80.408 1.00 56.00 503 THR A C 1
ATOM 4025 O O . THR A 1 503 ? -24.862 -29.725 80.402 1.00 56.00 503 THR A O 1
ATOM 4028 N N . GLN A 1 504 ? -24.835 -31.888 79.822 1.00 57.66 504 GLN A N 1
ATOM 4029 C CA . GLN A 1 504 ? -26.124 -31.854 79.115 1.00 57.66 504 GLN A CA 1
ATOM 4030 C C . GLN A 1 504 ? -27.345 -31.949 80.044 1.00 57.66 504 GLN A C 1
ATOM 4032 O O . GLN A 1 504 ? -28.387 -31.391 79.712 1.00 57.66 504 GLN A O 1
ATOM 4037 N N . ASP A 1 505 ? -27.224 -32.594 81.207 1.00 55.25 505 ASP A N 1
ATOM 4038 C CA . ASP A 1 505 ? -28.334 -32.696 82.170 1.00 55.25 505 ASP A CA 1
ATOM 4039 C C . ASP A 1 505 ? -28.513 -31.430 83.035 1.00 55.25 505 ASP A C 1
ATOM 4041 O O . ASP A 1 505 ? -29.601 -31.197 83.559 1.00 55.25 505 ASP A O 1
ATOM 4045 N N . LEU A 1 506 ? -27.491 -30.567 83.140 1.00 55.06 506 LEU A N 1
ATOM 4046 C CA . LEU A 1 506 ? -27.591 -29.272 83.837 1.00 55.06 506 LEU A CA 1
ATOM 4047 C C . LEU A 1 506 ? -28.274 -28.172 83.005 1.00 55.06 506 LEU A C 1
ATOM 4049 O O . LEU A 1 506 ? -28.735 -27.192 83.576 1.00 55.06 506 LEU A O 1
ATOM 4053 N N . GLU A 1 507 ? -28.366 -28.328 81.682 1.00 56.22 507 GLU A N 1
ATOM 4054 C CA . GLU A 1 507 ? -29.061 -27.378 80.793 1.00 56.22 507 GLU A CA 1
ATOM 4055 C C . GLU A 1 507 ? -30.552 -27.720 80.590 1.00 56.22 507 GLU A C 1
ATOM 4057 O O . GLU A 1 507 ? -31.255 -27.027 79.856 1.00 56.22 507 GLU A O 1
ATOM 4062 N N . ARG A 1 508 ? -31.055 -28.789 81.227 1.00 55.91 508 ARG A N 1
ATOM 4063 C CA . ARG A 1 508 ? -32.458 -29.242 81.129 1.00 55.91 508 ARG A CA 1
ATOM 4064 C C . ARG A 1 508 ? -33.205 -29.341 82.469 1.00 55.91 508 ARG A C 1
ATOM 4066 O O . ARG A 1 508 ? -34.277 -29.942 82.493 1.00 55.91 508 ARG A O 1
ATOM 4073 N N . SER A 1 509 ? -32.678 -28.758 83.550 1.00 49.34 509 SER A N 1
ATOM 4074 C CA . SER A 1 509 ? -33.396 -28.599 84.833 1.00 49.34 509 SER A CA 1
ATOM 4075 C C . SER A 1 509 ? -33.754 -27.148 85.106 1.00 49.34 509 SER A C 1
ATOM 4077 O O . SER A 1 509 ? -32.866 -26.292 84.900 1.00 49.34 509 SER A O 1
#

pLDDT: mean 82.88, std 15.19, range [36.66, 98.31]